Protein 2WLR (pdb70)

Nearest PDB structures (foldseek):
  3ipo-assembly1_B  TM=9.958E-01  e=5.293E-79  Escherichia coli K-12
  6kvz-assembly1_A  TM=9.258E-01  e=4.999E-41  Chlorobium limicola
  6ktx-assembly1_A  TM=9.279E-01  e=1.549E-40  Chlorobium limicola
  6ku1-assembly2_B  TM=9.290E-01  e=2.494E-40  Chlorobium limicola
  6h9a-assembly1_A  TM=9.246E-01  e=5.407E-40  Chlorobium limicola DSM 245

Foldseek 3Di:
DDADEAAAPVRLVVQVEEEEEQAPVLQQQFFAPDPPAQGHFAPRHHYRHLVLPVLDLVVVLVVCVLSPPDQEGAYAYDDDPVSLVSVVVSVVVNRRDHYHHNVCTRVDSVRHDHLPQSVQADAQVQVVCVVVVHDGPPHQPDAEAEEEEDADDDDVQQVWDAPRYAYDHLCQFADDDQRFGDDLVSVLCCQQQAHALSYAYEYFYCAQLRRLQVQLSVQFRNVHYHYHFLGPLRNVVVVDDIDHHDGDGHHGDNHNPDGTGPHNLLDEVVLVVQFPDLQHAEEEQFAVCQQQFVDVLDPPADGGFAQPRHFYQYHDDGGRGDQCARSSRGGDPVSSQVCVQRSNHLSHQYEYESAWRRSSVVCCCVSPRPHYHYHGSGPSNQVVDVPRDGHHHDDGD

Secondary structure (DSSP, 8-state):
----S-B-HHHHHHTT-EEEE-S-HHHHHT--SSTT---SB-TT-EE--GGGTT--HHHHHHHHHHTT--TTS-EEEES-HHHHHHHHHHHHHTT---EEEBTTTTS-GGG-B--TTGGGEE-HHHHHHHHTT---TT--SS-EEEEEEESSS-SHHHH-B-TT-EEEEGGGTEETTTTEEPPHHHHH--TTTT--TTSEEEEE-SSHHHHHHHHH---S--S-EEEETTTHHHHHHTT---B-SSPPP-------SSPSPS-TT----TTGGGTT-SSEEEEE-S-HHHHHTS--SSTT----SEETTPEE----SSTT--TT--TT----HHHHH--GGGT--TTSEEEE---SHHHHHH-------SSEEE-SSHHHHHTTSTTS-EE-SS---

Structure (mmCIF, N/CA/C/O backbone):
data_2WLR
#
_entry.id   2WLR
#
_cell.length_a   37.330
_cell.length_b   84.010
_cell.length_c   132.410
_cell.a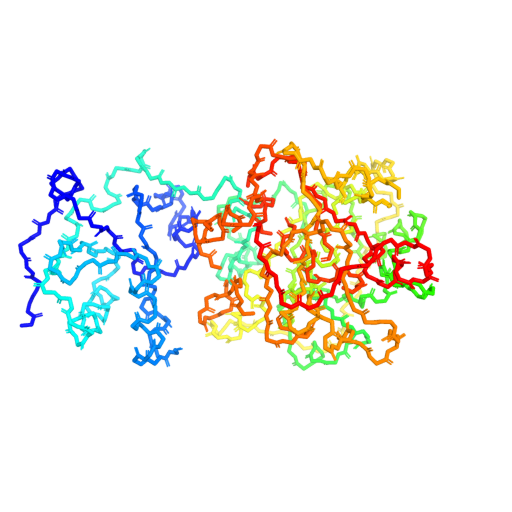ngle_alpha   90.00
_cell.angle_beta   90.00
_cell.angle_gamma   90.00
#
_symmetry.space_group_name_H-M   'P 21 21 21'
#
loop_
_entity.id
_entity.type
_entity.pdbx_description
1 polymer 'PUTATIVE THIOSULFATE SULFURTRANSFERASE YNJE'
2 non-polymer '4-(2-HYDROXYETHYL)-1-PIPERAZINE ETHANESULFONIC ACID'
3 water water
#
loop_
_atom_site.group_PDB
_atom_site.id
_atom_site.type_symbol
_atom_site.label_atom_id
_atom_site.label_alt_id
_atom_site.label_comp_id
_atom_site.label_asym_id
_atom_site.label_entity_id
_atom_site.label_seq_id
_atom_site.pdbx_PDB_ins_code
_atom_site.Cartn_x
_atom_site.Cartn_y
_atom_site.Cartn_z
_atom_site.occupancy
_atom_site.B_iso_or_equiv
_atom_site.auth_seq_id
_atom_site.auth_comp_id
_atom_site.auth_asym_id
_atom_site.auth_atom_id
_atom_site.pdbx_PDB_model_num
ATOM 1 N N . ALA A 1 4 ? 16.733 1.886 10.503 1.00 36.14 4 ALA A N 1
ATOM 2 C CA . ALA A 1 4 ? 16.979 3.182 11.209 1.00 35.46 4 ALA A CA 1
ATOM 3 C C . ALA A 1 4 ? 18.419 3.318 11.714 1.00 35.35 4 ALA A C 1
ATOM 4 O O . ALA A 1 4 ? 18.806 4.385 12.194 1.00 34.48 4 ALA A O 1
ATOM 6 N N . GLU A 1 5 ? 19.211 2.250 11.607 1.00 35.24 5 GLU A N 1
ATOM 7 C CA . GLU A 1 5 ? 20.626 2.307 12.006 1.00 35.31 5 GLU A CA 1
ATOM 8 C C . GLU A 1 5 ? 21.449 3.196 11.074 1.00 34.46 5 GLU A C 1
ATOM 9 O O . GLU A 1 5 ? 21.042 3.503 9.952 1.00 33.79 5 GLU A O 1
ATOM 15 N N . LEU A 1 6 ? 22.621 3.594 11.557 1.00 33.47 6 LEU A N 1
ATOM 16 C CA . LEU A 1 6 ? 23.560 4.376 10.762 1.00 32.75 6 LEU A CA 1
ATOM 17 C C . LEU A 1 6 ? 24.106 3.544 9.609 1.00 31.76 6 LEU A C 1
ATOM 18 O O . LEU A 1 6 ? 24.302 2.332 9.754 1.00 32.34 6 LEU A O 1
ATOM 23 N N . ALA A 1 7 ? 24.342 4.196 8.466 1.00 30.81 7 ALA A N 1
ATOM 24 C CA . ALA A 1 7 ? 25.059 3.592 7.336 1.00 29.59 7 ALA A CA 1
ATOM 25 C C . ALA A 1 7 ? 26.492 3.250 7.770 1.00 28.41 7 ALA A C 1
ATOM 26 O O . ALA A 1 7 ? 26.829 3.392 8.950 1.00 28.63 7 ALA A O 1
ATOM 28 N N . LYS A 1 8 ? 27.344 2.804 6.844 1.00 27.16 8 LYS A N 1
ATOM 29 C CA . LYS A 1 8 ? 28.676 2.343 7.252 1.00 25.86 8 LYS A CA 1
ATOM 30 C C . LYS A 1 8 ? 29.552 3.534 7.734 1.00 23.77 8 LYS A C 1
ATOM 31 O O . LYS A 1 8 ? 29.531 4.605 7.110 1.00 22.15 8 LYS A O 1
ATOM 37 N N . PRO A 1 9 ? 30.288 3.357 8.848 1.00 22.07 9 PRO A N 1
ATOM 38 C CA . PRO A 1 9 ? 31.115 4.467 9.365 1.00 21.10 9 PRO A CA 1
ATOM 39 C C . PRO A 1 9 ? 32.166 4.936 8.362 1.00 20.22 9 PRO A C 1
ATOM 40 O O . PRO A 1 9 ? 32.644 4.146 7.545 1.00 20.53 9 PRO A O 1
ATOM 44 N N . LEU A 1 10 ? 32.488 6.224 8.409 1.00 18.11 10 LEU A N 1
ATOM 45 C CA . LEU A 1 10 ? 33.437 6.831 7.481 1.00 18.29 10 LEU A CA 1
ATOM 46 C C . LEU A 1 10 ? 34.476 7.601 8.262 1.00 15.91 10 LEU A C 1
ATOM 47 O O . LEU A 1 10 ? 34.130 8.273 9.245 1.00 15.54 10 LEU A O 1
ATOM 52 N N . THR A 1 11 ? 35.744 7.508 7.864 1.00 14.52 11 THR A N 1
ATOM 53 C CA . THR A 1 11 ? 36.755 8.417 8.389 1.00 14.68 11 THR A CA 1
ATOM 54 C C . THR A 1 11 ? 36.627 9.737 7.658 1.00 14.17 11 THR A C 1
ATOM 55 O O . THR A 1 11 ? 35.952 9.821 6.613 1.00 12.94 11 THR A O 1
ATOM 59 N N . LEU A 1 12 ? 37.265 10.780 8.179 1.00 13.63 12 LEU A N 1
ATOM 60 C CA . LEU A 1 12 ? 37.243 12.058 7.518 1.00 13.75 12 LEU A CA 1
ATOM 61 C C . LEU A 1 12 ? 37.800 11.943 6.101 1.00 14.21 12 LEU A C 1
ATOM 62 O O . LEU A 1 12 ? 37.269 12.538 5.191 1.00 13.45 12 LEU A O 1
ATOM 67 N N . ASP A 1 13 ? 38.905 11.227 5.920 1.00 14.25 13 ASP A N 1
ATOM 68 C CA . ASP A 1 13 ? 39.474 11.103 4.568 1.00 15.27 13 ASP A CA 1
ATOM 69 C C . ASP A 1 13 ? 38.497 10.432 3.619 1.00 14.60 13 ASP A C 1
ATOM 70 O O . ASP A 1 13 ? 38.383 10.831 2.458 1.00 14.02 13 ASP A O 1
ATOM 75 N N . GLN A 1 14 ? 37.833 9.381 4.081 1.00 13.97 14 GLN A N 1
ATOM 76 C CA . GLN A 1 14 ? 36.818 8.710 3.284 1.00 13.91 14 GLN A CA 1
ATOM 77 C C . GLN A 1 14 ? 35.668 9.636 2.938 1.00 14.09 14 GLN A C 1
ATOM 78 O O . GLN A 1 14 ? 35.193 9.697 1.797 1.00 14.82 14 GLN A O 1
ATOM 84 N N . LEU A 1 15 ? 35.216 10.370 3.938 1.00 13.74 15 LEU A N 1
ATOM 85 C CA . LEU A 1 15 ? 34.154 11.326 3.729 1.00 13.21 15 LEU A CA 1
ATOM 86 C C . LEU A 1 15 ? 34.509 12.349 2.653 1.00 14.85 15 LEU A C 1
ATOM 87 O O . LEU A 1 15 ? 33.682 12.676 1.793 1.00 15.18 15 LEU A O 1
ATOM 92 N N . GLN A 1 16 ? 35.735 12.875 2.701 1.00 15.09 16 GLN A N 1
ATOM 93 C CA . GLN A 1 16 ? 36.189 13.855 1.723 1.00 16.12 16 GLN A CA 1
ATOM 94 C C . GLN A 1 16 ? 36.272 13.265 0.319 1.00 16.62 16 GLN A C 1
ATOM 95 O O . GLN A 1 16 ? 35.897 13.922 -0.659 1.00 18.79 16 GLN A O 1
ATOM 101 N N . GLN A 1 17 ? 36.775 12.042 0.226 1.00 17.04 17 GLN A N 1
ATOM 102 C CA . GLN A 1 17 ? 36.963 11.400 -1.081 1.00 17.52 17 GLN A CA 1
ATOM 103 C C . GLN A 1 17 ? 35.616 11.016 -1.708 1.00 17.55 17 GLN A C 1
ATOM 104 O O . GLN A 1 17 ? 35.519 10.821 -2.916 1.00 18.84 17 GLN A O 1
ATOM 110 N N . GLN A 1 18 ? 34.565 10.997 -0.897 1.00 16.31 18 GLN A N 1
ATOM 111 C CA . GLN A 1 18 ? 33.196 10.704 -1.314 1.00 15.82 18 GLN A CA 1
ATOM 112 C C . GLN A 1 18 ? 32.309 11.937 -1.365 1.00 14.43 18 GLN A C 1
ATOM 113 O O . GLN A 1 18 ? 31.092 11.824 -1.543 1.00 14.61 18 GLN A O 1
ATOM 119 N N . ASN A 1 19 ? 32.916 13.116 -1.232 1.00 14.52 19 ASN A N 1
ATOM 120 C CA . ASN A 1 19 ? 32.211 14.392 -1.346 1.00 14.62 19 ASN A CA 1
ATOM 121 C C . ASN A 1 19 ? 31.060 14.513 -0.353 1.00 15.21 19 ASN A C 1
ATOM 122 O O . ASN A 1 19 ? 29.967 14.984 -0.674 1.00 16.31 19 ASN A O 1
ATOM 127 N N . GLY A 1 20 ? 31.335 14.094 0.868 1.00 15.11 20 GLY A N 1
ATOM 128 C CA . GLY A 1 20 ? 30.360 14.122 1.956 1.00 15.34 20 GLY A CA 1
ATOM 129 C C . GLY A 1 20 ? 30.525 15.339 2.830 1.00 15.06 20 GLY A C 1
ATOM 130 O O . GLY A 1 20 ? 31.408 16.167 2.615 1.00 15.65 20 GLY A O 1
ATOM 131 N N . LYS A 1 21 ? 29.651 15.441 3.828 1.00 14.30 21 LYS A N 1
ATOM 132 C CA . LYS A 1 21 ? 29.678 16.534 4.784 1.00 14.81 21 LYS A CA 1
ATOM 133 C C . LYS A 1 21 ? 29.635 15.979 6.214 1.00 12.68 21 LYS A C 1
ATOM 134 O O . LYS A 1 21 ? 28.932 15.012 6.495 1.00 13.48 21 LYS A O 1
ATOM 140 N N . ALA A 1 22 ? 30.431 16.575 7.090 1.00 10.97 22 ALA A N 1
ATOM 141 C CA . ALA A 1 22 ? 30.411 16.234 8.516 1.00 9.60 22 ALA A CA 1
ATOM 142 C C . ALA A 1 22 ? 29.447 17.170 9.263 1.00 8.80 22 ALA A C 1
ATOM 143 O O . ALA A 1 22 ? 29.342 18.354 8.952 1.00 9.12 22 ALA A O 1
ATOM 145 N N . ILE A 1 23 ? 28.781 16.607 10.276 1.00 8.84 23 ILE A N 1
ATOM 146 C CA . ILE A 1 23 ? 27.852 17.388 11.105 1.00 7.75 23 ILE A CA 1
ATOM 147 C C . ILE A 1 23 ? 28.195 17.159 12.586 1.00 7.29 23 ILE A C 1
ATOM 148 O O . ILE A 1 23 ? 28.166 16.042 13.091 1.00 8.16 23 ILE A O 1
ATOM 153 N N . ASP A 1 24 ? 28.577 18.254 13.228 1.00 6.92 24 ASP A N 1
ATOM 154 C CA . ASP A 1 24 ? 28.951 18.323 14.636 1.00 6.16 24 ASP A CA 1
ATOM 155 C C . ASP A 1 24 ? 27.665 18.549 15.414 1.00 6.50 24 ASP A C 1
ATOM 156 O O . ASP A 1 24 ? 26.991 19.568 15.231 1.00 5.83 24 ASP A O 1
ATOM 161 N N . THR A 1 25 ? 27.283 17.576 16.226 1.00 6.83 25 THR A N 1
ATOM 162 C CA . THR A 1 25 ? 26.031 17.595 16.977 1.00 6.51 25 THR A CA 1
ATOM 163 C C . THR A 1 25 ? 26.127 18.195 18.383 1.00 6.92 25 THR A C 1
ATOM 164 O O . THR A 1 25 ? 25.153 18.212 19.119 1.00 7.75 25 THR A O 1
ATOM 168 N N . ARG A 1 26 ? 27.290 18.758 18.707 1.00 6.52 26 ARG A N 1
ATOM 169 C CA . ARG A 1 26 ? 27.503 19.368 20.003 1.00 6.41 26 ARG A CA 1
ATOM 170 C C . ARG A 1 26 ? 26.961 20.806 20.030 1.00 6.49 26 ARG A C 1
ATOM 171 O O . ARG A 1 26 ? 26.763 21.394 19.002 1.00 7.05 26 ARG A O 1
ATOM 179 N N . PRO A 1 27 ? 26.799 21.384 21.214 1.00 6.91 27 PRO A N 1
ATOM 180 C CA . PRO A 1 27 ? 26.462 22.807 21.275 1.00 7.26 27 PRO A CA 1
ATOM 181 C C . PRO A 1 27 ? 27.524 23.659 20.575 1.00 6.32 27 PRO A C 1
ATOM 182 O O . PRO A 1 27 ? 28.695 23.281 20.449 1.00 6.99 27 PRO A O 1
ATOM 186 N N . SER A 1 28 ? 27.121 24.836 20.150 1.00 7.42 28 SER A N 1
ATOM 187 C CA . SER A 1 28 ? 27.992 25.668 19.341 1.00 7.43 28 SER A CA 1
ATOM 188 C C . SER A 1 28 ? 29.267 26.128 20.051 1.00 6.95 28 SER A C 1
ATOM 189 O O . SER A 1 28 ? 30.255 26.388 19.424 1.00 7.88 28 SER A O 1
ATOM 192 N N . ALA A 1 29 ? 29.232 26.220 21.377 1.00 7.14 29 ALA A N 1
ATOM 193 C CA . ALA A 1 29 ? 30.410 26.604 22.097 1.00 6.06 29 ALA A CA 1
ATOM 194 C C . ALA A 1 29 ? 31.570 25.700 21.748 1.00 6.69 29 ALA A C 1
ATOM 195 O O . ALA A 1 29 ? 32.680 26.159 21.519 1.00 6.69 29 ALA A O 1
ATOM 197 N N . PHE A 1 30 ? 31.288 24.407 21.665 1.00 6.52 30 PHE A N 1
ATOM 198 C CA . PHE A 1 30 ? 32.344 23.423 21.388 1.00 6.85 30 PHE A CA 1
ATOM 199 C C . PHE A 1 30 ? 32.697 23.433 19.905 1.00 6.62 30 PHE A C 1
ATOM 200 O O . PHE A 1 30 ? 33.862 23.354 19.539 1.00 7.89 30 PHE A O 1
ATOM 208 N N . TYR A 1 31 ? 31.710 23.524 19.056 1.00 6.29 31 TYR A N 1
ATOM 209 C CA . TYR A 1 31 ? 31.946 23.706 17.626 1.00 6.25 31 TYR A CA 1
ATOM 210 C C . TYR A 1 31 ? 32.857 24.914 17.394 1.00 7.36 31 TYR A C 1
ATOM 211 O O . TYR A 1 31 ? 33.762 24.862 16.583 1.00 7.84 31 TYR A O 1
ATOM 220 N N . ASN A 1 32 ? 32.597 26.010 18.103 1.00 6.83 32 ASN A N 1
ATOM 221 C CA . ASN A 1 32 ? 33.362 27.240 17.915 1.00 6.61 32 ASN A CA 1
ATOM 222 C C . ASN A 1 32 ? 34.827 27.120 18.330 1.00 7.38 32 ASN A C 1
ATOM 223 O O . ASN A 1 32 ? 35.671 27.902 17.889 1.00 8.29 32 ASN A O 1
ATOM 228 N N . GLY A 1 33 ? 35.117 26.201 19.244 1.00 6.83 33 GLY A N 1
ATOM 229 C CA . GLY A 1 33 ? 36.492 26.035 19.718 1.00 5.65 33 GLY A CA 1
ATOM 230 C C . GLY A 1 33 ? 36.674 25.789 21.195 1.00 6.15 33 GLY A C 1
ATOM 231 O O . GLY A 1 33 ? 37.755 25.370 21.589 1.00 7.97 33 GLY A O 1
ATOM 232 N N . TRP A 1 34 ? 35.681 26.008 22.032 1.00 5.93 34 TRP A N 1
ATOM 233 C CA . TRP A 1 34 ? 35.850 25.722 23.456 1.00 6.27 34 TRP A CA 1
ATOM 234 C C . TRP A 1 34 ? 36.102 24.227 23.618 1.00 7.88 34 TRP A C 1
ATOM 235 O O . TRP A 1 34 ? 35.352 23.400 23.146 1.00 8.68 34 TRP A O 1
ATOM 246 N N . PRO A 1 35 ? 37.194 23.866 24.318 1.00 7.87 35 PRO A N 1
ATOM 247 C CA . PRO A 1 35 ? 37.373 22.436 24.573 1.00 9.18 35 PRO A CA 1
ATOM 248 C C . PRO A 1 35 ? 36.355 21.888 25.587 1.00 8.91 35 PRO A C 1
ATOM 249 O O . PRO A 1 35 ? 35.916 22.600 26.486 1.00 9.53 35 PRO A O 1
ATOM 253 N N . GLN A 1 36 ? 36.036 20.612 25.479 1.00 8.56 36 GLN A N 1
ATOM 254 C CA . GLN A 1 36 ? 35.110 19.980 26.404 1.00 9.26 36 GLN A CA 1
ATOM 255 C C . GLN A 1 36 ? 35.772 19.681 27.754 1.00 9.43 36 GLN A C 1
ATOM 256 O O . GLN A 1 36 ? 35.072 19.459 28.729 1.00 10.95 36 GLN A O 1
ATOM 262 N N . THR A 1 37 ? 37.102 19.620 27.763 1.00 9.19 37 THR A N 1
ATOM 263 C CA . THR A 1 37 ? 37.906 19.426 28.993 1.00 9.13 37 THR A CA 1
ATOM 264 C C . THR A 1 37 ? 39.160 20.268 28.805 1.00 9.10 37 THR A C 1
ATOM 265 O O . THR A 1 37 ? 39.527 20.622 27.689 1.00 10.11 37 THR A O 1
ATOM 269 N N . LEU A 1 38 ? 39.843 20.591 29.895 1.00 8.72 38 LEU A N 1
ATOM 270 C CA . LEU A 1 38 ? 41.057 21.404 29.809 1.00 9.48 38 LEU A CA 1
ATOM 271 C C . LEU A 1 38 ? 42.093 20.783 28.881 1.00 10.60 38 LEU A C 1
ATOM 272 O O . LEU A 1 38 ? 42.368 19.578 28.993 1.00 11.09 38 LEU A O 1
ATOM 277 N N . ASN A 1 39 ? 42.633 21.596 27.961 1.00 12.16 39 ASN A N 1
ATOM 278 C CA . ASN A 1 39 ? 43.621 21.214 26.972 1.00 12.89 39 ASN A CA 1
ATOM 279 C C . ASN A 1 39 ? 43.135 20.143 25.991 1.00 12.18 39 ASN A C 1
ATOM 280 O O . ASN A 1 39 ? 43.943 19.541 25.271 1.00 14.10 39 ASN A O 1
ATOM 285 N N . GLY A 1 40 ? 41.817 19.923 25.965 1.00 11.39 40 GLY A N 1
ATOM 286 C CA . GLY A 1 40 ? 41.203 19.006 25.035 1.00 10.71 40 GLY A CA 1
ATOM 287 C C . GLY A 1 40 ? 41.076 19.549 23.630 1.00 10.13 40 GLY A C 1
ATOM 288 O O . GLY A 1 40 ? 41.414 20.676 23.368 1.00 11.19 40 GLY A O 1
ATOM 289 N N . PRO A 1 41 ? 40.576 18.720 22.724 1.00 9.46 41 PRO A N 1
ATOM 290 C CA . PRO A 1 41 ? 40.413 19.144 21.346 1.00 9.73 41 PRO A CA 1
ATOM 291 C C . PRO A 1 41 ? 39.595 20.442 21.239 1.00 9.45 41 PRO A C 1
ATOM 292 O O . PRO A 1 41 ? 38.626 20.642 21.980 1.00 9.14 41 PRO A O 1
ATOM 296 N N . SER A 1 42 ? 40.000 21.300 20.318 1.00 8.58 42 SER A N 1
ATOM 297 C CA . SER A 1 42 ? 39.440 22.658 20.211 1.00 7.32 42 SER A CA 1
ATOM 298 C C . SER A 1 42 ? 38.970 22.878 18.778 1.00 7.53 42 SER A C 1
ATOM 299 O O . SER A 1 42 ? 39.780 23.051 17.864 1.00 9.16 42 SER A O 1
ATOM 302 N N . GLY A 1 43 ? 37.646 22.835 18.607 1.00 7.07 43 GLY A N 1
ATOM 303 C CA . GLY A 1 43 ? 37.062 23.105 17.308 1.00 7.55 43 GLY A CA 1
ATOM 304 C C . GLY A 1 43 ? 36.333 21.935 16.685 1.00 7.62 43 GLY A C 1
ATOM 305 O O . GLY A 1 43 ? 36.079 20.929 17.317 1.00 8.02 43 GLY A O 1
ATOM 306 N N . HIS A 1 44 ? 36.066 22.086 15.374 1.00 7.01 44 HIS A N 1
ATOM 307 C CA . HIS A 1 44 ? 35.286 21.141 14.583 1.00 7.98 44 HIS A CA 1
ATOM 308 C C . HIS A 1 44 ? 36.078 20.607 13.421 1.00 7.38 44 HIS A C 1
ATOM 309 O O . HIS A 1 44 ? 37.096 21.144 13.036 1.00 7.37 44 HIS A O 1
ATOM 316 N N . GLU A 1 45 ? 35.604 19.512 12.867 1.00 8.07 45 GLU A N 1
ATOM 317 C CA . GLU A 1 45 ? 36.278 18.974 11.715 1.00 8.38 45 GLU A CA 1
ATOM 318 C C . GLU A 1 45 ? 36.116 19.882 10.511 1.00 9.49 45 GLU A C 1
ATOM 319 O O . GLU A 1 45 ? 35.161 20.628 10.401 1.00 8.84 45 GLU A O 1
ATOM 325 N N . LEU A 1 46 ? 37.086 19.824 9.609 1.00 9.85 46 LEU A N 1
ATOM 326 C CA . LEU A 1 46 ? 37.095 20.668 8.430 1.00 11.21 46 LEU A CA 1
ATOM 327 C C . LEU A 1 46 ? 35.777 20.658 7.663 1.00 11.30 46 LEU A C 1
ATOM 328 O O . LEU A 1 46 ? 35.254 19.606 7.294 1.00 12.15 46 LEU A O 1
ATOM 333 N N . ALA A 1 47 ? 35.263 21.862 7.463 1.00 12.22 47 ALA A N 1
ATOM 334 C CA . ALA A 1 47 ? 34.046 22.099 6.710 1.00 11.81 47 ALA A CA 1
ATOM 335 C C . ALA A 1 47 ? 32.785 21.558 7.388 1.00 11.27 47 ALA A C 1
ATOM 336 O O . ALA A 1 47 ? 31.714 21.574 6.784 1.00 13.49 47 ALA A O 1
ATOM 338 N N . ALA A 1 48 ? 32.890 21.144 8.663 1.00 9.94 48 ALA A N 1
ATOM 339 C CA . ALA A 1 48 ? 31.730 20.570 9.348 1.00 8.69 48 ALA A CA 1
ATOM 340 C C . ALA A 1 48 ? 30.658 21.626 9.525 1.00 7.59 48 ALA A C 1
ATOM 341 O O . ALA A 1 48 ? 30.927 22.808 9.706 1.00 8.75 48 ALA A O 1
ATOM 343 N N . LEU A 1 49 ? 29.436 21.125 9.493 1.00 8.34 49 LEU A N 1
ATOM 344 C CA . LEU A 1 49 ? 28.256 21.893 9.872 1.00 8.39 49 LEU A CA 1
ATOM 345 C C . LEU A 1 49 ? 28.015 21.683 11.370 1.00 8.74 49 LEU A C 1
ATOM 346 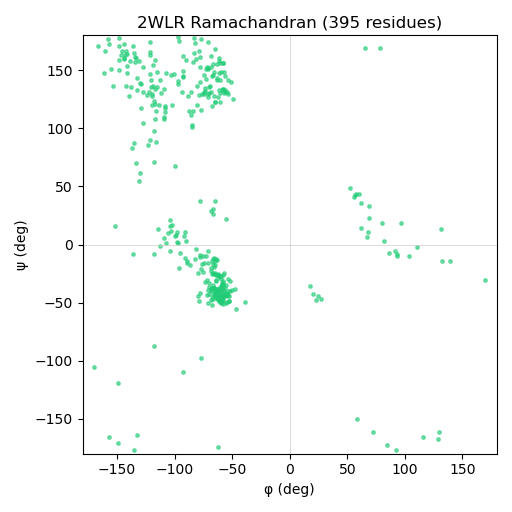O O . LEU A 1 49 ? 28.445 20.670 11.937 1.00 9.87 49 LEU A O 1
ATOM 351 N N . ASN A 1 50 ? 27.291 22.603 11.993 1.00 7.58 50 ASN A N 1
ATOM 352 C CA . ASN A 1 50 ? 26.881 22.467 13.392 1.00 6.78 50 ASN A CA 1
ATOM 353 C C . ASN A 1 50 ? 25.364 22.318 13.398 1.00 6.39 50 ASN A C 1
ATOM 354 O O . ASN A 1 50 ? 24.614 23.239 12.988 1.00 7.03 50 ASN A O 1
ATOM 359 N N . LEU A 1 51 ? 24.921 21.196 13.925 1.00 7.71 51 LEU A N 1
ATOM 360 C CA . LEU A 1 51 ? 23.495 20.971 14.147 1.00 8.01 51 LEU A CA 1
ATOM 361 C C . LEU A 1 51 ? 23.383 20.381 15.527 1.00 8.32 51 LEU A C 1
ATOM 362 O O . LEU A 1 51 ? 23.450 19.158 15.703 1.00 8.68 51 LEU A O 1
AT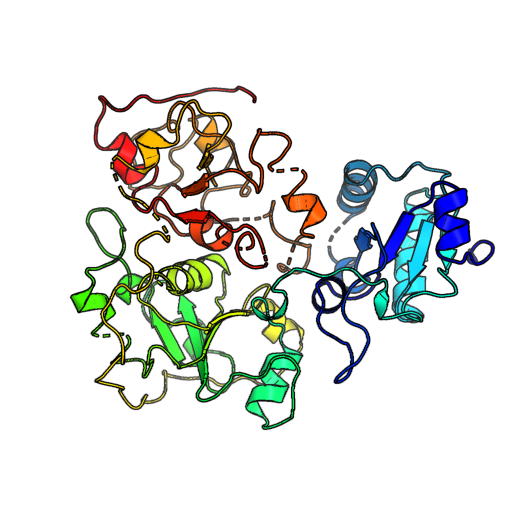OM 367 N N . SER A 1 52 ? 23.289 21.244 16.515 1.00 8.59 52 SER A N 1
ATOM 368 C CA . SER A 1 52 ? 23.276 20.802 17.903 1.00 8.02 52 SER A CA 1
ATOM 369 C C . SER A 1 52 ? 22.006 20.040 18.220 1.00 8.25 52 SER A C 1
ATOM 370 O O . SER A 1 52 ? 20.903 20.555 17.967 1.00 8.71 52 SER A O 1
ATOM 373 N N . ALA A 1 53 ? 22.126 18.872 18.837 1.00 7.58 53 ALA A N 1
ATOM 374 C CA . ALA A 1 53 ? 20.929 18.111 19.229 1.00 8.76 53 ALA A CA 1
ATOM 375 C C . ALA A 1 53 ? 20.046 18.937 20.149 1.00 9.04 53 ALA A C 1
ATOM 376 O O . ALA A 1 53 ? 18.850 18.789 20.121 1.00 11.27 53 ALA A O 1
ATOM 378 N N . SER A 1 54 ? 20.641 19.810 20.962 1.00 9.69 54 SER A N 1
ATOM 379 C CA . SER A 1 54 ? 19.895 20.690 21.868 1.00 10.97 54 SER A CA 1
ATOM 380 C C . SER A 1 54 ? 19.015 21.712 21.165 1.00 10.59 54 SER A C 1
ATOM 381 O O . SER A 1 54 ? 18.156 22.307 21.809 1.00 14.40 54 SER A O 1
ATOM 384 N N . TRP A 1 55 ? 19.207 21.919 19.863 1.00 10.43 55 TRP A N 1
ATOM 385 C CA . TRP A 1 55 ? 18.335 22.823 19.128 1.00 9.99 55 TRP A CA 1
ATOM 386 C C . TRP A 1 55 ? 17.090 22.189 18.581 1.00 11.08 55 TRP A C 1
ATOM 387 O O . TRP A 1 55 ? 16.166 22.906 18.199 1.00 11.45 55 TRP A O 1
ATOM 398 N N . LEU A 1 56 ? 17.071 20.866 18.487 1.00 11.30 56 LEU A N 1
ATOM 399 C CA . LEU A 1 56 ? 16.040 20.172 17.708 1.00 11.51 56 LEU A CA 1
ATOM 400 C C . LEU A 1 56 ? 14.607 20.421 18.170 1.00 12.37 56 LEU A C 1
ATOM 401 O O . LEU A 1 56 ? 13.737 20.532 17.326 1.00 13.28 56 LEU A O 1
ATOM 406 N N . ASP A 1 57 ? 14.414 20.546 19.481 1.00 13.26 57 ASP A N 1
ATOM 407 C CA . ASP A 1 57 ? 13.079 20.819 20.057 1.00 14.91 57 ASP A CA 1
ATOM 408 C C . ASP A 1 57 ? 12.605 22.236 19.766 1.00 15.15 57 ASP A C 1
ATOM 409 O O . ASP A 1 57 ? 11.460 22.591 20.088 1.00 15.82 57 ASP A O 1
ATOM 414 N N . LYS A 1 58 ? 13.470 23.051 19.162 1.00 13.92 58 LYS A N 1
ATOM 415 C CA . LYS A 1 58 ? 13.112 24.400 18.740 1.00 14.23 58 LYS A CA 1
ATOM 416 C C . LYS A 1 58 ? 13.232 24.584 17.238 1.00 13.96 58 LYS A C 1
ATOM 417 O O . LYS A 1 58 ? 13.283 25.720 16.742 1.00 15.82 58 LYS A O 1
ATOM 431 N N . SER A 1 60 ? 11.356 23.405 13.758 1.00 11.56 60 SER A N 1
ATOM 432 C CA . SER A 1 60 ? 10.232 22.776 13.108 1.00 12.15 60 SER A CA 1
ATOM 433 C C . SER A 1 60 ? 10.714 22.014 11.888 1.00 13.20 60 SER A C 1
ATOM 434 O O . SER A 1 60 ? 11.888 22.118 11.500 1.00 12.83 60 SER A O 1
ATOM 437 N N . THR A 1 61 ? 9.819 21.248 11.273 1.00 14.44 61 THR A N 1
ATOM 438 C CA . THR A 1 61 ? 10.118 20.621 9.976 1.00 16.11 61 THR A CA 1
ATOM 439 C C . THR A 1 61 ? 10.595 21.632 8.937 1.00 15.18 61 THR A C 1
ATOM 440 O O . THR A 1 61 ? 11.618 21.421 8.270 1.00 15.43 61 THR A O 1
ATOM 444 N N . GLU A 1 62 ? 9.877 22.742 8.791 1.00 14.87 62 GLU A N 1
ATOM 445 C CA . GLU A 1 62 ? 10.243 23.782 7.833 1.00 15.64 62 GLU A CA 1
ATOM 446 C C . GLU A 1 62 ? 11.599 24.351 8.154 1.00 13.32 62 GLU A C 1
ATOM 447 O O . GLU A 1 62 ? 12.385 24.571 7.259 1.00 13.05 62 GLU A O 1
ATOM 453 N N . GLN A 1 63 ? 11.842 24.615 9.431 1.00 11.51 63 GLN A N 1
ATOM 454 C CA . GLN A 1 63 ? 13.132 25.170 9.815 1.00 10.83 63 GLN A CA 1
ATOM 455 C C . GLN A 1 63 ? 14.293 24.207 9.550 1.00 11.07 63 GLN A C 1
ATOM 456 O O . GLN A 1 63 ? 15.345 24.629 9.066 1.00 10.49 63 GLN A O 1
ATOM 462 N N . LEU A 1 64 ? 14.109 22.920 9.815 1.00 10.31 64 LEU A N 1
ATOM 463 C CA . LEU A 1 64 ? 15.149 21.938 9.493 1.00 10.06 64 LEU A CA 1
ATOM 464 C C . LEU A 1 64 ? 15.321 21.767 7.966 1.00 10.99 64 LEU A C 1
ATOM 465 O O . LEU A 1 64 ? 16.448 21.629 7.477 1.00 10.62 64 LEU A O 1
ATOM 470 N N . ASN A 1 65 ? 14.218 21.781 7.225 1.00 11.73 65 ASN A N 1
ATOM 471 C CA . ASN A 1 65 ? 14.318 21.697 5.778 1.00 12.28 65 ASN A CA 1
ATOM 472 C C . ASN A 1 65 ? 15.079 22.903 5.247 1.00 11.47 65 ASN A C 1
ATOM 473 O O . ASN A 1 65 ? 15.902 22.755 4.337 1.00 11.93 65 ASN A O 1
ATOM 478 N N . ALA A 1 66 ? 14.761 24.078 5.761 1.00 11.28 66 ALA A N 1
ATOM 479 C CA . ALA A 1 66 ? 15.464 25.298 5.386 1.00 11.20 66 ALA A CA 1
ATOM 480 C C . ALA A 1 66 ? 16.970 25.194 5.667 1.00 12.68 66 ALA A C 1
ATOM 481 O O . ALA A 1 66 ? 17.812 25.579 4.856 1.00 13.20 66 ALA A O 1
ATOM 483 N N . TRP A 1 67 ? 17.309 24.645 6.823 1.00 11.70 67 TRP A N 1
ATOM 484 C CA . TRP A 1 67 ? 18.705 24.513 7.206 1.00 10.72 67 TRP A CA 1
ATOM 485 C C . TRP A 1 67 ? 19.420 23.548 6.277 1.00 11.71 67 TRP A C 1
ATOM 486 O O . TRP A 1 67 ? 20.539 23.792 5.809 1.00 10.82 67 TRP A O 1
ATOM 497 N N . ILE A 1 68 ? 18.786 22.432 5.972 1.00 11.39 68 ILE A N 1
ATOM 498 C CA . ILE A 1 68 ? 19.356 21.461 5.044 1.00 12.48 68 ILE A CA 1
ATOM 499 C C . ILE A 1 68 ? 19.618 22.123 3.682 1.00 13.72 68 ILE A C 1
ATOM 500 O O . ILE A 1 68 ? 20.722 21.994 3.145 1.00 15.66 68 ILE A O 1
ATOM 505 N N . LYS A 1 69 ? 18.638 22.881 3.183 1.00 15.09 69 LYS A N 1
ATOM 506 C CA . LYS A 1 69 ? 18.771 23.585 1.892 1.00 16.90 69 LYS A CA 1
ATOM 507 C C . LYS A 1 69 ? 19.848 24.663 1.899 1.00 17.44 69 LYS A C 1
ATOM 508 O O . LYS A 1 69 ? 20.598 24.827 0.911 1.00 17.59 69 LYS A O 1
ATOM 514 N N . GLN A 1 70 ? 19.879 25.434 2.967 1.00 16.74 70 GLN A N 1
ATOM 515 C CA . GLN A 1 70 ? 20.826 26.556 3.112 1.00 17.47 70 GLN A CA 1
ATOM 516 C C . GLN A 1 70 ? 22.275 26.051 3.128 1.00 17.68 70 GLN A C 1
ATOM 517 O O . GLN A 1 70 ? 23.182 26.800 2.769 1.00 18.10 70 GLN A O 1
ATOM 523 N N . HIS A 1 71 ? 22.481 24.803 3.552 1.00 16.38 71 HIS A N 1
ATOM 524 C CA . HIS A 1 71 ? 23.822 24.216 3.653 1.00 16.64 71 HIS A CA 1
ATOM 525 C C . HIS A 1 71 ? 24.148 23.242 2.527 1.00 18.21 71 HIS A C 1
ATOM 526 O O . HIS A 1 71 ? 25.124 22.520 2.606 1.00 16.54 71 HIS A O 1
ATOM 533 N N . ASN A 1 72 ? 23.319 23.212 1.485 1.00 20.23 72 ASN A N 1
ATOM 534 C CA . ASN A 1 72 ? 23.645 22.421 0.283 1.00 22.41 72 ASN A CA 1
ATOM 535 C C . ASN A 1 72 ? 23.897 20.931 0.584 1.00 23.74 72 ASN A C 1
ATOM 536 O O . ASN A 1 72 ? 24.799 20.274 0.018 1.00 24.36 72 ASN A O 1
ATOM 541 N N . LEU A 1 73 ? 23.051 20.371 1.434 1.00 23.90 73 LEU A N 1
ATOM 542 C CA . LEU A 1 73 ? 23.111 18.952 1.706 1.00 24.34 73 LEU A CA 1
ATOM 543 C C . LEU A 1 73 ? 22.290 18.205 0.666 1.00 25.85 73 LEU A C 1
ATOM 544 O O . LEU A 1 73 ? 21.066 18.314 0.634 1.00 26.70 73 LEU A O 1
ATOM 549 N N . LYS A 1 74 ? 22.964 17.454 -0.195 1.00 27.13 74 LYS A N 1
ATOM 550 C CA . LYS A 1 74 ? 22.226 16.743 -1.230 1.00 28.42 74 LYS A CA 1
ATOM 551 C C . LYS A 1 74 ? 21.577 15.497 -0.639 1.00 27.93 74 LYS A C 1
ATOM 552 O O . LYS A 1 74 ? 22.196 14.813 0.178 1.00 28.13 74 LYS A O 1
ATOM 558 N N . THR A 1 75 ? 20.333 15.212 -1.050 1.00 27.16 75 THR A N 1
ATOM 559 C CA . THR A 1 75 ? 19.539 14.107 -0.488 1.00 26.61 75 THR A CA 1
ATOM 560 C C . THR A 1 75 ? 20.363 12.854 -0.189 1.00 25.48 75 THR A C 1
ATOM 561 O O . THR A 1 75 ? 20.289 12.302 0.919 1.00 24.27 75 THR A O 1
ATOM 565 N N . ASP A 1 76 ? 21.161 12.426 -1.168 1.00 24.99 76 ASP A N 1
ATOM 566 C CA . ASP A 1 76 ? 21.829 11.130 -1.106 1.00 24.77 76 ASP A CA 1
ATOM 567 C C . ASP A 1 76 ? 23.330 11.200 -0.886 1.00 23.72 76 ASP A C 1
ATOM 568 O O . ASP A 1 76 ? 23.966 10.172 -0.890 1.00 23.79 76 ASP A O 1
ATOM 573 N N . ALA A 1 77 ? 23.879 12.391 -0.664 1.00 22.81 77 ALA A N 1
ATOM 574 C CA . ALA A 1 77 ? 25.314 12.510 -0.370 1.00 22.03 77 ALA A CA 1
ATOM 575 C C . ALA A 1 77 ? 25.588 12.033 1.062 1.00 21.50 77 ALA A C 1
ATOM 576 O O . ALA A 1 77 ? 24.747 12.233 1.926 1.00 22.30 77 ALA A O 1
ATOM 578 N N . PRO A 1 78 ? 26.757 11.399 1.311 1.00 20.31 78 PRO A N 1
ATOM 579 C CA . PRO A 1 78 ? 27.085 10.982 2.692 1.00 18.91 78 PRO A CA 1
ATOM 580 C C . PRO A 1 78 ? 27.103 12.152 3.690 1.00 17.81 78 PRO A C 1
ATOM 581 O O . PRO A 1 78 ? 27.631 13.211 3.398 1.00 15.09 78 PRO A O 1
ATOM 585 N N . VAL A 1 79 ? 26.471 11.959 4.841 1.00 16.48 79 VAL A N 1
ATOM 586 C CA . VAL A 1 79 ? 26.694 12.856 5.980 1.00 16.32 79 VAL A CA 1
ATOM 587 C C . VAL A 1 79 ? 27.223 12.022 7.127 1.00 13.86 79 VAL A C 1
ATOM 588 O O . VAL A 1 79 ? 26.781 10.897 7.343 1.00 14.53 79 VAL A O 1
ATOM 592 N N . ALA A 1 80 ? 28.254 12.523 7.812 1.00 11.93 80 ALA A N 1
ATOM 593 C CA . ALA A 1 80 ? 28.867 11.791 8.918 1.00 11.56 80 ALA A CA 1
ATOM 594 C C . ALA A 1 80 ? 28.745 12.631 10.176 1.00 10.09 80 ALA A C 1
ATOM 595 O O . ALA A 1 80 ? 29.246 13.762 10.224 1.00 10.32 80 ALA A O 1
ATOM 597 N N . LEU A 1 81 ? 28.067 12.087 11.174 1.00 9.71 81 LEU A N 1
ATOM 598 C CA . LEU A 1 81 ? 27.783 12.776 12.429 1.00 9.99 81 LEU A CA 1
ATOM 599 C C . LEU A 1 81 ? 28.832 12.487 13.467 1.00 9.37 81 LEU A C 1
ATOM 600 O O . LEU A 1 81 ? 29.445 11.411 13.492 1.00 9.73 81 LEU A O 1
ATOM 605 N N . TYR A 1 82 ? 29.062 13.462 14.339 1.00 8.83 82 TYR A N 1
ATOM 606 C CA . TYR A 1 82 ? 29.850 13.213 15.528 1.00 8.12 82 TYR A CA 1
ATOM 607 C C . TYR A 1 82 ? 29.392 13.995 16.726 1.00 8.25 82 TYR A C 1
ATOM 608 O O . TYR A 1 82 ? 28.559 14.914 16.632 1.00 7.58 82 TYR A O 1
ATOM 617 N N . GLY A 1 83 ? 29.895 13.588 17.872 1.00 8.48 83 GLY A N 1
ATOM 618 C CA . GLY A 1 83 ? 29.484 14.104 19.148 1.00 9.28 83 GLY A CA 1
ATOM 619 C C . GLY A 1 83 ? 29.147 12.995 20.107 1.00 10.75 83 GLY A C 1
ATOM 620 O O . GLY A 1 83 ? 29.563 11.856 19.903 1.00 11.30 83 GLY A O 1
ATOM 621 N N . ASN A 1 84 ? 28.411 13.320 21.160 1.00 11.03 84 ASN A N 1
ATOM 622 C CA . ASN A 1 84 ? 28.004 12.245 22.065 1.00 11.89 84 ASN A CA 1
ATOM 623 C C . ASN A 1 84 ? 26.945 11.344 21.453 1.00 12.15 84 ASN A C 1
ATOM 624 O O . ASN A 1 84 ? 26.219 11.749 20.543 1.00 11.36 84 ASN A O 1
ATOM 629 N N . ASP A 1 85 ? 26.917 10.094 21.910 1.00 12.54 85 ASP A N 1
ATOM 630 C CA . ASP A 1 85 ? 26.084 9.091 21.277 1.00 13.88 85 ASP A CA 1
ATOM 631 C C . ASP A 1 85 ? 24.612 9.465 21.261 1.00 13.26 85 ASP A C 1
ATOM 632 O O . ASP A 1 85 ? 23.915 9.237 20.290 1.00 13.75 85 ASP A O 1
ATOM 637 N N . LYS A 1 86 ? 24.128 10.006 22.355 1.00 13.20 86 LYS A N 1
ATOM 638 C CA . LYS A 1 86 ? 22.734 10.391 22.451 1.00 12.93 86 LYS A CA 1
ATOM 639 C C . LYS A 1 86 ? 22.371 11.526 21.485 1.00 12.62 86 LYS A C 1
ATOM 640 O O . LYS A 1 86 ? 21.345 11.481 20.819 1.00 12.68 86 LYS A O 1
ATOM 646 N N . ASP A 1 87 ? 23.218 12.549 21.415 1.00 11.71 87 ASP A N 1
ATOM 647 C CA . ASP A 1 87 ? 23.015 13.664 20.483 1.00 11.83 87 ASP A CA 1
ATOM 648 C C . ASP A 1 87 ? 23.085 13.198 19.031 1.00 11.41 87 ASP A C 1
ATOM 649 O O . ASP A 1 87 ? 22.307 13.647 18.181 1.00 11.03 87 ASP A O 1
ATOM 654 N N . VAL A 1 88 ? 24.027 12.313 18.738 1.00 10.05 88 VAL A N 1
ATOM 655 C CA . VAL A 1 88 ? 24.184 11.794 17.378 1.00 10.90 88 VAL A CA 1
ATOM 656 C C . VAL A 1 88 ? 22.907 11.027 16.981 1.00 11.72 88 VAL A C 1
ATOM 657 O O . VAL A 1 88 ? 22.396 11.206 15.867 1.00 11.78 88 VAL A O 1
ATOM 661 N N . ASP A 1 89 ? 22.381 10.219 17.886 1.00 11.72 89 ASP A N 1
ATOM 662 C CA . ASP A 1 89 ? 21.150 9.470 17.601 1.00 12.27 89 ASP A CA 1
ATOM 663 C C . ASP A 1 89 ? 19.965 10.409 17.354 1.00 12.41 89 ASP A C 1
ATOM 664 O O . ASP A 1 89 ? 19.154 10.186 16.444 1.00 12.08 89 ASP A O 1
ATOM 669 N N . ALA A 1 90 ? 19.846 11.448 18.167 1.00 11.41 90 ALA A N 1
ATOM 670 C CA . ALA A 1 90 ? 18.743 12.409 18.053 1.00 11.73 90 ALA A CA 1
ATOM 671 C C . ALA A 1 90 ? 18.776 13.114 16.703 1.00 11.36 90 ALA A C 1
ATOM 672 O O . ALA A 1 90 ? 17.766 13.263 16.001 1.00 11.37 90 ALA A O 1
ATOM 674 N N . VAL A 1 91 ? 19.953 13.597 16.330 1.00 10.49 91 VAL A N 1
ATOM 675 C CA . VAL A 1 91 ? 20.137 14.253 15.038 1.00 10.29 91 VAL A CA 1
ATOM 676 C C . VAL A 1 91 ? 19.902 13.272 13.879 1.00 10.76 91 VAL A C 1
ATOM 677 O O . VAL A 1 91 ? 19.243 13.617 12.906 1.00 10.55 91 VAL A O 1
ATOM 681 N N . LYS A 1 92 ? 20.437 12.053 13.996 1.00 11.59 92 LYS A N 1
ATOM 682 C CA . LYS A 1 92 ? 20.238 11.030 12.957 1.00 11.74 92 LYS A CA 1
ATOM 683 C C . LYS A 1 92 ? 18.738 10.868 12.679 1.00 11.95 92 LYS A C 1
ATOM 684 O O . LYS A 1 92 ? 18.310 10.852 11.534 1.00 13.14 92 LYS A O 1
ATOM 690 N N . THR A 1 93 ? 17.956 10.811 13.737 1.00 12.94 93 THR A N 1
ATOM 691 C CA . THR A 1 93 ? 16.530 10.508 13.609 1.00 13.81 93 THR A CA 1
ATOM 692 C C . THR A 1 93 ? 15.809 11.645 12.897 1.00 13.82 93 THR A C 1
ATOM 693 O O . THR A 1 93 ? 15.031 11.399 11.967 1.00 14.04 93 THR A O 1
ATOM 697 N N . ARG A 1 94 ? 16.088 12.893 13.269 1.00 12.19 94 ARG A N 1
ATOM 698 C CA . ARG A 1 94 ? 15.514 14.045 12.594 1.00 12.16 94 ARG A CA 1
ATOM 699 C C . ARG A 1 94 ? 15.957 14.133 11.133 1.00 11.30 94 ARG A C 1
ATOM 700 O O . ARG A 1 94 ? 15.154 14.467 10.249 1.00 12.87 94 ARG A O 1
ATOM 708 N N . LEU A 1 95 ? 17.230 13.835 10.864 1.00 10.96 95 LEU A N 1
ATOM 709 C CA . LEU A 1 95 ? 17.695 13.937 9.481 1.00 11.02 95 LEU A CA 1
ATOM 710 C C . LEU A 1 95 ? 17.087 12.846 8.610 1.00 11.12 95 LEU A C 1
ATOM 711 O O . LEU A 1 95 ? 16.829 13.073 7.427 1.00 11.97 95 LEU A O 1
ATOM 716 N N . GLN A 1 96 ? 16.912 11.654 9.161 1.00 12.09 96 GLN A N 1
ATOM 717 C CA . GLN A 1 96 ? 16.220 10.572 8.432 1.00 13.91 96 GLN A CA 1
ATOM 718 C C . GLN A 1 96 ? 14.800 10.988 8.062 1.00 14.47 96 GLN A C 1
ATOM 719 O O . GLN A 1 96 ? 14.390 10.842 6.915 1.00 14.50 96 GLN A O 1
ATOM 725 N N . LYS A 1 97 ? 14.080 11.549 9.018 1.00 15.38 97 LYS A N 1
ATOM 726 C CA . LYS A 1 97 ? 12.702 11.992 8.779 1.00 16.41 97 LYS A CA 1
ATOM 727 C C . LYS A 1 97 ? 12.664 13.172 7.804 1.00 16.55 97 LYS A C 1
ATOM 728 O O . LYS A 1 97 ? 11.659 13.370 7.110 1.00 17.89 97 LYS A O 1
ATOM 734 N N . ALA A 1 98 ? 13.759 13.936 7.726 1.00 16.01 98 ALA A N 1
ATOM 735 C CA . ALA A 1 98 ? 13.891 15.024 6.750 1.00 16.52 98 ALA A CA 1
ATOM 736 C C . ALA A 1 98 ? 14.221 14.541 5.336 1.00 16.99 98 ALA A C 1
ATOM 737 O O . ALA A 1 98 ? 14.215 15.324 4.415 1.00 18.50 98 ALA A O 1
ATOM 739 N N . GLY A 1 99 ? 14.564 13.269 5.171 1.00 17.83 99 GLY A N 1
ATOM 740 C CA . GLY A 1 99 ? 14.804 12.721 3.848 1.00 18.63 99 GLY A CA 1
ATOM 741 C C . GLY A 1 99 ? 16.235 12.356 3.483 1.00 19.17 99 GLY A C 1
ATOM 742 O O . GLY A 1 99 ? 16.475 11.853 2.379 1.00 20.63 99 GLY A O 1
ATOM 743 N N . LEU A 1 100 ? 17.202 12.596 4.367 1.00 18.75 100 LEU A N 1
ATOM 744 C CA . LEU A 1 100 ? 18.596 12.305 4.016 1.00 18.34 100 LEU A CA 1
ATOM 745 C C . LEU A 1 100 ? 18.784 10.813 4.043 1.00 18.48 100 LEU A C 1
ATOM 746 O O . LEU A 1 100 ? 18.369 10.173 5.010 1.00 17.65 100 LEU A O 1
ATOM 751 N N . THR A 1 101 ? 19.408 10.263 2.997 1.00 18.70 101 THR A N 1
ATOM 752 C CA . THR A 1 101 ? 19.460 8.797 2.817 1.00 19.01 101 THR A CA 1
ATOM 753 C C . THR A 1 101 ? 20.789 8.124 3.151 1.00 18.91 101 THR A C 1
ATOM 754 O O . THR A 1 101 ? 20.876 6.899 3.150 1.00 19.26 101 THR A O 1
ATOM 758 N N . HIS A 1 102 ? 21.820 8.900 3.472 1.00 18.07 102 HIS A N 1
ATOM 759 C CA . HIS A 1 102 ? 23.134 8.315 3.707 1.00 18.46 102 HIS A CA 1
ATOM 760 C C . HIS A 1 102 ? 23.766 8.963 4.937 1.00 17.28 102 HIS A C 1
ATOM 761 O O . HIS A 1 102 ? 24.545 9.897 4.782 1.00 18.59 102 HIS A O 1
ATOM 768 N N . ILE A 1 103 ? 23.402 8.470 6.118 1.00 16.05 103 ILE A N 1
ATOM 769 C CA . ILE A 1 103 ? 23.802 9.055 7.407 1.00 16.52 103 ILE A CA 1
ATOM 770 C C . ILE A 1 103 ? 24.652 8.062 8.162 1.00 16.87 103 ILE A C 1
ATOM 771 O O . ILE A 1 103 ? 24.194 6.982 8.528 1.00 17.76 103 ILE A O 1
ATOM 776 N N . SER A 1 104 ? 25.917 8.427 8.373 1.00 16.87 104 SER A N 1
ATOM 777 C CA . SER A 1 104 ? 26.911 7.588 9.054 1.00 16.97 104 SER A CA 1
ATOM 778 C C . SER A 1 104 ? 27.460 8.301 10.290 1.00 16.52 104 SER A C 1
ATOM 779 O O . SER A 1 104 ? 27.128 9.465 10.532 1.00 15.09 104 SER A O 1
ATOM 782 N N . ILE A 1 105 ? 28.283 7.598 11.051 1.00 16.07 105 ILE A N 1
ATOM 783 C CA . ILE A 1 105 ? 29.115 8.220 12.082 1.00 16.12 105 ILE A CA 1
ATOM 784 C C . ILE A 1 105 ? 30.483 8.555 11.479 1.00 14.89 105 ILE A C 1
ATOM 785 O O . ILE A 1 105 ? 30.987 7.835 10.596 1.00 14.41 105 ILE A O 1
ATOM 790 N N . LEU A 1 106 ? 31.061 9.678 11.902 1.00 12.74 106 LEU A N 1
ATOM 791 C CA . LEU A 1 106 ? 32.415 10.043 11.510 1.00 12.01 106 LEU A CA 1
ATOM 792 C C . LEU A 1 106 ? 33.330 9.332 12.495 1.00 12.68 106 LEU A C 1
ATOM 793 O O . LEU A 1 106 ? 33.416 9.730 13.667 1.00 12.98 106 LEU A O 1
ATOM 798 N N . SER A 1 107 ? 33.950 8.233 12.047 1.00 14.23 107 SER A N 1
ATOM 799 C CA . SER A 1 107 ? 34.565 7.277 12.969 1.00 15.38 107 SER A CA 1
ATOM 800 C C . SER A 1 107 ? 35.758 7.832 13.711 1.00 15.60 107 SER A C 1
ATOM 801 O O . SER A 1 107 ? 35.930 7.527 14.889 1.00 17.26 107 SER A O 1
ATOM 804 N N . ASP A 1 108 ? 36.526 8.690 13.049 1.00 14.80 108 ASP A N 1
ATOM 805 C CA . ASP A 1 108 ? 37.741 9.258 13.639 1.00 13.86 108 ASP A CA 1
ATOM 806 C C . ASP A 1 108 ? 37.550 10.698 14.135 1.00 12.67 108 ASP A C 1
ATOM 807 O O . ASP A 1 108 ? 38.519 11.396 14.380 1.00 11.45 108 ASP A O 1
ATOM 812 N N . ALA A 1 109 ? 36.298 11.128 14.302 1.00 11.30 109 ALA A N 1
ATOM 813 C CA . ALA A 1 109 ? 36.007 12.488 14.734 1.00 10.79 109 ALA A CA 1
ATOM 814 C C . ALA A 1 109 ? 36.699 12.869 16.025 1.00 11.21 109 ALA A C 1
ATOM 815 O O . ALA A 1 109 ? 36.617 12.134 16.994 1.00 12.74 109 ALA A O 1
ATOM 817 N N . LEU A 1 110 ? 37.345 14.038 16.022 1.00 10.74 110 LEU A N 1
ATOM 818 C CA . LEU A 1 110 ? 38.035 14.615 17.180 1.00 11.68 110 LEU A CA 1
ATOM 819 C C . LEU A 1 110 ? 39.273 13.831 17.635 1.00 11.58 110 LEU A C 1
ATOM 820 O O . LEU A 1 110 ? 39.864 14.184 18.654 1.00 13.18 110 LEU A O 1
ATOM 825 N N . SER A 1 111 ? 39.689 12.815 16.895 1.00 12.51 111 SER A N 1
ATOM 826 C CA . SER A 1 111 ? 40.868 12.023 17.289 1.00 12.57 111 SER A CA 1
ATOM 827 C C . SER A 1 111 ? 42.209 12.636 16.902 1.00 12.95 111 SER A C 1
ATOM 828 O O . SER A 1 111 ? 43.250 12.145 17.330 1.00 13.96 111 SER A O 1
ATOM 831 N N . GLU A 1 112 ? 42.187 13.653 16.044 1.00 12.54 112 GLU A N 1
ATOM 832 C CA . GLU A 1 112 ? 43.374 14.391 15.646 1.00 12.16 112 GLU A CA 1
ATOM 833 C C . GLU A 1 112 ? 43.160 15.881 15.964 1.00 12.68 112 GLU A C 1
ATOM 834 O O . GLU A 1 112 ? 42.727 16.655 15.123 1.00 10.90 112 GLU A O 1
ATOM 840 N N . PRO A 1 113 ? 43.450 16.299 17.193 1.00 12.17 113 PRO A N 1
ATOM 841 C CA . PRO A 1 113 ? 43.180 17.671 17.564 1.00 12.52 113 PRO A CA 1
ATOM 842 C C . PRO A 1 113 ? 43.804 18.691 16.624 1.00 11.72 113 PRO A C 1
ATOM 843 O O . PRO A 1 113 ? 43.281 19.781 16.457 1.00 11.80 113 PRO A O 1
ATOM 847 N N . SER A 1 114 ? 44.931 18.345 16.003 1.00 11.97 114 SER A N 1
ATOM 848 C CA . SER A 1 114 ? 45.623 19.293 15.132 1.00 11.48 114 SER A CA 1
ATOM 849 C C . SER A 1 114 ? 44.875 19.690 13.855 1.00 11.17 114 SER A C 1
ATOM 850 O O . SER A 1 114 ? 45.144 20.732 13.278 1.00 11.56 114 SER A O 1
ATOM 853 N N . ARG A 1 115 ? 43.897 18.885 13.440 1.00 10.13 115 ARG A N 1
ATOM 854 C CA . ARG A 1 115 ? 43.239 19.137 12.167 1.00 10.75 115 ARG A CA 1
ATOM 855 C C . ARG A 1 115 ? 41.933 19.912 12.388 1.00 9.94 115 ARG A C 1
ATOM 856 O O . ARG A 1 115 ? 41.232 20.188 11.443 1.00 11.61 115 ARG A O 1
ATOM 864 N N . LEU A 1 116 ? 41.612 20.257 13.629 1.00 9.04 116 LEU A N 1
ATOM 865 C CA . LEU A 1 116 ? 40.337 20.940 13.922 1.00 8.96 116 LEU A CA 1
ATOM 866 C C . LEU A 1 116 ? 40.395 22.409 13.577 1.00 9.97 116 LEU A C 1
ATOM 867 O O . LEU A 1 116 ? 41.465 23.022 13.594 1.00 12.00 116 LEU A O 1
ATOM 872 N N . GLN A 1 117 ? 39.220 22.949 13.267 1.00 9.65 117 GLN A N 1
ATOM 873 C CA . GLN A 1 117 ? 39.014 24.330 12.885 1.00 10.86 117 GLN A CA 1
ATOM 874 C C . GLN A 1 117 ? 38.212 25.049 13.959 1.00 10.74 117 GLN A C 1
ATOM 875 O O . GLN A 1 117 ? 37.278 24.507 14.509 1.00 10.62 117 GLN A O 1
ATOM 881 N N . LYS A 1 118 ? 38.555 26.295 14.235 1.00 11.86 118 LYS A N 1
ATOM 882 C CA . LYS A 1 118 ? 37.850 27.063 15.277 1.00 12.67 118 LYS A CA 1
ATOM 883 C C . LYS A 1 118 ? 37.679 28.509 14.881 1.00 13.32 118 LYS A C 1
ATOM 884 O O . LYS A 1 118 ? 38.342 28.980 13.961 1.00 13.29 118 LYS A O 1
ATOM 890 N N . LEU A 1 119 ? 36.821 29.229 15.602 1.00 12.69 119 LEU A N 1
ATOM 891 C CA . LEU A 1 119 ? 36.862 30.682 15.549 1.00 13.32 119 LEU A CA 1
ATOM 892 C C . LEU A 1 119 ? 38.190 31.183 16.014 1.00 14.52 119 LEU A C 1
ATOM 893 O O . LEU A 1 119 ? 38.650 30.781 17.066 1.00 14.73 119 LEU A O 1
ATOM 898 N N . PRO A 1 120 ? 38.817 32.070 15.243 1.00 14.14 120 PRO A N 1
ATOM 899 C CA . PRO A 1 120 ? 40.088 32.645 15.614 1.00 15.49 120 PRO A CA 1
ATOM 900 C C . PRO A 1 120 ? 40.106 33.148 17.044 1.00 14.50 120 PRO A C 1
ATOM 901 O O . PRO A 1 120 ? 41.094 32.962 17.733 1.00 16.87 120 PRO A O 1
ATOM 905 N N . HIS A 1 121 ? 39.000 33.739 17.503 1.00 12.45 121 HIS A N 1
ATOM 906 C CA . HIS A 1 121 ? 38.948 34.205 18.888 1.00 11.81 121 HIS A CA 1
ATOM 907 C C . HIS A 1 121 ? 37.687 33.728 19.569 1.00 11.43 121 HIS A C 1
ATOM 908 O O . HIS A 1 121 ? 36.960 34.505 20.154 1.00 10.15 121 HIS A O 1
ATOM 915 N N . PHE A 1 122 ? 37.470 32.413 19.547 1.00 10.55 122 PHE A N 1
ATOM 916 C CA . PHE A 1 122 ? 36.326 31.805 20.204 1.00 10.15 122 PHE A CA 1
ATOM 917 C C . PHE A 1 122 ? 36.186 32.227 21.693 1.00 9.95 122 PHE A C 1
ATOM 918 O O . PHE A 1 122 ? 35.073 32.278 22.227 1.00 9.49 122 PHE A O 1
ATOM 926 N N . GLU A 1 123 ? 37.310 32.489 22.340 1.00 9.70 123 GLU A N 1
ATOM 927 C CA . GLU A 1 123 ? 37.308 32.781 23.759 1.00 9.61 123 GLU A CA 1
ATOM 928 C C . GLU A 1 123 ? 36.607 34.083 24.104 1.00 8.59 123 GLU A C 1
ATOM 929 O O . GLU A 1 123 ? 36.312 34.336 25.263 1.00 8.43 123 GLU A O 1
ATOM 935 N N . GLN A 1 124 ? 36.327 34.890 23.096 1.00 8.60 124 GLN A N 1
ATOM 936 C CA . GLN A 1 124 ? 35.541 36.118 23.300 1.00 8.86 124 GLN A CA 1
ATOM 937 C C . GLN A 1 124 ? 34.079 35.887 23.468 1.00 8.73 124 GLN A C 1
ATOM 938 O O . GLN A 1 124 ? 33.366 36.800 23.888 1.00 9.79 124 GLN A O 1
ATOM 944 N N . LEU A 1 125 ? 33.591 34.715 23.086 1.00 8.33 125 LEU A N 1
ATOM 945 C CA . LEU A 1 125 ? 32.164 34.352 23.153 1.00 9.48 125 LEU A CA 1
ATOM 946 C C . LEU A 1 125 ? 32.051 33.214 24.115 1.00 8.94 125 LEU A C 1
ATOM 947 O O . LEU A 1 125 ? 32.104 32.039 23.746 1.00 9.48 125 LEU A O 1
ATOM 952 N N . VAL A 1 126 ? 31.886 33.553 25.384 1.00 8.93 126 VAL A N 1
ATOM 953 C CA . VAL A 1 126 ? 31.849 32.526 26.427 1.00 8.90 126 VAL A CA 1
ATOM 954 C C . VAL A 1 126 ? 30.461 31.867 26.573 1.00 8.93 126 VAL A C 1
ATOM 955 O O . VAL A 1 126 ? 29.479 32.289 25.955 1.00 8.62 126 VAL A O 1
ATOM 959 N N . TYR A 1 127 ? 30.374 30.839 27.401 1.00 8.12 127 TYR A N 1
ATOM 960 C CA . TYR A 1 127 ? 29.158 30.077 27.592 1.00 8.71 127 TYR A CA 1
ATOM 961 C C . TYR A 1 127 ? 28.943 29.836 29.099 1.00 9.43 127 TYR A C 1
ATOM 962 O O . TYR A 1 127 ? 29.880 30.033 29.899 1.00 9.86 127 TYR A O 1
ATOM 971 N N . PRO A 1 128 ? 27.728 29.425 29.504 1.00 10.09 128 PRO A N 1
ATOM 972 C CA . PRO A 1 128 ? 27.410 29.463 30.945 1.00 10.09 128 PRO A CA 1
ATOM 973 C C . PRO A 1 128 ? 28.303 28.638 31.858 1.00 11.24 128 PRO A C 1
ATOM 974 O O . PRO A 1 128 ? 28.795 29.153 32.874 1.00 10.97 128 PRO A O 1
ATOM 978 N N . GLN A 1 129 ? 28.524 27.376 31.543 1.00 12.01 129 GLN A N 1
ATOM 979 C CA . GLN A 1 129 ? 29.364 26.562 32.410 1.00 12.15 129 GLN A CA 1
ATOM 980 C C . GLN A 1 129 ? 30.742 27.166 32.625 1.00 12.53 129 GLN A C 1
ATOM 981 O O . GLN A 1 129 ? 31.306 27.107 33.724 1.00 11.97 129 GLN A O 1
ATOM 987 N N . TRP A 1 130 ? 31.296 27.778 31.591 1.00 11.38 130 TRP A N 1
ATOM 988 C CA . TRP A 1 130 ? 32.634 28.361 31.678 1.00 11.45 130 TRP A CA 1
ATOM 989 C C . TRP A 1 130 ? 32.616 29.453 32.726 1.00 12.24 130 TRP A C 1
ATOM 990 O O . TRP A 1 130 ? 33.483 29.529 33.587 1.00 12.06 130 TRP A O 1
ATOM 1001 N N . LEU A 1 131 ? 31.606 30.310 32.653 1.00 11.93 131 LEU A N 1
ATOM 1002 C CA . LEU A 1 131 ? 31.521 31.438 33.552 1.00 13.23 131 LEU A CA 1
ATOM 1003 C C . LEU A 1 131 ? 31.260 30.955 34.964 1.00 13.43 131 LEU A C 1
ATOM 1004 O O . LEU A 1 131 ? 31.800 31.497 35.910 1.00 14.42 131 LEU A O 1
ATOM 1009 N N . HIS A 1 132 ? 30.412 29.951 35.114 1.00 12.93 132 HIS A N 1
ATOM 1010 C CA . HIS A 1 132 ? 30.177 29.404 36.441 1.00 13.88 132 HIS A CA 1
ATOM 1011 C C . HIS A 1 132 ? 31.490 28.846 37.012 1.00 14.53 132 HIS A C 1
ATOM 1012 O O . HIS A 1 132 ? 31.856 29.155 38.155 1.00 14.49 132 HIS A O 1
ATOM 1019 N N . ASP A 1 133 ? 32.194 28.045 36.237 1.00 13.98 133 ASP A N 1
ATOM 1020 C CA . ASP A 1 133 ? 33.475 27.486 36.700 1.00 14.53 133 ASP A CA 1
ATOM 1021 C C . ASP A 1 133 ? 34.459 28.590 37.074 1.00 14.87 133 ASP A C 1
ATOM 1022 O O . ASP A 1 133 ? 35.133 28.485 38.114 1.00 14.87 133 ASP A O 1
ATOM 1027 N N . LEU A 1 134 ? 34.563 29.641 36.265 1.00 14.57 134 LEU A N 1
ATOM 1028 C CA . LEU A 1 134 ? 35.422 30.783 36.587 1.00 14.99 134 LEU A CA 1
ATOM 1029 C C . LEU A 1 134 ? 35.052 31.356 37.946 1.00 15.83 134 LEU A C 1
ATOM 1030 O O . LEU A 1 134 ? 35.905 31.545 38.803 1.00 16.36 134 LEU A O 1
ATOM 1035 N N . GLN A 1 135 ? 33.763 31.611 38.150 1.00 16.78 135 GLN A N 1
ATOM 1036 C CA . GLN A 1 135 ? 33.280 32.195 39.404 1.00 18.32 135 GLN A CA 1
ATOM 1037 C C . GLN A 1 135 ? 33.561 31.326 40.610 1.00 19.09 135 GLN A C 1
ATOM 1038 O O . GLN A 1 135 ? 33.683 31.821 41.749 1.00 19.61 135 GLN A O 1
ATOM 1044 N N . GLN A 1 136 ? 33.657 30.024 40.383 1.00 19.41 136 GLN A N 1
ATOM 1045 C CA . GLN A 1 136 ? 33.818 29.056 41.457 1.00 20.35 136 GLN A CA 1
ATOM 1046 C C . GLN A 1 136 ? 35.292 28.800 41.769 1.00 20.47 136 GLN A C 1
ATOM 1047 O O . GLN A 1 136 ? 35.618 27.991 42.640 1.00 21.85 136 GLN A O 1
ATOM 1053 N N . GLY A 1 137 ? 36.171 29.518 41.078 1.00 19.89 137 GLY A N 1
ATOM 1054 C CA . GLY A 1 137 ? 37.613 29.436 41.278 1.00 19.41 137 GLY A CA 1
ATOM 1055 C C . GLY A 1 137 ? 38.284 28.256 40.604 1.00 19.13 137 GLY A C 1
ATOM 1056 O O . GLY A 1 137 ? 39.401 27.898 40.958 1.00 19.92 137 GLY A O 1
ATOM 1057 N N . LYS A 1 138 ? 37.619 27.647 39.621 1.00 18.05 138 LYS A N 1
ATOM 1058 C CA . LYS A 1 138 ? 38.191 26.534 38.900 1.00 17.97 138 LYS A CA 1
ATOM 1059 C C . LYS A 1 138 ? 39.094 27.031 37.786 1.00 16.69 138 LYS A C 1
ATOM 1060 O O . LYS A 1 138 ? 38.949 28.170 37.314 1.00 16.45 138 LYS A O 1
ATOM 1066 N N . GLU A 1 139 ? 40.022 26.175 37.372 1.00 15.23 139 GLU A N 1
ATOM 1067 C CA . GLU A 1 139 ? 40.812 26.412 36.171 1.00 15.16 139 GLU A CA 1
ATOM 1068 C C . GLU A 1 139 ? 39.915 26.251 34.952 1.00 13.98 139 GLU A C 1
ATOM 1069 O O . GLU A 1 139 ? 39.224 25.246 34.826 1.00 14.46 139 GLU A O 1
ATOM 1075 N N . VAL A 1 140 ? 39.945 27.242 34.068 1.00 12.31 140 VAL A N 1
ATOM 1076 C CA . VAL A 1 140 ? 39.205 27.213 32.805 1.00 11.84 140 VAL A CA 1
ATOM 1077 C C . VAL A 1 140 ? 40.106 27.579 31.667 1.00 11.20 140 VAL A C 1
ATOM 1078 O O . VAL A 1 140 ? 41.131 28.248 31.838 1.00 12.29 140 VAL A O 1
ATOM 1082 N N . THR A 1 141 ? 39.709 27.159 30.469 1.00 10.57 141 THR A N 1
ATOM 1083 C CA . THR A 1 141 ? 40.363 27.545 29.241 1.00 10.06 141 THR A CA 1
ATOM 1084 C C . THR A 1 141 ? 40.294 29.059 29.067 1.00 10.12 141 THR A C 1
ATOM 1085 O O . THR A 1 141 ? 39.253 29.660 29.376 1.00 10.52 141 THR A O 1
ATOM 1089 N N . ALA A 1 142 ? 41.364 29.654 28.567 1.00 9.99 142 ALA A N 1
ATOM 1090 C CA . ALA A 1 142 ? 41.386 31.090 28.237 1.00 10.66 142 ALA A CA 1
ATOM 1091 C C . ALA A 1 142 ? 40.918 31.923 29.419 1.00 12.25 142 ALA A C 1
ATOM 1092 O O . ALA A 1 142 ? 40.094 32.828 29.310 1.00 11.33 142 ALA A O 1
ATOM 1094 N N . LYS A 1 143 ? 41.483 31.632 30.581 1.00 13.33 143 LYS A N 1
ATOM 1095 C CA . LYS A 1 143 ? 41.189 32.355 31.810 1.00 15.54 143 LYS A CA 1
ATOM 1096 C C . LYS A 1 143 ? 41.615 33.824 31.685 1.00 14.66 143 LYS A C 1
ATOM 1097 O O . LYS A 1 143 ? 42.631 34.130 31.055 1.00 16.08 143 LYS A O 1
ATOM 1103 N N . PRO A 1 144 ? 40.828 34.739 32.269 1.00 14.61 144 PRO A N 1
ATOM 1104 C CA . PRO A 1 144 ? 41.332 36.107 32.340 1.00 15.11 144 PRO A CA 1
ATOM 1105 C C . PRO A 1 144 ? 42.755 36.198 32.922 1.00 15.87 144 PRO A C 1
ATOM 1106 O O . PRO A 1 144 ? 43.054 35.479 33.866 1.00 17.57 144 PRO A O 1
ATOM 1110 N N . ALA A 1 145 ? 43.579 37.059 32.340 1.00 16.70 145 ALA A N 1
ATOM 1111 C CA . ALA A 1 145 ? 44.973 37.264 32.760 1.00 17.93 145 ALA A CA 1
ATOM 1112 C C . ALA A 1 145 ? 45.050 37.698 34.215 1.00 18.78 145 ALA A C 1
ATOM 1113 O O . ALA A 1 145 ? 45.985 37.306 34.930 1.00 20.82 145 ALA A O 1
ATOM 1115 N N . GLY A 1 146 ? 44.088 38.503 34.664 1.00 17.86 146 GLY A N 1
ATOM 1116 C CA . GLY A 1 146 ? 44.062 38.982 36.036 1.00 17.64 146 GLY A CA 1
ATOM 1117 C C . GLY A 1 146 ? 42.663 39.217 36.554 1.00 17.20 146 GLY A C 1
ATOM 1118 O O . GLY A 1 146 ? 41.865 38.293 36.628 1.00 18.11 146 GLY A O 1
ATOM 1119 N N . ASP A 1 147 ? 42.360 40.461 36.922 1.00 15.89 147 ASP A N 1
ATOM 1120 C CA . ASP A 1 147 ? 41.057 40.823 37.438 1.00 16.18 147 ASP A CA 1
ATOM 1121 C C . ASP A 1 147 ? 39.980 40.690 36.352 1.00 14.17 147 ASP A C 1
ATOM 1122 O O . ASP A 1 147 ? 40.242 40.931 35.174 1.00 13.41 147 ASP A O 1
ATOM 1127 N N . TRP A 1 148 ? 38.788 40.308 36.779 1.00 12.39 148 TRP A N 1
ATOM 1128 C CA . TRP A 1 148 ? 37.643 40.196 35.884 1.00 13.69 148 TRP A CA 1
ATOM 1129 C C . TRP A 1 148 ? 36.354 40.664 36.553 1.00 13.32 148 TRP A C 1
ATOM 1130 O O . TRP A 1 148 ? 36.184 40.632 37.783 1.00 13.73 148 TRP A O 1
ATOM 1141 N N . LYS A 1 149 ? 35.428 41.109 35.709 1.00 12.32 149 LYS A N 1
ATOM 1142 C CA . LYS A 1 149 ? 34.119 41.554 36.095 1.00 13.07 149 LYS A CA 1
ATOM 1143 C C . LYS A 1 149 ? 33.104 40.890 35.169 1.00 11.76 149 LYS A C 1
ATOM 1144 O O . LYS A 1 149 ? 33.378 40.762 33.954 1.00 11.71 149 LYS A O 1
ATOM 1150 N N . VAL A 1 150 ? 31.955 40.528 35.712 1.00 10.77 150 VAL A N 1
ATOM 1151 C CA . VAL A 1 150 ? 30.781 40.111 34.953 1.00 11.25 150 VAL A CA 1
ATOM 1152 C C . VAL A 1 150 ? 29.705 41.170 35.116 1.00 10.31 150 VAL A C 1
ATOM 1153 O O . VAL A 1 150 ? 29.438 41.621 36.222 1.00 10.43 150 VAL A O 1
ATOM 1157 N N . ILE A 1 151 ? 29.120 41.610 34.016 1.00 9.77 151 ILE A N 1
ATOM 1158 C CA . ILE A 1 151 ? 28.212 42.741 34.020 1.00 10.50 151 ILE A CA 1
ATOM 1159 C C . ILE A 1 151 ? 27.040 42.488 33.114 1.00 9.93 151 ILE A C 1
ATOM 1160 O O . ILE A 1 151 ? 27.230 42.178 31.917 1.00 9.72 151 ILE A O 1
ATOM 1165 N N . GLU A 1 152 ? 25.840 42.661 33.653 1.00 10.14 152 GLU A N 1
ATOM 1166 C CA . GLU A 1 152 ? 24.590 42.642 32.895 1.00 9.86 152 GLU A CA 1
ATOM 1167 C C . GLU A 1 152 ? 24.336 44.032 32.345 1.00 10.03 152 GLU A C 1
ATOM 1168 O O . GLU A 1 152 ? 24.442 45.024 33.064 1.00 11.37 152 GLU A O 1
ATOM 1174 N N . ALA A 1 153 ? 24.020 44.116 31.056 1.00 9.78 153 ALA A N 1
ATOM 1175 C CA . ALA A 1 153 ? 23.698 45.383 30.398 1.00 10.13 153 ALA A CA 1
ATOM 1176 C C . ALA A 1 153 ? 22.252 45.366 29.926 1.00 11.68 153 ALA A C 1
ATOM 1177 O O . ALA A 1 153 ? 21.784 44.376 29.361 1.00 11.89 153 ALA A O 1
ATOM 1179 N N . ALA A 1 154 ? 21.549 46.461 30.167 1.00 11.81 154 ALA A N 1
ATOM 1180 C CA . ALA A 1 154 ? 20.200 46.652 29.665 1.00 11.90 154 ALA A CA 1
ATOM 1181 C C . ALA A 1 154 ? 19.866 48.132 29.676 1.00 11.86 154 ALA A C 1
ATOM 1182 O O . ALA A 1 154 ? 20.579 48.940 30.279 1.00 12.50 154 ALA A O 1
ATOM 1184 N N . TRP A 1 155 ? 18.785 48.487 28.994 1.00 12.29 155 TRP A N 1
ATOM 1185 C CA . TRP A 1 155 ? 18.299 49.854 28.978 1.00 13.40 155 TRP A CA 1
ATOM 1186 C C . TRP A 1 155 ? 17.613 50.190 30.311 1.00 13.23 155 TRP A C 1
ATOM 1187 O O . TRP A 1 155 ? 16.774 49.438 30.791 1.00 14.92 155 TRP A O 1
ATOM 1198 N N . GLY A 1 156 ? 18.021 51.310 30.889 1.00 14.09 156 GLY A N 1
ATOM 1199 C CA . GLY A 1 156 ? 17.355 51.866 32.060 1.00 14.49 156 GLY A CA 1
ATOM 1200 C C . GLY A 1 156 ? 17.819 51.272 33.371 1.00 15.70 156 GLY A C 1
ATOM 1201 O O . GLY A 1 156 ? 18.802 50.531 33.431 1.00 15.03 156 GLY A O 1
ATOM 1202 N N . ALA A 1 157 ? 17.125 51.636 34.444 1.00 16.87 157 ALA A N 1
ATOM 1203 C CA . ALA A 1 157 ? 17.465 51.124 35.759 1.00 17.17 157 ALA A CA 1
ATOM 1204 C C . ALA A 1 157 ? 17.197 49.625 35.803 1.00 17.42 157 ALA A C 1
ATOM 1205 O O . ALA A 1 157 ? 16.336 49.117 35.051 1.00 16.74 157 ALA A O 1
ATOM 1207 N N . PRO A 1 158 ? 17.896 48.920 36.699 1.00 17.35 158 PRO A N 1
ATOM 1208 C CA . PRO A 1 158 ? 17.709 47.484 36.761 1.00 18.04 158 PRO A CA 1
ATOM 1209 C C . PRO A 1 158 ? 16.246 47.108 36.919 1.00 18.83 158 PRO A C 1
ATOM 1210 O O . PRO A 1 158 ? 15.554 47.653 37.796 1.00 20.90 158 PRO A O 1
ATOM 1214 N N . LYS A 1 159 ? 15.780 46.204 36.067 1.00 17.79 159 LYS A N 1
ATOM 1215 C CA . LYS A 1 159 ? 14.424 45.665 36.133 1.00 16.85 159 LYS A CA 1
ATOM 1216 C C . LYS A 1 159 ? 14.533 44.163 36.392 1.00 16.63 159 LYS A C 1
ATOM 1217 O O . LYS A 1 159 ? 14.568 43.730 37.537 1.00 16.31 159 LYS A O 1
ATOM 1223 N N . LEU A 1 160 ? 14.652 43.373 35.330 1.00 16.60 160 LEU A N 1
ATOM 1224 C CA . LEU A 1 160 ? 14.752 41.926 35.481 1.00 15.62 160 LEU A CA 1
ATOM 1225 C C . LEU A 1 160 ? 15.945 41.495 36.339 1.00 15.34 160 LEU A C 1
ATOM 1226 O O . LEU A 1 160 ? 15.849 40.525 37.084 1.00 14.86 160 LEU A O 1
ATOM 1231 N N . TYR A 1 161 ? 17.052 42.224 36.236 1.00 14.67 161 TYR A N 1
ATOM 1232 C CA . TYR A 1 161 ? 18.230 41.989 37.062 1.00 14.16 161 TYR A CA 1
ATOM 1233 C C . TYR A 1 161 ? 17.881 41.911 38.549 1.00 14.43 161 TYR A C 1
ATOM 1234 O O . TYR A 1 161 ? 18.435 41.102 39.257 1.00 14.12 161 TYR A O 1
ATOM 1243 N N . LEU A 1 162 ? 16.966 42.749 39.011 1.00 14.90 162 LEU A N 1
ATOM 1244 C CA . LEU A 1 162 ? 16.624 42.701 40.443 1.00 16.03 162 LEU A CA 1
ATOM 1245 C C . LEU A 1 162 ? 15.989 41.362 40.857 1.00 16.29 162 LEU A C 1
ATOM 1246 O O . LEU A 1 162 ? 16.120 40.941 42.014 1.00 16.17 162 LEU A O 1
ATOM 1251 N N . ILE A 1 163 ? 15.277 40.723 39.940 1.00 16.84 163 ILE A N 1
ATOM 1252 C CA . ILE A 1 163 ? 14.609 39.459 40.208 1.00 17.57 163 ILE A CA 1
ATOM 1253 C C . ILE A 1 163 ? 15.612 38.295 40.149 1.00 16.94 163 ILE A C 1
ATOM 1254 O O . ILE A 1 163 ? 15.636 37.443 41.021 1.00 17.13 163 ILE A O 1
ATOM 1259 N N . SER A 1 164 ? 16.411 38.255 39.086 1.00 16.20 164 SER A N 1
ATOM 1260 C CA . SER A 1 164 ? 17.437 37.224 38.909 1.00 16.48 164 SER A CA 1
ATOM 1261 C C . SER A 1 164 ? 18.560 37.768 38.024 1.00 14.31 164 SER A C 1
ATOM 1262 O O . SER A 1 164 ? 18.302 38.419 37.027 1.00 14.15 164 SER A O 1
ATOM 1265 N N . HIS A 1 165 ? 19.795 37.499 38.419 1.00 13.31 165 HIS A N 1
ATOM 1266 C CA . HIS A 1 165 ? 20.991 37.785 37.621 1.00 12.38 165 HIS A CA 1
ATOM 1267 C C . HIS A 1 165 ? 22.072 36.762 37.888 1.00 12.28 165 HIS A C 1
ATOM 1268 O O . HIS A 1 165 ? 21.965 35.918 38.807 1.00 12.26 165 HIS A O 1
ATOM 1275 N N . ILE A 1 166 ? 23.122 36.826 37.083 1.00 10.81 166 ILE A N 1
ATOM 1276 C CA . ILE A 1 166 ? 24.243 35.898 37.227 1.00 11.10 166 ILE A CA 1
ATOM 1277 C C . ILE A 1 166 ? 24.984 36.249 38.523 1.00 11.35 166 ILE A C 1
ATOM 1278 O O . ILE A 1 166 ? 25.197 37.416 38.808 1.00 12.15 166 ILE A O 1
ATOM 1283 N N . PRO A 1 167 ? 25.337 35.233 39.323 1.00 12.30 167 PRO A N 1
ATOM 1284 C CA . PRO A 1 167 ? 25.989 35.543 40.602 1.00 12.99 167 PRO A CA 1
ATOM 1285 C C . PRO A 1 167 ? 27.238 36.373 40.417 1.00 13.93 167 PRO A C 1
ATOM 1286 O O . PRO A 1 167 ? 28.047 36.064 39.547 1.00 15.22 167 PRO A O 1
ATOM 1290 N N . GLY A 1 168 ? 27.372 37.434 41.209 1.00 14.34 168 GLY A N 1
ATOM 1291 C CA . GLY A 1 168 ? 28.562 38.283 41.153 1.00 14.21 168 GLY A CA 1
ATOM 1292 C C . GLY A 1 168 ? 28.523 39.319 40.029 1.00 14.75 168 GLY A C 1
ATOM 1293 O O . GLY A 1 168 ? 29.463 40.103 39.880 1.00 15.58 168 GLY A O 1
ATOM 1294 N N . ALA A 1 169 ? 27.418 39.370 39.282 1.00 14.05 169 ALA A N 1
ATOM 1295 C CA . ALA A 1 169 ? 27.297 40.330 38.183 1.00 13.56 169 ALA A CA 1
ATOM 1296 C C . ALA A 1 169 ? 26.904 41.717 38.669 1.00 13.44 169 ALA A C 1
ATOM 1297 O O . ALA A 1 169 ? 26.018 41.871 39.518 1.00 13.65 169 ALA A O 1
ATOM 1299 N N . ASP A 1 170 ? 27.577 42.715 38.107 1.00 11.84 170 ASP A N 1
ATOM 1300 C CA . ASP A 1 170 ? 27.237 44.131 38.237 1.00 11.67 170 ASP A CA 1
ATOM 1301 C C . ASP A 1 170 ? 26.148 44.426 37.186 1.00 11.13 170 ASP A C 1
ATOM 1302 O O . ASP A 1 170 ? 25.733 43.522 36.457 1.00 10.72 170 ASP A O 1
ATOM 1307 N N . TYR A 1 171 ? 25.656 45.658 37.150 1.00 10.69 171 TYR A N 1
ATOM 1308 C CA . TYR A 1 171 ? 24.668 46.092 36.168 1.00 11.45 171 TYR A CA 1
ATOM 1309 C C . TYR A 1 171 ? 25.081 47.416 35.566 1.00 10.80 171 TYR A C 1
ATOM 1310 O O . TYR A 1 171 ? 25.530 48.336 36.283 1.00 12.78 171 TYR A O 1
ATOM 1319 N N . ILE A 1 172 ? 25.015 47.515 34.239 1.00 10.25 172 ILE A N 1
ATOM 1320 C CA . ILE A 1 172 ? 25.253 48.783 33.560 1.00 11.80 172 ILE A CA 1
ATOM 1321 C C . ILE A 1 172 ? 23.979 49.129 32.785 1.00 11.06 172 ILE A C 1
ATOM 1322 O O . ILE A 1 172 ? 23.462 48.328 31.994 1.00 10.56 172 ILE A O 1
ATOM 1327 N N . ASP A 1 173 ? 23.476 50.340 33.006 1.00 11.12 173 ASP A N 1
ATOM 1328 C CA . ASP A 1 173 ? 22.411 50.939 32.228 1.00 11.59 173 ASP A CA 1
ATOM 1329 C C . ASP A 1 173 ? 23.068 51.443 30.935 1.00 11.32 173 ASP A C 1
ATOM 1330 O O . ASP A 1 173 ? 24.068 52.182 30.989 1.00 11.09 173 ASP A O 1
ATOM 1335 N N . THR A 1 174 ? 22.527 51.083 29.776 1.00 11.00 174 THR A N 1
ATOM 1336 C CA . THR A 1 174 ? 23.086 51.553 28.507 1.00 11.68 174 THR A CA 1
ATOM 1337 C C . THR A 1 174 ? 23.124 53.087 28.403 1.00 12.12 174 THR A C 1
ATOM 1338 O O . THR A 1 174 ? 23.951 53.659 27.698 1.00 12.07 174 THR A O 1
ATOM 1342 N N . ASN A 1 175 ? 22.232 53.770 29.114 1.00 12.90 175 ASN A N 1
ATOM 1343 C CA . ASN A 1 175 ? 22.289 55.223 29.148 1.00 13.83 175 ASN A CA 1
ATOM 1344 C C . ASN A 1 175 ? 23.557 55.776 29.798 1.00 13.68 175 ASN A C 1
ATOM 1345 O O . ASN A 1 175 ? 23.832 56.972 29.696 1.00 14.18 175 ASN A O 1
ATOM 1350 N N . GLU A 1 176 ? 24.338 54.929 30.475 1.00 13.33 176 GLU A N 1
ATOM 1351 C CA . GLU A 1 176 ? 25.665 55.332 30.974 1.00 13.55 176 GLU A CA 1
ATOM 1352 C C . GLU A 1 176 ? 26.704 55.422 29.865 1.00 13.19 176 GLU A C 1
ATOM 1353 O O . GLU A 1 176 ? 27.779 55.978 30.079 1.00 13.16 176 GLU A O 1
ATOM 1359 N N . VAL A 1 177 ? 26.442 54.842 28.693 1.00 11.34 177 VAL A N 1
ATOM 1360 C CA . VAL A 1 177 ? 27.456 54.845 27.640 1.00 11.67 177 VAL A CA 1
ATOM 1361 C C . VAL A 1 177 ? 27.068 55.582 26.357 1.00 10.35 177 VAL A C 1
ATOM 1362 O O . VAL A 1 177 ? 27.915 55.745 25.491 1.00 10.72 177 VAL A O 1
ATOM 1366 N N . GLU A 1 178 ? 25.800 56.006 26.256 1.00 10.55 178 GLU A N 1
ATOM 1367 C CA . GLU A 1 178 ? 25.272 56.691 25.088 1.00 10.33 178 GLU A CA 1
ATOM 1368 C C . GLU A 1 178 ? 24.206 57.666 25.571 1.00 10.87 178 GLU A C 1
ATOM 1369 O O . GLU A 1 178 ? 23.627 57.486 26.653 1.00 11.20 178 GLU A O 1
ATOM 1375 N N . SER A 1 179 ? 23.922 58.671 24.756 1.00 11.84 179 SER A N 1
ATOM 1376 C CA . SER A 1 179 ? 22.936 59.674 25.150 1.00 12.96 179 SER A CA 1
ATOM 1377 C C . SER A 1 179 ? 22.341 60.395 23.964 1.00 12.58 179 SER A C 1
ATOM 1378 O O . SER A 1 179 ? 22.801 60.277 22.845 1.00 11.65 179 SER A O 1
ATOM 1381 N N . GLU A 1 180 ? 21.324 61.198 24.271 1.00 14.15 180 GLU A N 1
ATOM 1382 C CA . GLU A 1 180 ? 20.792 62.214 23.381 1.00 15.96 180 GLU A CA 1
ATOM 1383 C C . GLU A 1 180 ? 21.910 63.182 23.008 1.00 16.59 180 GLU A C 1
ATOM 1384 O O . GLU A 1 180 ? 22.893 63.322 23.758 1.00 16.79 180 GLU A O 1
ATOM 1390 N N . PRO A 1 181 ? 21.772 63.859 21.861 1.00 17.50 181 PRO A N 1
ATOM 1391 C CA . PRO A 1 181 ? 20.648 63.896 20.937 1.00 17.36 181 PRO A CA 1
ATOM 1392 C C . PRO A 1 181 ? 20.651 62.870 19.799 1.00 17.15 181 PRO A C 1
ATOM 1393 O O . PRO A 1 181 ? 19.634 62.704 19.129 1.00 17.28 181 PRO A O 1
ATOM 1397 N N . LEU A 1 182 ? 21.766 62.183 19.580 1.00 16.04 182 LEU A N 1
ATOM 1398 C CA . LEU A 1 182 ? 21.885 61.270 18.445 1.00 15.53 182 LEU A CA 1
ATOM 1399 C C . LEU A 1 182 ? 21.981 59.807 18.842 1.00 13.67 182 LEU A C 1
ATOM 1400 O O . LEU A 1 182 ? 22.037 58.946 17.991 1.00 13.64 182 LEU A O 1
ATOM 1405 N N . TRP A 1 183 ? 21.975 59.522 20.133 1.00 11.91 183 TRP A N 1
ATOM 1406 C CA . TRP A 1 183 ? 22.262 58.158 20.603 1.00 10.75 183 TRP A CA 1
ATOM 1407 C C . TRP A 1 183 ? 23.614 57.644 20.090 1.00 10.46 183 TRP A C 1
ATOM 1408 O O . TRP A 1 183 ? 23.761 56.499 19.718 1.00 10.02 183 TRP A O 1
ATOM 1419 N N . ASN A 1 184 ? 24.581 58.544 20.116 1.00 10.31 184 ASN A N 1
ATOM 1420 C CA . ASN A 1 184 ? 25.973 58.214 19.995 1.00 10.36 184 ASN A CA 1
ATOM 1421 C C . ASN A 1 184 ? 26.557 58.025 21.380 1.00 9.81 184 ASN A C 1
ATOM 1422 O O . ASN A 1 184 ? 25.993 58.423 22.397 1.00 9.76 184 ASN A O 1
ATOM 1427 N N . LYS A 1 185 ? 27.711 57.371 21.416 1.00 9.33 185 LYS A N 1
ATOM 1428 C CA . LYS A 1 185 ? 28.415 57.169 22.673 1.00 9.87 185 LYS A CA 1
ATOM 1429 C C . LYS A 1 185 ? 28.695 58.511 23.355 1.00 10.02 185 LYS A C 1
ATOM 1430 O O . LYS A 1 185 ? 28.862 59.548 22.716 1.00 11.38 185 LYS A O 1
ATOM 1436 N N . VAL A 1 186 ? 28.711 58.470 24.678 1.00 10.57 186 VAL A N 1
ATOM 1437 C CA . VAL A 1 186 ? 29.160 59.641 25.463 1.00 10.70 186 VAL A CA 1
ATOM 1438 C C . VAL A 1 186 ? 30.646 59.972 25.231 1.00 10.48 186 VAL A C 1
ATOM 1439 O O . VAL A 1 186 ? 31.411 59.200 24.655 1.00 10.58 186 VAL A O 1
ATOM 1443 N N . SER A 1 187 ? 31.046 61.146 25.709 1.00 10.08 187 SER A N 1
ATOM 1444 C CA . SER A 1 187 ? 32.406 61.616 25.541 1.00 9.73 187 SER A CA 1
ATOM 1445 C C . SER A 1 187 ? 33.427 60.705 26.212 1.00 9.97 187 SER A C 1
ATOM 1446 O O . SER A 1 187 ? 33.103 59.965 27.150 1.00 9.84 187 SER A O 1
ATOM 1449 N N . ASP A 1 188 ? 34.676 60.822 25.777 1.00 9.86 188 ASP A N 1
ATOM 1450 C CA . ASP A 1 188 ? 35.774 60.054 26.382 1.00 10.43 188 ASP A CA 1
ATOM 1451 C C . ASP A 1 188 ? 35.824 60.299 27.891 1.00 10.81 188 ASP A C 1
ATOM 1452 O O . ASP A 1 188 ? 35.993 59.370 28.661 1.00 10.30 188 ASP A O 1
ATOM 1457 N N . GLU A 1 189 ? 35.641 61.547 28.319 1.00 11.05 189 GLU A N 1
ATOM 1458 C CA . GLU A 1 189 ? 35.677 61.858 29.752 1.00 12.10 189 GLU A CA 1
ATOM 1459 C C . GLU A 1 189 ? 34.562 61.172 30.534 1.00 11.19 189 GLU A C 1
ATOM 1460 O O . GLU A 1 189 ? 34.730 60.751 31.693 1.00 10.97 189 GLU A O 1
ATOM 1466 N N . GLN A 1 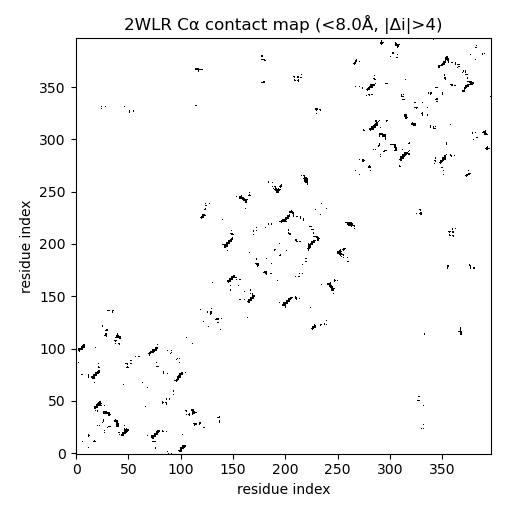190 ? 33.357 61.155 29.966 1.00 10.37 190 GLN A N 1
ATOM 1467 C CA . GLN A 1 190 ? 32.254 60.434 30.582 1.00 10.21 190 GLN A CA 1
ATOM 1468 C C . GLN A 1 190 ? 32.493 58.922 30.561 1.00 10.02 190 GLN A C 1
ATOM 1469 O O . GLN A 1 190 ? 32.170 58.247 31.534 1.00 9.70 190 GLN A O 1
ATOM 1475 N N . LEU A 1 191 ? 33.078 58.382 29.499 1.00 10.13 191 LEU A N 1
ATOM 1476 C CA . LEU A 1 191 ? 33.456 56.964 29.514 1.00 10.19 191 LEU A CA 1
ATOM 1477 C C . LEU A 1 191 ? 34.452 56.651 30.622 1.00 10.20 191 LEU A C 1
ATOM 1478 O O . LEU A 1 191 ? 34.343 55.646 31.308 1.00 9.47 191 LEU A O 1
ATOM 1483 N N . LYS A 1 192 ? 35.443 57.514 30.777 1.00 9.34 192 LYS A N 1
ATOM 1484 C CA . LYS A 1 192 ? 36.407 57.383 31.858 1.00 9.82 192 LYS A CA 1
ATOM 1485 C C . LYS A 1 192 ? 35.712 57.325 33.200 1.00 8.92 192 LYS A C 1
ATOM 1486 O O . LYS A 1 192 ? 36.045 56.495 34.048 1.00 9.57 192 LYS A O 1
ATOM 1492 N N . ALA A 1 193 ? 34.703 58.158 33.419 1.00 9.02 193 ALA A N 1
ATOM 1493 C CA . ALA A 1 193 ? 34.000 58.134 34.692 1.00 9.29 193 ALA A CA 1
ATOM 1494 C C . ALA A 1 193 ? 33.234 56.828 34.865 1.00 9.67 193 ALA A C 1
ATOM 1495 O O . ALA A 1 193 ? 33.190 56.249 35.946 1.00 11.00 193 ALA A O 1
ATOM 1505 N N . LEU A 1 195 ? 33.830 53.895 33.540 1.00 8.19 195 LEU A N 1
ATOM 1506 C CA . LEU A 1 195 ? 34.761 52.780 33.714 1.00 8.90 195 LEU A CA 1
ATOM 1507 C C . LEU A 1 195 ? 35.236 52.751 35.175 1.00 9.29 195 LEU A C 1
ATOM 1508 O O . LEU A 1 195 ? 35.236 51.685 35.827 1.00 10.95 195 LEU A O 1
ATOM 1513 N N . ALA A 1 196 ? 35.617 53.920 35.685 1.00 10.02 196 ALA A N 1
ATOM 1514 C CA . ALA A 1 196 ? 36.055 54.017 37.084 1.00 10.18 196 ALA A CA 1
ATOM 1515 C C . ALA A 1 196 ? 34.993 53.540 38.048 1.00 12.05 196 ALA A C 1
ATOM 1516 O O . ALA A 1 196 ? 35.259 52.721 38.946 1.00 11.27 196 ALA A O 1
ATOM 1518 N N . LYS A 1 197 ? 33.769 54.001 37.854 1.00 12.79 197 LYS A N 1
ATOM 1519 C CA . LYS A 1 197 ? 32.635 53.696 38.733 1.00 13.62 197 LYS A CA 1
ATOM 1520 C C . LYS A 1 197 ? 32.323 52.203 38.785 1.00 12.74 197 LYS A C 1
ATOM 1521 O O . LYS A 1 197 ? 31.987 51.665 39.822 1.00 13.79 197 LYS A O 1
ATOM 1527 N N . HIS A 1 198 ? 32.459 51.523 37.654 1.00 12.13 198 HIS A N 1
ATOM 1528 C CA . HIS A 1 198 ? 32.253 50.079 37.596 1.00 12.37 198 HIS A CA 1
ATOM 1529 C C . HIS A 1 198 ? 33.532 49.254 37.828 1.00 11.89 198 HIS A C 1
ATOM 1530 O O . HIS A 1 198 ? 33.524 48.032 37.650 1.00 11.85 198 HIS A O 1
ATOM 1537 N N . GLY A 1 199 ? 34.618 49.887 38.273 1.00 12.02 199 GLY A N 1
ATOM 1538 C CA . GLY A 1 199 ? 35.809 49.167 38.694 1.00 11.07 199 GLY A CA 1
ATOM 1539 C C . GLY A 1 199 ? 36.571 48.487 37.596 1.00 11.49 199 GLY A C 1
ATOM 1540 O O . GLY A 1 199 ? 37.161 47.431 37.795 1.00 11.86 199 GLY A O 1
ATOM 1541 N N . ILE A 1 200 ? 36.563 49.102 36.419 1.00 11.27 200 ILE A N 1
ATOM 1542 C CA . ILE A 1 200 ? 37.195 48.547 35.230 1.00 12.00 200 ILE A CA 1
ATOM 1543 C C . ILE A 1 200 ? 38.458 49.336 34.865 1.00 11.62 200 ILE A C 1
ATOM 1544 O O . ILE A 1 200 ? 38.376 50.548 34.582 1.00 11.73 200 ILE A O 1
ATOM 1549 N N . ARG A 1 201 ? 39.632 48.694 34.886 1.00 12.30 201 ARG A N 1
ATOM 1550 C CA . ARG A 1 201 ? 40.845 49.259 34.299 1.00 12.82 201 ARG A CA 1
ATOM 1551 C C . ARG A 1 201 ? 41.024 48.698 32.900 1.00 12.85 201 ARG A C 1
ATOM 1552 O O . ARG A 1 201 ? 40.323 47.743 32.492 1.00 12.03 201 ARG A O 1
ATOM 1560 N N . HIS A 1 202 ? 42.028 49.203 32.195 1.00 12.29 202 HIS A N 1
ATOM 1561 C CA . HIS A 1 202 ? 42.279 48.718 30.840 1.00 12.54 202 HIS A CA 1
ATOM 1562 C C . HIS A 1 202 ? 42.610 47.205 30.818 1.00 12.86 202 HIS A C 1
ATOM 1563 O O . HIS A 1 202 ? 42.352 46.517 29.823 1.00 11.23 202 HIS A O 1
ATOM 1570 N N . ASP A 1 203 ? 43.174 46.709 31.910 1.00 13.32 203 ASP A N 1
ATOM 1571 C CA . ASP A 1 203 ? 43.603 45.319 32.023 1.00 14.20 203 ASP A CA 1
ATOM 1572 C C . ASP A 1 203 ? 42.659 44.479 32.863 1.00 14.11 203 ASP A C 1
ATOM 1573 O O . ASP A 1 203 ? 43.010 43.367 33.265 1.00 16.88 203 ASP A O 1
ATOM 1578 N N . THR A 1 204 ? 41.447 44.973 33.113 1.00 12.97 204 THR A N 1
ATOM 1579 C CA . THR A 1 204 ? 40.391 44.182 33.705 1.00 13.60 204 THR A CA 1
ATOM 1580 C C . THR A 1 204 ? 39.625 43.486 32.587 1.00 13.19 204 THR A C 1
ATOM 1581 O O . THR A 1 204 ? 39.203 44.150 31.627 1.00 13.45 204 THR A O 1
ATOM 1585 N N . THR A 1 205 ? 39.463 42.170 32.684 1.00 11.52 205 THR A N 1
ATOM 1586 C CA . THR A 1 205 ? 38.617 41.438 31.737 1.00 11.29 205 THR A CA 1
ATOM 1587 C C . THR A 1 205 ? 37.164 41.729 32.072 1.00 11.20 205 THR A C 1
ATOM 1588 O O . THR A 1 205 ? 36.749 41.616 33.203 1.00 12.47 205 THR A O 1
ATOM 1592 N N . VAL A 1 206 ? 36.376 42.086 31.064 1.00 9.16 206 VAL A N 1
ATOM 1593 C CA . VAL A 1 206 ? 34.951 42.361 31.273 1.00 9.43 206 VAL A CA 1
ATOM 1594 C C . VAL A 1 206 ? 34.133 41.358 30.468 1.00 8.78 206 VAL A C 1
ATOM 1595 O O . VAL A 1 206 ? 34.295 41.271 29.238 1.00 9.46 206 VAL A O 1
ATOM 1599 N N . ILE A 1 207 ? 33.270 40.633 31.149 1.00 9.06 207 ILE A N 1
ATOM 1600 C CA . ILE A 1 207 ? 32.332 39.710 30.509 1.00 9.50 207 ILE A CA 1
ATOM 1601 C C . ILE A 1 207 ? 30.940 40.333 30.630 1.00 9.13 207 ILE A C 1
ATOM 1602 O O . ILE A 1 207 ? 30.400 40.443 31.721 1.00 10.00 207 ILE A O 1
ATOM 1607 N N . LEU A 1 208 ? 30.358 40.699 29.513 1.00 8.37 208 LEU A N 1
ATOM 1608 C CA . LEU A 1 208 ? 29.045 41.312 29.451 1.00 9.08 208 LEU A CA 1
ATOM 1609 C C . LEU A 1 208 ? 27.998 40.323 28.996 1.00 9.40 208 LEU A C 1
ATOM 1610 O O . LEU A 1 208 ? 28.244 39.455 28.131 1.00 10.62 208 LEU A O 1
ATOM 1615 N N . TYR A 1 209 ? 26.801 40.474 29.536 1.00 8.91 209 TYR A N 1
ATOM 1616 C CA . TYR A 1 209 ? 25.650 39.733 29.043 1.00 8.15 209 TYR A CA 1
ATOM 1617 C C . TYR A 1 209 ? 24.440 40.589 29.114 1.00 9.11 209 TYR A C 1
ATOM 1618 O O . TYR A 1 209 ? 24.397 41.567 29.839 1.00 9.45 209 TYR A O 1
ATOM 1627 N N . GLY A 1 210 ? 23.445 40.221 28.345 1.00 10.47 210 GLY A N 1
ATOM 1628 C CA . GLY A 1 210 ? 22.174 40.933 28.381 1.00 11.21 210 GLY A CA 1
ATOM 1629 C C . GLY A 1 210 ? 21.033 39.962 28.255 1.00 11.20 210 GLY A C 1
ATOM 1630 O O . GLY A 1 210 ? 21.212 38.846 27.835 1.00 10.91 210 GLY A O 1
ATOM 1631 N N . ARG A 1 211 ? 19.832 40.404 28.604 1.00 12.59 211 ARG A N 1
ATOM 1632 C CA . ARG A 1 211 ? 18.660 39.668 28.222 1.00 13.36 211 ARG A CA 1
ATOM 1633 C C . ARG A 1 211 ? 18.583 39.681 26.690 1.00 12.97 211 ARG A C 1
ATOM 1634 O O . ARG A 1 211 ? 18.130 38.724 26.088 1.00 14.64 211 ARG A O 1
ATOM 1642 N N . ASP A 1 212 ? 19.064 40.759 26.074 1.00 12.52 212 ASP A N 1
ATOM 1643 C CA . ASP A 1 212 ? 19.284 40.798 24.624 1.00 12.22 212 ASP A CA 1
ATOM 1644 C C . ASP A 1 212 ? 20.781 40.995 24.409 1.00 11.26 212 ASP A C 1
ATOM 1645 O O . ASP A 1 212 ? 21.396 41.869 25.017 1.00 11.61 212 ASP A O 1
ATOM 1650 N N . VAL A 1 213 ? 21.356 40.207 23.504 1.00 10.24 213 VAL A N 1
ATOM 1651 C CA . VAL A 1 213 ? 22.788 40.245 23.281 1.00 10.30 213 VAL A CA 1
ATOM 1652 C C . VAL A 1 213 ? 23.221 41.634 22.836 1.00 9.80 213 VAL A C 1
ATOM 1653 O O . VAL A 1 213 ? 24.276 42.094 23.249 1.00 9.70 213 VAL A O 1
ATOM 1657 N N . TYR A 1 214 ? 22.432 42.295 21.987 1.00 9.43 214 TYR A N 1
ATOM 1658 C CA . TYR A 1 214 ? 22.852 43.580 21.450 1.00 8.57 214 TYR A CA 1
ATOM 1659 C C . TYR A 1 214 ? 23.052 44.686 22.457 1.00 10.07 214 TYR A C 1
ATOM 1660 O O . TYR A 1 214 ? 23.852 45.573 22.200 1.00 9.89 214 TYR A O 1
ATOM 1669 N N . ALA A 1 215 ? 22.386 44.610 23.607 1.00 9.64 215 ALA A N 1
ATOM 1670 C CA . ALA A 1 215 ? 22.649 45.581 24.663 1.00 9.28 215 ALA A CA 1
ATOM 1671 C C . ALA A 1 215 ? 24.049 45.412 25.223 1.00 8.96 215 ALA A C 1
ATOM 1672 O O . ALA A 1 215 ? 24.778 46.405 25.422 1.00 8.95 215 ALA A O 1
ATOM 1674 N N . ALA A 1 216 ? 24.412 44.165 25.517 1.00 8.89 216 ALA A N 1
ATOM 1675 C CA . ALA A 1 216 ? 25.744 43.843 25.989 1.00 9.03 216 ALA A CA 1
ATOM 1676 C C . ALA A 1 216 ? 26.808 44.205 24.943 1.00 8.16 216 ALA A C 1
ATOM 1677 O O . ALA A 1 216 ? 27.878 44.727 25.278 1.00 9.27 216 ALA A O 1
ATOM 1679 N N . ALA A 1 217 ? 26.508 43.955 23.668 1.00 7.86 217 ALA A N 1
ATOM 1680 C CA . ALA A 1 217 ? 27.439 44.209 22.614 1.00 7.38 217 ALA A CA 1
ATOM 1681 C C . ALA A 1 217 ? 27.731 45.687 22.443 1.00 6.47 217 ALA A C 1
ATOM 1682 O O . ALA A 1 217 ? 28.847 46.093 22.128 1.00 7.65 217 ALA A O 1
ATOM 1684 N N . ARG A 1 218 ? 26.699 46.499 22.617 1.00 6.79 218 ARG A N 1
ATOM 1685 C CA . ARG A 1 218 ? 26.863 47.941 22.512 1.00 6.76 218 ARG A CA 1
ATOM 1686 C C . ARG A 1 218 ? 27.840 48.440 23.541 1.00 7.25 218 ARG A C 1
ATOM 1687 O O . ARG A 1 218 ? 28.763 49.199 23.219 1.00 8.29 218 ARG A O 1
ATOM 1695 N N . VAL A 1 219 ? 27.628 48.027 24.794 1.00 7.43 219 VAL A N 1
ATOM 1696 C CA . VAL A 1 219 ? 28.534 48.415 25.871 1.00 8.23 219 VAL A CA 1
ATOM 1697 C C . VAL A 1 219 ? 29.923 47.860 25.574 1.00 7.22 219 VAL A C 1
ATOM 1698 O O . VAL A 1 219 ? 30.925 48.548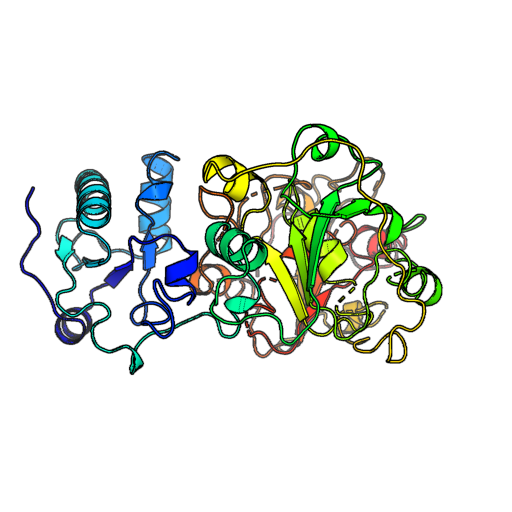 25.731 1.00 8.20 219 VAL A O 1
ATOM 1702 N N . ALA A 1 220 ? 30.001 46.613 25.123 1.00 7.17 220 ALA A N 1
ATOM 1703 C CA . ALA A 1 220 ? 31.279 46.004 24.862 1.00 7.13 220 ALA A CA 1
ATOM 1704 C C . ALA A 1 220 ? 32.084 46.733 23.828 1.00 8.30 220 ALA A C 1
ATOM 1705 O O . ALA A 1 220 ? 33.293 46.925 24.007 1.00 8.01 220 ALA A O 1
ATOM 1707 N N . GLN A 1 221 ? 31.482 47.068 22.693 1.00 8.69 221 GLN A N 1
ATOM 1708 C CA . GLN A 1 221 ? 32.221 47.692 21.621 1.00 8.60 221 GLN A CA 1
ATOM 1709 C C . GLN A 1 221 ? 32.749 49.060 22.075 1.00 7.99 221 GLN A C 1
ATOM 1710 O O . GLN A 1 221 ? 33.875 49.452 21.740 1.00 8.12 221 GLN A O 1
ATOM 1716 N N . ILE A 1 222 ? 31.938 49.785 22.859 1.00 7.37 222 ILE A N 1
ATOM 1717 C CA . ILE A 1 222 ? 32.358 51.094 23.363 1.00 8.81 222 ILE A CA 1
ATOM 1718 C C . ILE A 1 222 ? 33.528 50.939 24.352 1.00 8.50 222 ILE A C 1
ATOM 1719 O O . ILE A 1 222 ? 34.488 51.700 24.318 1.00 7.75 222 ILE A O 1
ATOM 1732 N N . LEU A 1 224 ? 35.783 48.538 24.160 1.00 8.02 224 LEU A N 1
ATOM 1733 C CA . LEU A 1 224 ? 36.957 48.197 23.340 1.00 8.59 224 LEU A CA 1
ATOM 1734 C C . LEU A 1 224 ? 37.543 49.484 22.734 1.00 8.39 224 LEU A C 1
ATOM 1735 O O . LEU A 1 224 ? 38.747 49.686 22.729 1.00 9.54 224 LEU A O 1
ATOM 1740 N N . TYR A 1 225 ? 36.678 50.354 22.227 1.00 8.56 225 TYR A N 1
ATOM 1741 C CA . TYR A 1 225 ? 37.090 51.661 21.765 1.00 8.68 225 TYR A CA 1
ATOM 1742 C C . TYR A 1 225 ? 37.877 52.405 22.849 1.00 8.58 225 TYR A C 1
ATOM 1743 O O . TYR A 1 225 ? 38.951 52.974 22.575 1.00 8.97 225 TYR A O 1
ATOM 1752 N N . ALA A 1 226 ? 37.342 52.432 24.066 1.00 8.91 226 ALA A N 1
ATOM 1753 C CA . ALA A 1 226 ? 37.951 53.172 25.162 1.00 9.50 226 ALA A CA 1
ATOM 1754 C C . ALA A 1 226 ? 39.348 52.663 25.486 1.00 9.91 226 ALA A C 1
ATOM 1755 O O . ALA A 1 226 ? 40.236 53.432 25.802 1.00 10.80 226 ALA A O 1
ATOM 1757 N N . GLY A 1 227 ? 39.498 51.353 25.439 1.00 8.96 227 GLY A N 1
ATOM 1758 C CA . GLY A 1 227 ? 40.774 50.701 25.688 1.00 9.68 227 GLY A CA 1
ATOM 1759 C C . GLY A 1 227 ? 40.756 49.546 26.651 1.00 9.80 227 GLY A C 1
ATOM 1760 O O . GLY A 1 227 ? 41.825 49.123 27.072 1.00 11.00 227 GLY A O 1
ATOM 1761 N N . VAL A 1 228 ? 39.598 49.000 27.010 1.00 9.01 228 VAL A N 1
ATOM 1762 C CA . VAL A 1 228 ? 39.552 47.733 27.765 1.00 10.01 228 VAL A CA 1
ATOM 1763 C C . VAL A 1 228 ? 40.057 46.631 26.817 1.00 10.53 228 VAL A C 1
ATOM 1764 O O . VAL A 1 228 ? 39.506 46.438 25.750 1.00 10.18 228 VAL A O 1
ATOM 1768 N N . LYS A 1 229 ? 41.142 45.949 27.179 1.00 11.62 229 LYS A N 1
ATOM 1769 C CA . LYS A 1 229 ? 41.807 45.042 26.267 1.00 12.65 229 LYS A CA 1
ATOM 1770 C C . LYS A 1 229 ? 41.000 43.769 26.028 1.00 11.84 229 LYS A C 1
ATOM 1771 O O . LYS A 1 229 ? 40.894 43.310 24.882 1.00 13.73 229 LYS A O 1
ATOM 1777 N N . ASP A 1 230 ? 40.457 43.204 27.089 1.00 10.76 230 ASP A N 1
ATOM 1778 C CA . ASP A 1 230 ? 39.821 41.892 27.068 1.00 10.74 230 ASP A CA 1
ATOM 1779 C C . ASP A 1 230 ? 38.347 42.057 27.443 1.00 9.14 230 ASP A C 1
ATOM 1780 O O . ASP A 1 230 ? 38.004 42.168 28.605 1.00 9.28 230 ASP A O 1
ATOM 1785 N N . VAL A 1 231 ? 37.498 42.116 26.413 1.00 8.91 231 VAL A N 1
ATOM 1786 C CA . VAL A 1 231 ? 36.062 42.245 26.545 1.00 8.91 231 VAL A CA 1
ATOM 1787 C C . VAL A 1 231 ? 35.437 41.036 25.832 1.00 8.23 231 VAL A C 1
ATOM 1788 O O . VAL A 1 231 ? 35.765 40.733 24.670 1.00 8.68 231 VAL A O 1
ATOM 1792 N N . ARG A 1 232 ? 34.518 40.399 26.524 1.00 7.93 232 ARG A N 1
ATOM 1793 C CA . ARG A 1 232 ? 33.866 39.175 26.088 1.00 8.48 232 ARG A CA 1
ATOM 1794 C C . ARG A 1 232 ? 32.372 39.281 26.289 1.00 8.66 232 ARG A C 1
ATOM 1795 O O . ARG A 1 232 ? 31.882 40.121 27.066 1.00 9.18 232 ARG A O 1
ATOM 1803 N N . LEU A 1 233 ? 31.640 38.432 25.571 1.00 8.55 233 LEU A N 1
ATOM 1804 C CA . LEU A 1 233 ? 30.177 38.352 25.684 1.00 8.53 233 LEU A CA 1
ATOM 1805 C C . LEU A 1 233 ? 29.807 36.963 26.082 1.00 8.80 233 LEU A C 1
ATOM 1806 O O . LEU A 1 233 ? 30.411 35.998 25.641 1.00 9.82 233 LEU A O 1
ATOM 1811 N N . LEU A 1 234 ? 28.746 36.849 26.858 1.00 8.38 234 LEU A N 1
ATOM 1812 C CA . LEU A 1 234 ? 28.072 35.561 26.998 1.00 8.41 234 LEU A CA 1
ATOM 1813 C C . LEU A 1 234 ? 27.215 35.281 25.771 1.00 9.33 234 LEU A C 1
ATOM 1814 O O . LEU A 1 234 ? 26.242 35.956 25.517 1.00 9.13 234 LEU A O 1
ATOM 1819 N N . ASP A 1 235 ? 27.581 34.242 25.040 1.00 9.34 235 ASP A N 1
ATOM 1820 C CA . ASP A 1 235 ? 26.942 33.896 23.762 1.00 9.37 235 ASP A CA 1
ATOM 1821 C C . ASP A 1 235 ? 25.495 33.526 24.065 1.00 9.16 235 ASP A C 1
ATOM 1822 O O . ASP A 1 235 ? 25.252 32.660 24.903 1.00 10.24 235 ASP A O 1
ATOM 1827 N N . GLY A 1 236 ? 24.553 34.222 23.432 1.00 8.99 236 GLY A N 1
ATOM 1828 C CA . GLY A 1 236 ? 23.149 33.952 23.633 1.00 9.01 236 GLY A CA 1
ATOM 1829 C C . GLY A 1 236 ? 22.536 34.672 24.820 1.00 10.29 236 GLY A C 1
ATOM 1830 O O . GLY A 1 236 ? 21.305 34.655 25.010 1.00 13.13 236 GLY A O 1
ATOM 1831 N N . GLY A 1 237 ? 23.362 35.329 25.612 1.00 11.20 237 GLY A N 1
ATOM 1832 C CA . GLY A 1 237 ? 22.878 36.129 26.712 1.00 11.12 237 GLY A CA 1
ATOM 1833 C C . GLY A 1 237 ? 22.334 35.371 27.894 1.00 11.15 237 GLY A C 1
ATOM 1834 O O . GLY A 1 237 ? 22.560 34.196 28.077 1.00 10.47 237 GLY A O 1
ATOM 1835 N N . TRP A 1 238 ? 21.554 36.098 28.686 1.00 11.00 238 TRP A N 1
ATOM 1836 C CA . TRP A 1 238 ? 20.967 35.588 29.910 1.00 11.00 238 TRP A CA 1
ATOM 1837 C C . TRP A 1 238 ? 20.207 34.291 29.745 1.00 11.67 238 TRP A C 1
ATOM 1838 O O . TRP A 1 238 ? 20.266 33.446 30.618 1.00 11.61 238 TRP A O 1
ATOM 1849 N N . GLN A 1 239 ? 19.467 34.163 28.655 1.00 11.33 239 GLN A N 1
ATOM 1850 C CA . GLN A 1 239 ? 18.595 32.996 28.522 1.00 12.38 239 GLN A CA 1
ATOM 1851 C C . GLN A 1 239 ? 19.399 31.704 28.579 1.00 11.44 239 GLN A C 1
ATOM 1852 O O . GLN A 1 239 ? 18.900 30.682 29.054 1.00 13.36 239 GLN A O 1
ATOM 1858 N N . THR A 1 240 ? 20.630 31.714 28.080 1.00 10.87 240 THR A N 1
ATOM 1859 C CA . THR A 1 240 ? 21.459 30.511 28.141 1.00 9.97 240 THR A CA 1
ATOM 1860 C C . THR A 1 240 ? 21.827 30.132 29.592 1.00 10.39 240 THR A C 1
ATOM 1861 O O . THR A 1 240 ? 21.944 28.947 29.910 1.00 10.59 240 THR A O 1
ATOM 1865 N N . TRP A 1 241 ? 22.076 31.117 30.437 1.00 10.00 241 TRP A N 1
ATOM 1866 C CA . TRP A 1 241 ? 22.291 30.880 31.866 1.00 10.11 241 TRP A CA 1
ATOM 1867 C C . TRP A 1 241 ? 21.050 30.309 32.528 1.00 12.52 241 TRP A C 1
ATOM 1868 O O . TRP A 1 241 ? 21.134 29.331 33.275 1.00 13.62 241 TRP A O 1
ATOM 1879 N N . SER A 1 242 ? 19.915 30.918 32.233 1.00 14.01 242 SER A N 1
ATOM 1880 C CA . SER A 1 242 ? 18.622 30.492 32.779 1.00 15.68 242 SER A CA 1
ATOM 1881 C C . SER A 1 242 ? 18.334 29.041 32.383 1.00 16.57 242 SER A C 1
ATOM 1882 O O . SER A 1 242 ? 18.017 28.187 33.240 1.00 17.60 242 SER A O 1
ATOM 1885 N N . ASP A 1 243 ? 18.486 28.751 31.095 1.00 17.29 243 ASP A N 1
ATOM 1886 C CA . ASP A 1 243 ? 18.239 27.410 30.579 1.00 18.12 243 ASP A CA 1
ATOM 1887 C C . ASP A 1 243 ? 19.235 26.359 31.093 1.00 17.66 243 ASP A C 1
ATOM 1888 O O . ASP A 1 243 ? 18.904 25.172 31.148 1.00 19.07 243 ASP A O 1
ATOM 1893 N N . ALA A 1 244 ? 20.434 26.773 31.492 1.00 16.98 244 ALA A N 1
ATOM 1894 C CA . ALA A 1 244 ? 21.421 25.855 32.075 1.00 16.89 244 ALA A CA 1
ATOM 1895 C C . ALA A 1 244 ? 21.104 25.458 33.510 1.00 17.10 244 ALA A C 1
ATOM 1896 O O . ALA A 1 244 ? 21.735 24.549 34.036 1.00 16.40 244 ALA A O 1
ATOM 1898 N N . GLY A 1 245 ? 20.131 26.121 34.120 1.00 16.89 245 GLY A N 1
ATOM 1899 C CA . GLY A 1 245 ? 19.752 25.830 35.509 1.00 16.72 245 GLY A CA 1
ATOM 1900 C C . GLY A 1 245 ? 20.808 26.220 36.529 1.00 16.69 245 GLY A C 1
ATOM 1901 O O . GLY A 1 245 ? 20.798 25.743 37.656 1.00 18.28 245 GLY A O 1
ATOM 1902 N N . LEU A 1 246 ? 21.693 27.146 36.179 1.00 15.38 246 LEU A N 1
ATOM 1903 C CA . LEU A 1 246 ? 22.781 27.528 37.071 1.00 15.85 246 LEU A CA 1
ATOM 1904 C C . LEU A 1 246 ? 22.305 28.477 38.185 1.00 15.00 246 LEU A C 1
ATOM 1905 O O . LEU A 1 246 ? 21.246 29.092 38.065 1.00 15.74 246 LEU A O 1
ATOM 1910 N N . PRO A 1 247 ? 23.093 28.598 39.267 1.00 15.38 247 PRO A N 1
ATOM 1911 C CA . PRO A 1 247 ? 22.650 29.451 40.364 1.00 15.28 247 PRO A CA 1
ATOM 1912 C C . PRO A 1 247 ? 22.460 30.905 39.956 1.00 15.22 247 PRO A C 1
ATOM 1913 O O . PRO A 1 247 ? 23.063 31.388 38.976 1.00 14.71 247 PRO A O 1
ATOM 1917 N N . VAL A 1 248 ? 21.623 31.605 40.705 1.00 15.01 248 VAL A N 1
ATOM 1918 C CA . VAL A 1 248 ? 21.352 33.001 40.444 1.00 14.76 248 VAL A CA 1
ATOM 1919 C C . VAL A 1 248 ? 21.387 33.801 41.723 1.00 14.75 248 VAL A C 1
ATOM 1920 O O . VAL A 1 248 ? 21.297 33.243 42.820 1.00 16.36 248 VAL A O 1
ATOM 1924 N N . GLU A 1 249 ? 21.539 35.112 41.571 1.00 15.26 249 GLU A N 1
ATOM 1925 C CA . GLU A 1 249 ? 21.409 36.049 42.680 1.00 15.59 249 GLU A CA 1
ATOM 1926 C C . GLU A 1 249 ? 20.314 37.058 42.370 1.00 16.04 249 GLU A C 1
ATOM 1927 O O . GLU A 1 249 ? 19.872 37.192 41.250 1.00 13.67 249 GLU A O 1
ATOM 1933 N N . ARG A 1 250 ? 19.883 37.771 43.391 1.00 16.35 250 ARG A N 1
ATOM 1934 C CA . ARG A 1 250 ? 18.796 38.729 43.239 1.00 17.72 250 ARG A CA 1
ATOM 1935 C C . ARG A 1 250 ? 19.131 40.014 43.971 1.00 17.68 250 ARG A C 1
ATOM 1936 O O . ARG A 1 250 ? 20.118 40.097 44.702 1.00 17.37 250 ARG A O 1
ATOM 1944 N N . GLY A 1 251 ? 18.304 41.018 43.744 1.00 17.58 251 GLY A N 1
ATOM 1945 C CA . GLY A 1 251 ? 18.423 42.294 44.422 1.00 18.16 251 GLY A CA 1
ATOM 1946 C C . GLY A 1 251 ? 19.260 43.348 43.724 1.00 18.72 251 GLY A C 1
ATOM 1947 O O . GLY A 1 251 ? 19.763 43.167 42.596 1.00 17.98 251 GLY A O 1
ATOM 1948 N N . THR A 1 252 ? 19.395 44.477 44.406 1.00 18.75 252 THR A N 1
ATOM 1949 C CA . THR A 1 252 ? 20.102 45.642 43.881 1.00 19.72 252 THR A CA 1
ATOM 1950 C C . THR A 1 252 ? 21.575 45.322 43.607 1.00 19.16 252 THR A C 1
ATOM 1951 O O . THR A 1 252 ? 22.174 44.478 44.280 1.00 18.93 252 THR A O 1
ATOM 1955 N N . PRO A 1 253 ? 22.172 45.970 42.581 1.00 18.92 253 PRO A N 1
ATOM 1956 C CA . PRO A 1 253 ? 23.603 45.720 42.351 1.00 19.49 253 PRO A CA 1
ATOM 1957 C C . PRO A 1 253 ? 24.459 46.037 43.589 1.00 20.47 253 PRO A C 1
ATOM 1958 O O . PRO A 1 253 ? 24.313 47.121 44.147 1.00 20.53 253 PRO A O 1
ATOM 1962 N N . PRO A 1 254 ? 25.342 45.108 43.993 1.00 20.87 254 PRO A N 1
ATOM 1963 C CA . PRO A 1 254 ? 26.273 45.360 45.105 1.00 21.08 254 PRO A CA 1
ATOM 1964 C C . PRO A 1 254 ? 27.207 46.518 44.834 1.00 20.72 254 PRO A C 1
ATOM 1965 O O . PRO A 1 254 ? 27.466 46.833 43.684 1.00 20.96 254 PRO A O 1
ATOM 1969 N N . LYS A 1 255 ? 27.747 47.099 45.898 1.00 20.52 255 LYS A N 1
ATOM 1970 C CA . LYS A 1 255 ? 28.776 48.121 45.796 1.00 20.61 255 LYS A CA 1
ATOM 1971 C C . LYS A 1 255 ? 29.980 47.592 45.035 1.00 19.31 255 LYS A C 1
ATOM 1972 O O . LYS A 1 255 ? 30.440 46.478 45.280 1.00 19.24 255 LYS A O 1
ATOM 1978 N N . VAL A 1 256 ? 30.478 48.383 44.093 1.00 18.18 256 VAL A N 1
ATOM 1979 C CA . VAL A 1 256 ? 31.680 48.046 43.375 1.00 17.65 256 VAL A CA 1
ATOM 1980 C C . VAL A 1 256 ? 32.811 48.975 43.820 1.00 16.11 256 VAL A C 1
ATOM 1981 O O . VAL A 1 256 ? 32.609 50.184 43.944 1.00 15.70 256 VAL A O 1
ATOM 1985 N N . LYS A 1 257 ? 33.973 48.401 44.087 1.00 14.88 257 LYS A N 1
ATOM 1986 C CA . LYS A 1 257 ? 35.187 49.183 44.338 1.00 14.74 257 LYS A CA 1
ATOM 1987 C C . LYS A 1 257 ? 35.551 49.933 43.063 1.00 13.99 257 LYS A C 1
ATOM 1988 O O . LYS A 1 257 ? 35.788 49.321 42.013 1.00 14.46 257 LYS A O 1
ATOM 1994 N N . ALA A 1 258 ? 35.641 51.245 43.164 1.00 13.15 258 ALA A N 1
ATOM 1995 C CA . ALA A 1 258 ? 36.035 52.058 42.019 1.00 12.42 258 ALA A CA 1
ATOM 1996 C C . ALA A 1 258 ? 37.505 51.942 41.659 1.00 13.38 258 ALA A C 1
ATOM 1997 O O . ALA A 1 258 ? 38.362 51.659 42.509 1.00 15.06 258 ALA A O 1
ATOM 1999 N N . GLU A 1 259 ? 37.785 52.139 40.372 1.00 12.59 259 GLU A N 1
ATOM 2000 C CA . GLU A 1 259 ? 39.154 52.154 39.866 1.00 13.76 259 GLU A CA 1
ATOM 2001 C C . GLU A 1 259 ? 39.377 53.513 39.213 1.00 13.20 259 GLU A C 1
ATOM 2002 O O . GLU A 1 259 ? 39.145 53.700 38.033 1.00 12.00 259 GLU A O 1
ATOM 2008 N N . PRO A 1 260 ? 39.848 54.488 39.984 1.00 12.89 260 PRO A N 1
ATOM 2009 C CA . PRO A 1 260 ? 40.002 55.841 39.438 1.00 13.60 260 PRO A CA 1
ATOM 2010 C C . PRO A 1 260 ? 41.053 56.029 38.336 1.00 13.37 260 PRO A C 1
ATOM 2011 O O . PRO A 1 260 ? 41.035 57.059 37.647 1.00 14.34 260 PRO A O 1
ATOM 2015 N N . ASP A 1 261 ? 41.975 55.079 38.186 1.00 13.49 261 ASP A N 1
ATOM 2016 C CA . ASP A 1 261 ? 43.049 55.171 37.202 1.00 14.03 261 ASP A CA 1
ATOM 2017 C C . ASP A 1 261 ? 42.920 54.032 36.178 1.00 12.88 261 ASP A C 1
ATOM 2018 O O . ASP A 1 261 ? 43.168 52.872 36.478 1.00 14.26 261 ASP A O 1
ATOM 2023 N N . PHE A 1 262 ? 42.520 54.401 34.965 1.00 12.58 262 PHE A N 1
ATOM 2024 C CA . PHE A 1 262 ? 42.274 53.400 33.897 1.00 11.88 262 PHE A CA 1
ATOM 2025 C C . PHE A 1 262 ? 43.543 52.705 33.439 1.00 13.26 262 PHE A C 1
ATOM 2026 O O . PHE A 1 262 ? 43.520 51.502 33.132 1.00 13.31 262 PHE A O 1
ATOM 2034 N N . GLY A 1 263 ? 44.633 53.468 33.382 1.00 13.22 263 GLY A N 1
ATOM 2035 C CA . GLY A 1 263 ? 45.965 52.910 33.131 1.00 13.26 263 GLY A CA 1
ATOM 2036 C C . GLY A 1 263 ? 46.518 53.094 31.745 1.00 13.89 263 GLY A C 1
ATOM 2037 O O . GLY A 1 263 ? 47.704 52.799 31.492 1.00 15.22 263 GLY A O 1
ATOM 2038 N N . VAL A 1 264 ? 45.667 53.566 30.842 1.00 14.03 264 VAL A N 1
ATOM 2039 C CA . VAL A 1 264 ? 46.064 54.043 29.519 1.00 14.09 264 VAL A CA 1
ATOM 2040 C C . VAL A 1 264 ? 45.191 55.249 29.170 1.00 14.35 264 VAL A C 1
ATOM 2041 O O . VAL A 1 264 ? 44.129 55.456 29.780 1.00 14.62 264 VAL A O 1
ATOM 2045 N N . LYS A 1 265 ? 45.622 56.033 28.182 1.00 15.09 265 LYS A N 1
ATOM 2046 C CA . LYS A 1 265 ? 44.828 57.163 27.714 1.00 16.30 265 LYS A CA 1
ATOM 2047 C C . LYS A 1 265 ? 43.633 56.661 26.909 1.00 15.66 265 LYS A C 1
ATOM 2048 O O . LYS A 1 265 ? 43.777 55.797 26.044 1.00 16.03 265 LYS A O 1
ATOM 2054 N N . ILE A 1 266 ? 42.468 57.236 27.181 1.00 15.18 266 ILE A N 1
ATOM 2055 C CA . ILE A 1 266 ? 41.236 56.931 26.455 1.00 14.94 266 ILE A CA 1
ATOM 2056 C C . ILE A 1 266 ? 41.117 57.963 25.326 1.00 14.47 266 ILE A C 1
ATOM 2057 O O . ILE A 1 266 ? 41.314 59.161 25.570 1.00 15.69 266 ILE A O 1
ATOM 2062 N N . PRO A 1 267 ? 40.854 57.525 24.084 1.00 13.70 267 PRO A N 1
ATOM 2063 C CA . PRO A 1 267 ? 40.568 56.138 23.683 1.00 13.36 267 PRO A CA 1
ATOM 2064 C C . PRO A 1 267 ? 41.800 55.425 23.152 1.00 13.29 267 PRO A C 1
ATOM 2065 O O . PRO A 1 267 ? 42.547 55.998 22.381 1.00 13.62 267 PRO A O 1
ATOM 2069 N N . ALA A 1 268 ? 42.002 54.169 23.527 1.00 12.00 268 ALA A N 1
ATOM 2070 C CA . ALA A 1 268 ? 43.142 53.400 23.047 1.00 12.03 268 ALA A CA 1
ATOM 2071 C C . ALA A 1 268 ? 42.938 52.832 21.646 1.00 12.13 268 ALA A C 1
ATOM 2072 O O . ALA A 1 268 ? 43.913 52.571 20.939 1.00 13.22 268 ALA A O 1
ATOM 2074 N N . GLN A 1 269 ? 41.678 52.641 21.239 1.00 10.24 269 GLN A N 1
ATOM 2075 C CA . GLN A 1 269 ? 41.377 52.020 19.946 1.00 10.82 269 GLN A CA 1
ATOM 2076 C C . GLN A 1 269 ? 40.370 52.854 19.152 1.00 10.95 269 GLN A C 1
ATOM 2077 O O . GLN A 1 269 ? 39.265 52.394 18.856 1.00 9.79 269 GLN A O 1
ATOM 2083 N N . PRO A 1 270 ? 40.735 54.094 18.823 1.00 11.16 270 PRO A N 1
ATOM 2084 C CA . PRO A 1 270 ? 39.782 55.010 18.190 1.00 11.20 270 PRO A CA 1
ATOM 2085 C C . PRO A 1 270 ? 39.285 54.488 16.825 1.00 11.49 270 PRO A C 1
ATOM 2086 O O . PRO A 1 270 ? 38.188 54.818 16.427 1.00 11.52 270 PRO A O 1
ATOM 2090 N N . GLN A 1 271 ? 40.073 53.660 16.143 1.00 11.39 271 GLN A N 1
ATOM 2091 C CA . GLN A 1 271 ? 39.710 53.137 14.824 1.00 11.09 271 GLN A CA 1
ATOM 2092 C C . GLN A 1 271 ? 38.463 52.197 14.855 1.00 11.26 271 GLN A C 1
ATOM 2093 O O . GLN A 1 271 ? 37.911 51.849 13.821 1.00 11.42 271 GLN A O 1
ATOM 2099 N N . LEU A 1 272 ? 38.033 51.791 16.048 1.00 9.92 272 LEU A N 1
ATOM 2100 C CA . LEU A 1 272 ? 36.871 50.896 16.176 1.00 8.90 272 LEU A CA 1
ATOM 2101 C C . LEU A 1 272 ? 35.553 51.631 16.012 1.00 8.81 272 LEU A C 1
ATOM 2102 O O . LEU A 1 272 ? 34.506 50.983 15.883 1.00 9.28 272 LEU A O 1
ATOM 2115 N N . LEU A 1 274 ? 33.659 54.830 13.749 1.00 11.18 274 LEU A N 1
ATOM 2116 C CA . LEU A 1 274 ? 33.724 55.796 12.670 1.00 10.34 274 LEU A CA 1
ATOM 2117 C C . LEU A 1 274 ? 32.703 56.883 12.856 1.00 10.29 274 LEU A C 1
ATOM 2118 O O . LEU A 1 274 ? 31.604 56.662 13.378 1.00 11.12 274 LEU A O 1
ATOM 2123 N N .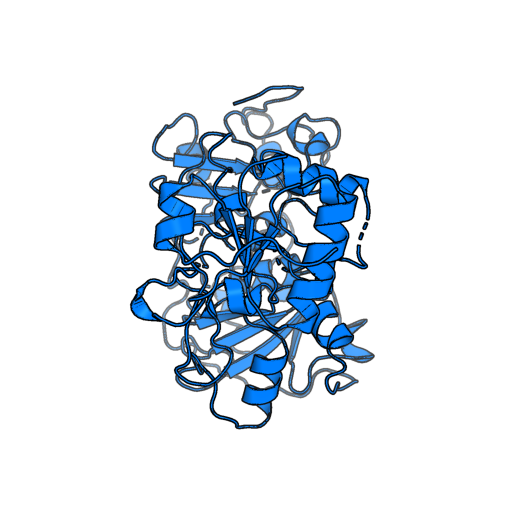 ASP A 1 275 ? 33.082 58.072 12.393 1.00 11.80 275 ASP A N 1
ATOM 2124 C CA . ASP A 1 275 ? 32.164 59.173 12.271 1.00 12.38 275 ASP A CA 1
ATOM 2125 C C . ASP A 1 275 ? 31.554 59.209 10.857 1.00 12.34 275 ASP A C 1
ATOM 2126 O O . ASP A 1 275 ? 31.880 58.390 10.008 1.00 12.95 275 ASP A O 1
ATOM 2139 N N . GLU A 1 277 ? 31.803 61.184 8.180 1.00 15.71 277 GLU A N 1
ATOM 2140 C CA . GLU A 1 277 ? 32.670 61.383 7.014 1.00 16.85 277 GLU A CA 1
ATOM 2141 C C . GLU A 1 277 ? 33.574 60.184 6.724 1.00 15.86 277 GLU A C 1
ATOM 2142 O O . GLU A 1 277 ? 33.801 59.815 5.568 1.00 16.61 277 GLU A O 1
ATOM 2148 N N . GLN A 1 278 ? 34.031 59.521 7.776 1.00 14.46 278 GLN A N 1
ATOM 2149 C CA . GLN A 1 278 ? 34.797 58.287 7.614 1.00 14.06 278 GLN A CA 1
ATOM 2150 C C . GLN A 1 278 ? 33.915 57.188 7.007 1.00 14.47 278 GLN A C 1
ATOM 2151 O O . GLN A 1 278 ? 34.343 56.462 6.108 1.00 14.07 278 GLN A O 1
ATOM 2157 N N . ALA A 1 279 ? 32.679 57.084 7.479 1.00 14.02 279 ALA A N 1
ATOM 2158 C CA . ALA A 1 279 ? 31.752 56.095 6.945 1.00 13.88 279 ALA A CA 1
ATOM 2159 C C . ALA A 1 279 ? 31.470 56.349 5.464 1.00 14.76 279 ALA A C 1
ATOM 2160 O O . ALA A 1 279 ? 31.495 55.421 4.650 1.00 13.99 279 ALA A O 1
ATOM 2162 N N . ARG A 1 280 ? 31.205 57.612 5.147 1.00 14.40 280 ARG A N 1
ATOM 2163 C CA . ARG A 1 280 ? 30.966 58.044 3.757 1.00 15.07 280 ARG A CA 1
ATOM 2164 C C . ARG A 1 280 ? 32.111 57.602 2.878 1.00 14.98 280 ARG A C 1
ATOM 2165 O O . ARG A 1 280 ? 31.913 57.178 1.733 1.00 16.02 280 ARG A O 1
ATOM 2173 N N . GLY A 1 281 ? 33.328 57.707 3.401 1.00 14.73 281 GLY A N 1
ATOM 2174 C CA . GLY A 1 281 ? 34.523 57.280 2.682 1.00 15.86 281 GLY A CA 1
ATOM 2175 C C . GLY A 1 281 ? 34.637 55.806 2.331 1.00 16.17 281 GLY A C 1
ATOM 2176 O O . GLY A 1 281 ? 35.499 55.415 1.533 1.00 16.57 281 GLY A O 1
ATOM 2177 N N . LEU A 1 282 ? 33.791 54.957 2.927 1.00 15.56 282 LEU A N 1
ATOM 2178 C CA . LEU A 1 282 ? 33.854 53.526 2.637 1.00 15.15 282 LEU A CA 1
ATOM 2179 C C . LEU A 1 282 ? 32.966 53.133 1.455 1.00 15.79 282 LEU A C 1
ATOM 2180 O O . LEU A 1 282 ? 33.050 52.008 0.958 1.00 16.29 282 LEU A O 1
ATOM 2185 N N . LEU A 1 283 ? 32.069 54.040 1.068 1.00 15.71 283 LEU A N 1
ATOM 2186 C CA . LEU A 1 283 ? 31.091 53.769 0.016 1.00 17.03 283 LEU A CA 1
ATOM 2187 C C . LEU A 1 283 ? 31.716 53.700 -1.375 1.00 17.48 283 LEU A C 1
ATOM 2188 O O . LEU A 1 283 ? 32.768 54.309 -1.650 1.00 18.06 283 LEU A O 1
ATOM 2193 N N . HIS A 1 284 ? 31.061 52.901 -2.218 1.00 18.37 284 HIS A N 1
ATOM 2194 C CA . HIS A 1 284 ? 31.425 52.732 -3.630 1.00 18.47 284 HIS A CA 1
ATOM 2195 C C . HIS A 1 284 ? 32.825 52.199 -3.821 1.00 18.41 284 HIS A C 1
ATOM 2196 O O . HIS A 1 284 ? 33.566 52.657 -4.697 1.00 19.40 284 HIS A O 1
ATOM 2203 N N . ARG A 1 285 ? 33.189 51.201 -3.016 1.00 17.31 285 ARG A N 1
ATOM 2204 C CA . ARG A 1 285 ? 34.521 50.609 -3.064 1.00 17.27 285 ARG A CA 1
ATOM 2205 C C . ARG A 1 285 ? 34.432 49.101 -3.028 1.00 17.54 285 ARG A C 1
ATOM 2206 O O . ARG A 1 285 ? 33.458 48.539 -2.511 1.00 18.22 285 ARG A O 1
ATOM 2214 N N . GLN A 1 286 ? 35.472 48.461 -3.532 1.00 18.38 286 GLN A N 1
ATOM 2215 C CA . GLN A 1 286 ? 35.610 47.013 -3.443 1.00 18.97 286 GLN A CA 1
ATOM 2216 C C . GLN A 1 286 ? 36.481 46.599 -2.256 1.00 18.51 286 GLN A C 1
ATOM 2217 O O . GLN A 1 286 ? 36.412 45.445 -1.793 1.00 18.73 286 GLN A O 1
ATOM 2223 N N . ASP A 1 287 ? 37.306 47.517 -1.755 1.00 16.97 287 ASP A N 1
ATOM 2224 C CA . ASP A 1 287 ? 38.165 47.258 -0.608 1.00 16.81 287 ASP A CA 1
ATOM 2225 C C . ASP A 1 287 ? 37.587 47.769 0.728 1.00 14.68 287 ASP A C 1
ATOM 2226 O O . ASP A 1 287 ? 38.288 47.777 1.757 1.00 14.71 287 ASP A O 1
ATOM 2231 N N . ALA A 1 288 ? 36.319 48.168 0.702 1.00 13.64 288 ALA A N 1
ATOM 2232 C CA . ALA A 1 288 ? 35.625 48.620 1.898 1.00 12.92 288 ALA A CA 1
ATOM 2233 C C . ALA A 1 288 ? 34.138 48.426 1.724 1.00 12.82 288 ALA A C 1
ATOM 2234 O O . ALA A 1 288 ? 33.618 48.464 0.608 1.00 12.50 288 ALA A O 1
ATOM 2236 N N . SER A 1 289 ? 33.444 48.213 2.845 1.00 12.19 289 SER A N 1
ATOM 2237 C CA . SER A 1 289 ? 31.992 48.125 2.876 1.00 12.31 289 SER A CA 1
ATOM 2238 C C . SER A 1 289 ? 31.444 48.875 4.060 1.00 12.01 289 SER A C 1
ATOM 2239 O O . SER A 1 289 ? 31.979 48.737 5.163 1.00 11.97 289 SER A O 1
ATOM 2242 N N . LEU A 1 290 ? 30.387 49.657 3.837 1.00 10.97 290 LEU A N 1
ATOM 2243 C CA . LEU A 1 290 ? 29.550 50.215 4.887 1.00 11.05 290 LEU A CA 1
ATOM 2244 C C . LEU A 1 290 ? 28.315 49.333 4.888 1.00 10.82 290 LEU A C 1
ATOM 2245 O O . LEU A 1 290 ? 27.602 49.194 3.887 1.00 10.93 290 LEU A O 1
ATOM 2250 N N . VAL A 1 291 ? 28.062 48.707 6.026 1.00 9.58 291 VAL A N 1
ATOM 2251 C CA . VAL A 1 291 ? 27.134 47.578 6.109 1.00 10.14 291 VAL A CA 1
ATOM 2252 C C . VAL A 1 291 ? 25.946 47.889 6.997 1.00 9.54 291 VAL A C 1
ATOM 2253 O O . VAL A 1 291 ? 26.082 48.146 8.209 1.00 9.50 291 VAL A O 1
ATOM 2257 N N . SER A 1 292 ? 24.738 47.823 6.443 1.00 9.72 292 SER A N 1
ATOM 2258 C CA . SER A 1 292 ? 23.520 48.037 7.144 1.00 10.10 292 SER A CA 1
ATOM 2259 C C . SER A 1 292 ? 23.065 46.768 7.845 1.00 9.94 292 SER A C 1
ATOM 2260 O O . SER A 1 292 ? 22.735 45.748 7.203 1.00 9.58 292 SER A O 1
ATOM 2263 N N . ILE A 1 293 ? 23.040 46.822 9.179 1.00 9.06 293 ILE A N 1
ATOM 2264 C CA . ILE A 1 293 ? 22.444 45.776 10.011 1.00 9.45 293 ILE A CA 1
ATOM 2265 C C . ILE A 1 293 ? 21.066 46.259 10.424 1.00 10.07 293 ILE A C 1
ATOM 2266 O O . ILE A 1 293 ? 20.780 46.553 11.568 1.00 11.08 293 ILE A O 1
ATOM 2271 N N . ARG A 1 294 ? 20.215 46.338 9.411 1.00 10.77 294 ARG A N 1
ATOM 2272 C CA . ARG A 1 294 ? 18.842 46.760 9.567 1.00 10.89 294 ARG A CA 1
ATOM 2273 C C . ARG A 1 294 ? 17.922 45.735 8.942 1.00 11.13 294 ARG A C 1
ATOM 2274 O O . ARG A 1 294 ? 18.351 44.998 8.045 1.00 12.39 294 ARG A O 1
ATOM 2282 N N . SER A 1 295 ? 16.696 45.646 9.435 1.00 10.95 295 SER A N 1
ATOM 2283 C CA . SER A 1 295 ? 15.726 44.675 8.885 1.00 11.24 295 SER A CA 1
ATOM 2284 C C . SER A 1 295 ? 15.470 45.045 7.433 1.00 11.93 295 SER A C 1
ATOM 2285 O O . SER A 1 295 ? 15.627 46.205 7.050 1.00 12.16 295 SER A O 1
ATOM 2288 N N . TRP A 1 296 ?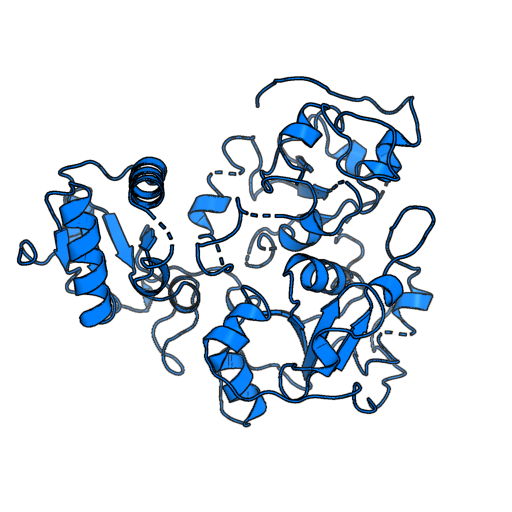 15.063 44.077 6.636 1.00 11.59 296 TRP A N 1
ATOM 2289 C CA . TRP A 1 296 ? 14.771 44.356 5.231 1.00 12.13 296 TRP A CA 1
ATOM 2290 C C . TRP A 1 296 ? 13.732 45.508 5.038 1.00 12.14 296 TRP A C 1
ATOM 2291 O O . TRP A 1 296 ? 13.964 46.364 4.191 1.00 13.26 296 TRP A O 1
ATOM 2302 N N . PRO A 1 297 ? 12.627 45.539 5.810 1.00 13.74 297 PRO A N 1
ATOM 2303 C CA . PRO A 1 297 ? 11.705 46.702 5.681 1.00 13.24 297 PRO A CA 1
ATOM 2304 C C . PRO A 1 297 ? 12.387 48.066 5.903 1.00 14.70 297 PRO A C 1
ATOM 2305 O O . PRO A 1 297 ? 12.014 49.067 5.285 1.00 15.32 297 PRO A O 1
ATOM 2309 N N . GLU A 1 298 ? 13.362 48.117 6.812 1.00 13.32 298 GLU A N 1
ATOM 2310 C CA . GLU A 1 298 ? 14.171 49.318 6.974 1.00 13.29 298 GLU A CA 1
ATOM 2311 C C . GLU A 1 298 ? 15.074 49.572 5.755 1.00 13.39 298 GLU A C 1
ATOM 2312 O O . GLU A 1 298 ? 15.182 50.691 5.248 1.00 13.76 298 GLU A O 1
ATOM 2318 N N . PHE A 1 299 ? 15.767 48.532 5.297 1.00 13.03 299 PHE A N 1
ATOM 2319 C CA . PHE A 1 299 ? 16.690 48.621 4.172 1.00 13.75 299 PHE A CA 1
ATOM 2320 C C . PHE A 1 299 ? 15.987 49.116 2.903 1.00 13.99 299 PHE A C 1
ATOM 2321 O O . PHE A 1 299 ? 16.578 49.878 2.138 1.00 13.55 299 PHE A O 1
ATOM 2329 N N . ILE A 1 300 ? 14.727 48.735 2.709 1.00 15.55 300 ILE A N 1
ATOM 2330 C CA . ILE A 1 300 ? 14.022 49.143 1.488 1.00 15.80 300 ILE A CA 1
ATOM 2331 C C . ILE A 1 300 ? 13.171 50.392 1.664 1.00 17.04 300 ILE A C 1
ATOM 2332 O O . ILE A 1 300 ? 12.639 50.899 0.676 1.00 18.25 300 ILE A O 1
ATOM 2337 N N . GLY A 1 301 ? 13.035 50.873 2.897 1.00 16.66 301 GLY A N 1
ATOM 2338 C CA . GLY A 1 301 ? 12.456 52.178 3.172 1.00 17.24 301 GLY A CA 1
ATOM 2339 C C . GLY A 1 301 ? 10.978 52.182 3.532 1.00 17.83 301 GLY A C 1
ATOM 2340 O O . GLY A 1 301 ? 10.333 53.230 3.465 1.00 19.59 301 GLY A O 1
ATOM 2341 N N . THR A 1 302 ? 10.433 51.037 3.926 1.00 18.60 302 THR A N 1
ATOM 2342 C CA . THR A 1 302 ? 9.045 50.936 4.363 1.00 18.93 302 THR A CA 1
ATOM 2343 C C . THR A 1 302 ? 8.796 51.531 5.744 1.00 18.95 302 THR A C 1
ATOM 2344 O O . THR A 1 302 ? 7.683 51.993 6.068 1.00 20.27 302 THR A O 1
ATOM 2348 N N . THR A 1 303 ? 9.815 51.442 6.598 1.00 17.96 303 THR A N 1
ATOM 2349 C CA . THR A 1 303 ? 9.745 51.958 7.941 1.00 17.84 303 THR A CA 1
ATOM 2350 C C . THR A 1 303 ? 11.138 52.405 8.316 1.00 17.24 303 THR A C 1
ATOM 2351 O O . THR A 1 303 ? 12.111 51.890 7.788 1.00 17.30 303 THR A O 1
ATOM 2355 N N . SER A 1 304 ? 11.218 53.413 9.175 1.00 16.89 304 SER A N 1
ATOM 2356 C CA . SER A 1 304 ? 12.507 53.851 9.692 1.00 16.37 304 SER A CA 1
ATOM 2357 C C . SER A 1 304 ? 13.023 52.861 10.733 1.00 16.24 304 SER A C 1
ATOM 2358 O O . SER A 1 304 ? 14.237 52.810 10.980 1.00 16.08 304 SER A O 1
ATOM 2361 N N . GLY A 1 305 ? 12.113 52.112 11.349 1.00 16.31 305 GLY A N 1
ATOM 2362 C CA . GLY A 1 305 ? 12.453 51.182 12.439 1.00 16.00 305 GLY A CA 1
ATOM 2363 C C . GLY A 1 305 ? 12.323 51.772 13.841 1.00 16.37 305 GLY A C 1
ATOM 2364 O O . GLY A 1 305 ? 12.396 51.069 14.844 1.00 15.80 305 GLY A O 1
ATOM 2365 N N . TYR A 1 306 ? 12.127 53.091 13.931 1.00 15.91 306 TYR A N 1
ATOM 2366 C CA . TYR A 1 306 ? 12.134 53.778 15.223 1.00 17.42 306 TYR A CA 1
ATOM 2367 C C . TYR A 1 306 ? 11.070 54.886 15.269 1.00 18.86 306 TYR A C 1
ATOM 2368 O O . TYR A 1 306 ? 10.949 55.673 14.327 1.00 19.52 306 TYR A O 1
ATOM 2377 N N . SER A 1 307 ? 10.357 54.966 16.390 1.00 20.38 307 SER A N 1
ATOM 2378 C CA . SER A 1 307 ? 9.306 55.971 16.575 1.00 21.67 307 SER A CA 1
ATOM 2379 C C . SER A 1 307 ? 9.827 57.408 16.471 1.00 22.26 307 SER A C 1
ATOM 2380 O O . SER A 1 307 ? 9.098 58.295 16.043 1.00 23.42 307 SER A O 1
ATOM 2383 N N . TYR A 1 308 ? 11.090 57.619 16.845 1.00 21.48 308 TYR A N 1
ATOM 2384 C CA . TYR A 1 308 ? 11.720 58.958 16.869 1.00 20.65 308 TYR A CA 1
ATOM 2385 C C . TYR A 1 308 ? 12.576 59.278 15.639 1.00 20.83 308 TYR A C 1
ATOM 2386 O O . TYR A 1 308 ? 13.188 60.356 15.548 1.00 21.11 308 TYR A O 1
ATOM 2395 N N . ILE A 1 309 ? 12.634 58.354 14.680 1.00 19.57 309 ILE A N 1
ATOM 2396 C CA . ILE A 1 309 ? 13.279 58.610 13.402 1.00 19.77 309 ILE A CA 1
ATOM 2397 C C . ILE A 1 309 ? 12.234 58.710 12.308 1.00 20.46 309 ILE A C 1
ATOM 2398 O O . ILE A 1 309 ? 11.600 57.717 11.942 1.00 20.75 309 ILE A O 1
ATOM 2403 N N . LYS A 1 310 ? 12.040 59.925 11.803 1.00 20.98 310 LYS A N 1
ATOM 2404 C CA . LYS A 1 310 ? 11.004 60.163 10.801 1.00 21.55 310 LYS A CA 1
ATOM 2405 C C . LYS A 1 310 ? 11.440 59.748 9.388 1.00 20.59 310 LYS A C 1
ATOM 2406 O O . LYS A 1 310 ? 10.677 59.099 8.690 1.00 19.98 310 LYS A O 1
ATOM 2412 N N . PRO A 1 311 ? 12.675 60.090 8.975 1.00 19.57 311 PRO A N 1
ATOM 2413 C CA . PRO A 1 311 ? 13.104 59.712 7.631 1.00 19.10 311 PRO A CA 1
ATOM 2414 C C . PRO A 1 311 ? 13.172 58.209 7.406 1.00 19.19 311 PRO A C 1
ATOM 2415 O O . PRO A 1 311 ? 13.592 57.460 8.300 1.00 18.56 311 PRO A O 1
ATOM 2419 N N . LYS A 1 312 ? 12.767 57.799 6.207 1.00 19.69 312 LYS A N 1
ATOM 2420 C CA . LYS A 1 312 ? 12.778 56.407 5.767 1.00 20.01 312 LYS A CA 1
ATOM 2421 C C . LYS A 1 312 ? 13.749 56.249 4.629 1.00 19.83 312 LYS A C 1
ATOM 2422 O O . LYS A 1 312 ? 13.961 57.175 3.824 1.00 20.71 312 LYS A O 1
ATOM 2428 N N . GLY A 1 313 ? 14.353 55.069 4.544 1.00 18.44 313 GLY A N 1
ATOM 2429 C CA . GLY A 1 313 ? 15.298 54.769 3.513 1.00 17.47 313 GLY A CA 1
ATOM 2430 C C . GLY A 1 313 ? 16.553 54.226 4.145 1.00 16.94 313 GLY A C 1
ATOM 2431 O O . GLY A 1 313 ? 16.563 53.901 5.342 1.00 16.00 313 GLY A O 1
ATOM 2432 N N . GLU A 1 314 ? 17.588 54.166 3.323 1.00 16.19 314 GLU A N 1
ATOM 2433 C CA . GLU A 1 314 ? 18.869 53.605 3.655 1.00 15.33 314 GLU A CA 1
ATOM 2434 C C . GLU A 1 314 ? 19.986 54.468 3.092 1.00 16.08 314 GLU A C 1
ATOM 2435 O O . GLU A 1 314 ? 19.792 55.213 2.125 1.00 15.86 314 GLU A O 1
ATOM 2441 N N . ILE A 1 315 ? 21.175 54.350 3.684 1.00 14.83 315 ILE A N 1
ATOM 2442 C CA . ILE A 1 315 ? 22.374 54.997 3.171 1.00 15.36 315 ILE A CA 1
ATOM 2443 C C . ILE A 1 315 ? 22.670 54.481 1.768 1.00 15.37 315 ILE A C 1
ATOM 2444 O O . ILE A 1 315 ? 22.829 53.265 1.539 1.00 16.14 315 ILE A O 1
ATOM 2449 N N . ALA A 1 316 ? 22.738 55.393 0.808 1.00 15.83 316 ALA A N 1
ATOM 2450 C CA . ALA A 1 316 ? 23.006 55.008 -0.573 1.00 16.17 316 ALA A CA 1
ATOM 2451 C C . ALA A 1 316 ? 24.412 54.439 -0.700 1.00 15.93 316 ALA A C 1
ATOM 2452 O O . ALA A 1 316 ? 25.401 55.056 -0.280 1.00 17.21 316 ALA A O 1
ATOM 2454 N N . GLY A 1 317 ? 24.497 53.248 -1.287 1.00 16.01 317 GLY A N 1
ATOM 2455 C CA . GLY A 1 317 ? 25.731 52.533 -1.437 1.00 15.22 317 GLY A CA 1
ATOM 2456 C C . GLY A 1 317 ? 26.015 51.541 -0.314 1.00 14.66 317 GLY A C 1
ATOM 2457 O O . GLY A 1 317 ? 26.970 50.793 -0.424 1.00 14.70 317 GLY A O 1
ATOM 2458 N N . ALA A 1 318 ? 25.205 51.556 0.746 1.00 14.82 318 ALA A N 1
ATOM 2459 C CA . ALA A 1 318 ? 25.406 50.625 1.859 1.00 14.26 318 ALA A CA 1
ATOM 2460 C C . ALA A 1 318 ? 24.993 49.231 1.419 1.00 14.09 318 ALA A C 1
ATOM 2461 O O . ALA A 1 318 ? 24.028 49.060 0.664 1.00 14.73 318 ALA A O 1
ATOM 2463 N N . ARG A 1 319 ? 25.745 48.247 1.880 1.00 12.60 319 ARG A N 1
ATOM 2464 C CA . ARG A 1 319 ? 25.482 46.855 1.568 1.00 12.17 319 ARG A CA 1
ATOM 2465 C C . ARG A 1 319 ? 24.708 46.229 2.704 1.00 11.70 319 ARG A C 1
ATOM 2466 O O . ARG A 1 319 ? 25.007 46.484 3.863 1.00 12.57 319 ARG A O 1
ATOM 2474 N N . TRP A 1 320 ? 23.734 45.381 2.414 1.00 11.47 320 TRP A N 1
ATOM 2475 C CA . TRP A 1 320 ? 22.913 44.786 3.457 1.00 11.47 320 TRP A CA 1
ATOM 2476 C C . TRP A 1 320 ? 23.670 43.691 4.154 1.00 10.23 320 TRP A C 1
ATOM 2477 O O . TRP A 1 320 ? 24.195 42.804 3.515 1.00 10.50 320 TRP A O 1
ATOM 2488 N N . GLY A 1 321 ? 23.706 43.741 5.487 1.00 9.42 321 GLY A N 1
ATOM 2489 C CA . GLY A 1 321 ? 24.411 42.724 6.266 1.00 9.67 321 GLY A CA 1
ATOM 2490 C C . GLY A 1 321 ? 23.544 41.637 6.868 1.00 9.61 321 GLY A C 1
ATOM 2491 O O . GLY A 1 321 ? 24.039 40.819 7.643 1.00 9.93 321 GLY A O 1
ATOM 2492 N N . HIS A 1 322 ? 22.261 41.607 6.531 1.00 9.93 322 HIS A N 1
ATOM 2493 C CA . HIS A 1 322 ? 21.261 40.864 7.271 1.00 10.52 322 HIS A CA 1
ATOM 2494 C C . HIS A 1 322 ? 21.078 41.439 8.688 1.00 10.53 322 HIS A C 1
ATOM 2495 O O . HIS A 1 322 ? 21.815 42.307 9.124 1.00 10.63 322 HIS A O 1
ATOM 2502 N N . ALA A 1 323 ? 20.033 40.989 9.383 1.00 10.60 323 ALA A N 1
ATOM 2503 C CA . ALA A 1 323 ? 19.729 41.495 10.731 1.00 11.46 323 ALA A CA 1
ATOM 2504 C C . ALA A 1 323 ? 18.641 40.630 11.353 1.00 12.19 323 ALA A C 1
ATOM 2505 O O . ALA A 1 323 ? 18.887 39.473 11.716 1.00 12.46 323 ALA A O 1
ATOM 2507 N N . GLY A 1 324 ? 17.419 41.139 11.427 1.00 12.20 324 GLY A N 1
ATOM 2508 C CA . GLY A 1 324 ? 16.305 40.357 11.920 1.00 12.94 324 GLY A CA 1
ATOM 2509 C C . GLY A 1 324 ? 14.985 40.887 11.419 1.00 13.32 324 GLY A C 1
ATOM 2510 O O . GLY A 1 324 ? 14.940 41.687 10.486 1.00 12.60 324 GLY A O 1
ATOM 2511 N N . SER A 1 325 ? 13.920 40.418 12.062 1.00 14.67 325 SER A N 1
ATOM 2512 C CA . SER A 1 325 ? 12.547 40.607 11.582 1.00 17.02 325 SER A CA 1
ATOM 2513 C C . SER A 1 325 ? 12.042 42.028 11.716 1.00 18.17 325 SER A C 1
ATOM 2514 O O . SER A 1 325 ? 11.205 42.468 10.926 1.00 20.56 325 SER A O 1
ATOM 2517 N N . ASP A 1 326 ? 12.526 42.729 12.725 1.00 17.67 326 ASP A N 1
ATOM 2518 C CA . ASP A 1 326 ? 12.225 44.122 12.906 1.00 18.68 326 ASP A CA 1
ATOM 2519 C C . ASP A 1 326 ? 13.413 44.771 13.577 1.00 18.50 326 ASP A C 1
ATOM 2520 O O . ASP A 1 326 ? 14.480 44.139 13.728 1.00 18.38 326 ASP A O 1
ATOM 2525 N N . SER A 1 327 ? 13.262 46.016 14.002 1.00 18.28 327 SER A N 1
ATOM 2526 C CA . SER A 1 327 ? 14.412 46.789 14.451 1.00 18.41 327 SER A CA 1
ATOM 2527 C C . SER A 1 327 ? 14.999 46.365 15.808 1.00 17.78 327 SER A C 1
ATOM 2528 O O . SER A 1 327 ? 16.101 46.798 16.151 1.00 18.64 327 SER A O 1
ATOM 2531 N N . THR A 1 328 ? 14.307 45.480 16.536 1.00 17.23 328 THR A N 1
ATOM 2532 C CA . THR A 1 328 ? 14.736 45.024 17.858 1.00 16.89 328 THR A CA 1
ATOM 2533 C C . THR A 1 328 ? 15.101 43.526 17.910 1.00 16.17 328 THR A C 1
ATOM 2534 O O . THR A 1 328 ? 15.258 42.973 18.999 1.00 17.35 328 THR A O 1
ATOM 2538 N N . HIS A 1 329 ? 15.263 42.896 16.748 1.00 14.10 329 HIS A N 1
ATOM 2539 C CA . HIS A 1 329 ? 15.580 41.460 16.671 1.00 13.97 329 HIS A CA 1
ATOM 2540 C C . HIS A 1 329 ? 16.725 41.206 15.711 1.00 12.52 329 HIS A C 1
ATOM 2541 O O . HIS A 1 329 ? 17.024 42.007 14.829 1.00 11.75 329 HIS A O 1
ATOM 2556 N N . GLU A 1 331 ? 17.462 37.728 14.324 1.00 10.47 331 GLU A N 1
ATOM 2557 C CA . GLU A 1 331 ? 17.352 36.309 14.001 1.00 11.38 331 GLU A CA 1
ATOM 2558 C C . GLU A 1 331 ? 18.342 35.759 12.977 1.00 10.83 331 GLU A C 1
ATOM 2559 O O . GLU A 1 331 ? 18.730 34.580 13.072 1.00 10.92 331 GLU A O 1
ATOM 2565 N N . ASP A 1 332 ? 18.777 36.583 12.027 1.00 11.75 332 ASP A N 1
ATOM 2566 C CA . ASP A 1 332 ? 19.684 36.118 10.982 1.00 11.46 332 ASP A CA 1
ATOM 2567 C C . ASP A 1 332 ? 21.041 35.766 11.514 1.00 10.97 332 ASP A C 1
ATOM 2568 O O . ASP A 1 332 ? 21.828 35.186 10.810 1.00 10.09 332 ASP A O 1
ATOM 2573 N N . PHE A 1 333 ? 21.333 36.177 12.741 1.00 10.24 333 PHE A N 1
ATOM 2574 C CA . PHE A 1 333 ? 22.624 35.894 13.335 1.00 9.68 333 PHE A CA 1
ATOM 2575 C C . PHE A 1 333 ? 22.582 34.836 14.425 1.00 9.69 333 PHE A C 1
ATOM 2576 O O . PHE A 1 333 ? 23.646 34.543 15.004 1.00 9.46 333 PHE A O 1
ATOM 2584 N N . HIS A 1 334 ? 21.396 34.267 14.703 1.00 9.47 334 HIS A N 1
ATOM 2585 C CA . HIS A 1 334 ? 21.220 33.426 15.898 1.00 9.71 334 HIS A CA 1
ATOM 2586 C C . HIS A 1 334 ? 20.792 32.025 15.529 1.00 9.65 334 HIS A C 1
ATOM 2587 O O . HIS A 1 334 ? 20.052 31.825 14.571 1.00 10.13 334 HIS A O 1
ATOM 2594 N N . ASN A 1 335 ? 21.332 31.052 16.265 1.00 9.09 335 ASN A N 1
ATOM 2595 C CA . ASN A 1 335 ? 20.841 29.684 16.312 1.00 8.89 335 ASN A CA 1
ATOM 2596 C C . ASN A 1 335 ? 19.508 29.619 17.050 1.00 9.14 335 ASN A C 1
ATOM 2597 O O . ASN A 1 335 ? 19.081 30.604 17.662 1.00 9.24 335 ASN A O 1
ATOM 2602 N N . PRO A 1 336 ? 18.877 28.432 17.077 1.00 9.20 336 PRO A N 1
ATOM 2603 C CA . PRO A 1 336 ? 17.589 28.340 17.750 1.00 10.02 336 PRO A CA 1
ATOM 2604 C C . PRO A 1 336 ? 17.646 28.585 19.248 1.00 11.13 336 PRO A C 1
ATOM 2605 O O . PRO A 1 336 ? 16.615 28.850 19.844 1.00 12.59 336 PRO A O 1
ATOM 2609 N N . ASP A 1 337 ? 18.835 28.493 19.855 1.00 10.01 337 ASP A N 1
ATOM 2610 C CA . ASP A 1 337 ? 19.023 28.778 21.278 1.00 10.41 337 ASP A CA 1
ATOM 2611 C C . ASP A 1 337 ? 19.576 30.179 21.549 1.00 9.46 337 ASP A C 1
ATOM 2612 O O . ASP A 1 337 ? 19.944 30.490 22.690 1.00 11.12 337 ASP A O 1
ATOM 2617 N N . GLY A 1 338 ? 19.657 31.014 20.517 1.00 9.09 338 GLY A N 1
ATOM 2618 C CA . GLY A 1 338 ? 20.046 32.389 20.685 1.00 8.53 338 GLY A CA 1
ATOM 2619 C C . GLY A 1 338 ? 21.535 32.678 20.545 1.00 8.20 338 GLY A C 1
ATOM 2620 O O . GLY A 1 338 ? 21.932 33.820 20.533 1.00 9.30 338 GLY A O 1
ATOM 2621 N N . THR A 1 339 ? 22.327 31.622 20.406 1.00 8.57 339 THR A N 1
ATOM 2622 C CA . THR A 1 339 ? 23.766 31.745 20.241 1.00 7.62 339 THR A CA 1
ATOM 2623 C C . THR A 1 339 ? 24.147 32.155 18.832 1.00 8.36 339 THR A C 1
ATOM 2624 O O . THR A 1 339 ? 23.346 32.052 17.926 1.00 9.82 339 THR A O 1
ATOM 2636 N N . ARG A 1 341 ? 25.251 32.155 15.182 1.00 8.01 341 ARG A N 1
ATOM 2637 C CA . ARG A 1 341 ? 25.308 31.194 14.072 1.00 9.68 341 ARG A CA 1
ATOM 2638 C C . ARG A 1 341 ? 26.736 30.953 13.616 1.00 8.44 341 ARG A C 1
ATOM 2639 O O . ARG A 1 341 ? 27.613 31.786 13.860 1.00 8.86 341 ARG A O 1
ATOM 2647 N N . SER A 1 342 ? 26.974 29.829 12.946 1.00 8.11 342 SER A N 1
ATOM 2648 C CA . SER A 1 342 ? 28.335 29.488 12.538 1.00 9.23 342 SER A CA 1
ATOM 2649 C C . SER A 1 342 ? 28.994 30.575 11.700 1.00 9.33 342 SER A C 1
ATOM 2650 O O . SER A 1 342 ? 28.353 31.215 10.848 1.00 9.53 342 SER A O 1
ATOM 2653 N N . ALA A 1 343 ? 30.297 30.716 11.898 1.00 9.72 343 ALA A N 1
ATOM 2654 C CA . ALA A 1 343 ? 31.072 31.706 11.182 1.00 9.33 343 ALA A CA 1
ATOM 2655 C C . ALA A 1 343 ? 30.972 31.483 9.689 1.00 9.06 343 ALA A C 1
ATOM 2656 O O . ALA A 1 343 ? 30.888 32.446 8.941 1.00 9.25 343 ALA A O 1
ATOM 2658 N N . ASP A 1 344 ? 30.933 30.217 9.259 1.00 8.75 344 ASP A N 1
ATOM 2659 C CA . ASP A 1 344 ? 30.851 29.933 7.826 1.00 9.72 344 ASP A CA 1
ATOM 2660 C C . ASP A 1 344 ? 29.551 30.508 7.276 1.00 9.41 344 ASP A C 1
ATOM 2661 O O . ASP A 1 344 ? 29.504 31.022 6.173 1.00 10.35 344 ASP A O 1
ATOM 2666 N N . ASP A 1 345 ? 28.464 30.368 8.023 1.00 10.33 345 ASP A N 1
ATOM 2667 C CA . ASP A 1 345 ? 27.176 30.826 7.551 1.00 10.06 345 ASP A CA 1
ATOM 2668 C C . ASP A 1 345 ? 27.105 32.362 7.508 1.00 9.17 345 ASP A C 1
ATOM 2669 O O . ASP A 1 345 ? 26.627 32.932 6.546 1.00 9.98 345 ASP A O 1
ATOM 2674 N N . ILE A 1 346 ? 27.610 33.029 8.535 1.00 8.30 346 ILE A N 1
ATOM 2675 C CA . ILE A 1 346 ? 27.682 34.483 8.532 1.00 8.41 346 ILE A CA 1
ATOM 2676 C C . ILE A 1 346 ? 28.559 34.959 7.375 1.00 8.00 346 ILE A C 1
ATOM 2677 O O . ILE A 1 346 ? 28.183 35.898 6.650 1.00 8.78 346 ILE A O 1
ATOM 2682 N N . THR A 1 347 ? 29.719 34.332 7.212 1.00 8.83 347 THR A N 1
ATOM 2683 C CA . THR A 1 347 ? 30.590 34.657 6.106 1.00 9.37 347 THR A CA 1
ATOM 2684 C C . THR A 1 347 ? 29.875 34.558 4.761 1.00 9.74 347 THR A C 1
ATOM 2685 O O . THR A 1 347 ? 29.999 35.448 3.940 1.00 9.91 347 THR A O 1
ATOM 2689 N N . ALA A 1 348 ? 29.092 33.513 4.572 1.00 9.63 348 ALA A N 1
ATOM 2690 C CA . ALA A 1 348 ? 28.391 33.322 3.284 1.00 9.67 348 ALA A CA 1
ATOM 2691 C C . ALA A 1 348 ? 27.323 34.370 3.060 1.00 10.99 348 ALA A C 1
ATOM 2692 O O . ALA A 1 348 ? 27.139 34.872 1.931 1.00 11.27 348 ALA A O 1
ATOM 2702 N N . TRP A 1 350 ? 27.270 37.404 4.202 1.00 10.73 350 TRP A N 1
ATOM 2703 C CA . TRP A 1 350 ? 27.983 38.652 3.902 1.00 10.38 350 TRP A CA 1
ATOM 2704 C C . TRP A 1 350 ? 28.613 38.628 2.499 1.00 10.36 350 TRP A C 1
ATOM 2705 O O . TRP A 1 350 ? 28.515 39.616 1.753 1.00 10.10 350 TRP A O 1
ATOM 2716 N N . LYS A 1 351 ? 29.219 37.503 2.135 1.00 11.01 351 LYS A N 1
ATOM 2717 C CA . LYS A 1 351 ? 29.864 37.392 0.824 1.00 12.03 351 LYS A CA 1
ATOM 2718 C C . LYS A 1 351 ? 28.874 37.656 -0.283 1.00 12.56 351 LYS A C 1
ATOM 2719 O O . LYS A 1 351 ? 29.223 38.313 -1.287 1.00 12.73 351 LYS A O 1
ATOM 2725 N N . ALA A 1 352 ? 27.647 37.178 -0.113 1.00 12.57 352 ALA A N 1
ATOM 2726 C CA . ALA A 1 352 ? 26.578 37.375 -1.122 1.00 12.64 352 ALA A CA 1
ATOM 2727 C C . ALA A 1 352 ? 26.278 38.850 -1.400 1.00 13.05 352 ALA A C 1
ATOM 2728 O O . ALA A 1 352 ? 25.785 39.206 -2.492 1.00 14.66 352 ALA A O 1
ATOM 2730 N N . TRP A 1 353 ? 26.534 39.714 -0.420 1.00 11.48 353 TRP A N 1
ATOM 2731 C CA . TRP A 1 353 ? 26.371 41.166 -0.587 1.00 11.22 353 TRP A CA 1
ATOM 2732 C C . TRP A 1 353 ? 27.710 41.914 -0.755 1.00 11.59 353 TRP A C 1
ATOM 2733 O O . TRP A 1 353 ? 27.785 43.127 -0.547 1.00 13.01 353 TRP A O 1
ATOM 2744 N N . ASN A 1 354 ? 28.750 41.196 -1.152 1.00 11.36 354 ASN A N 1
ATOM 2745 C CA . ASN A 1 354 ? 30.072 41.766 -1.377 1.00 12.25 354 ASN A CA 1
ATOM 2746 C C . ASN A 1 354 ? 30.715 42.379 -0.127 1.00 13.08 354 ASN A C 1
ATOM 2747 O O . ASN A 1 354 ? 31.472 43.357 -0.190 1.00 14.74 354 ASN A O 1
ATOM 2752 N N . ILE A 1 355 ? 30.451 41.744 1.007 1.00 12.26 355 ILE A N 1
ATOM 2753 C CA . ILE A 1 355 ? 31.083 42.085 2.283 1.00 12.19 355 ILE A CA 1
ATOM 2754 C C . ILE A 1 355 ? 32.076 40.967 2.641 1.00 12.29 355 ILE A C 1
ATOM 2755 O O . ILE A 1 355 ? 31.690 39.816 2.771 1.00 13.13 355 ILE A O 1
ATOM 2760 N N . LYS A 1 356 ? 33.348 41.310 2.759 1.00 12.55 356 LYS A N 1
ATOM 2761 C CA . LYS A 1 356 ? 34.416 40.331 2.740 1.00 13.46 356 LYS A CA 1
ATOM 2762 C C . LYS A 1 356 ? 35.497 40.710 3.750 1.00 12.62 356 LYS A C 1
ATOM 2763 O O . LYS A 1 356 ? 35.696 41.893 4.002 1.00 12.10 356 LYS A O 1
ATOM 2769 N N . PRO A 1 357 ? 36.174 39.713 4.353 1.00 13.41 357 PRO A N 1
ATOM 2770 C CA . PRO A 1 357 ? 37.046 39.976 5.485 1.00 14.33 357 PRO A CA 1
ATOM 2771 C C . PRO A 1 357 ? 38.269 40.841 5.162 1.00 15.42 357 PRO A C 1
ATOM 2772 O O . PRO A 1 357 ? 38.824 41.484 6.035 1.00 15.74 357 PRO A O 1
ATOM 2776 N N . GLU A 1 358 ? 38.698 40.838 3.911 1.00 16.23 358 GLU A N 1
ATOM 2777 C CA . GLU A 1 358 ? 39.887 41.616 3.528 1.00 17.57 358 GLU A CA 1
ATOM 2778 C C . GLU A 1 358 ? 39.576 43.113 3.385 1.00 17.09 358 GLU A C 1
ATOM 2779 O O . GLU A 1 358 ? 40.487 43.937 3.239 1.00 19.08 358 GLU A O 1
ATOM 2785 N N . GLN A 1 359 ? 38.289 43.456 3.445 1.00 13.93 359 GLN A N 1
ATOM 2786 C CA . GLN A 1 359 ? 37.820 44.832 3.342 1.00 12.22 359 GLN A CA 1
ATOM 2787 C C . GLN A 1 359 ? 37.931 45.558 4.669 1.00 12.36 359 GLN A C 1
ATOM 2788 O O . GLN A 1 359 ? 37.966 44.953 5.735 1.00 12.90 359 GLN A O 1
ATOM 2794 N N . GLN A 1 360 ? 37.939 46.891 4.597 1.00 12.05 360 GLN A N 1
ATOM 2795 C CA . GLN A 1 360 ? 37.645 47.713 5.759 1.00 11.84 360 GLN A CA 1
ATOM 2796 C C . GLN A 1 360 ? 36.135 47.714 5.852 1.00 11.10 360 GLN A C 1
ATOM 2797 O O . GLN A 1 360 ? 35.464 48.178 4.938 1.00 12.88 360 GLN A O 1
ATOM 2803 N N . VAL A 1 361 ? 35.597 47.225 6.965 1.00 10.99 361 VAL A N 1
ATOM 2804 C CA . VAL A 1 361 ? 34.160 47.017 7.088 1.00 10.03 361 VAL A CA 1
ATOM 2805 C C . VAL A 1 361 ? 33.644 47.760 8.293 1.00 9.47 361 VAL A C 1
ATOM 2806 O O . VAL A 1 361 ? 34.156 47.571 9.379 1.00 10.97 361 VAL A O 1
ATOM 2810 N N . SER A 1 362 ? 32.603 48.556 8.116 1.00 8.58 362 SER A N 1
ATOM 2811 C CA . SER A 1 362 ? 32.005 49.256 9.219 1.00 8.51 362 SER A CA 1
ATOM 2812 C C . SER A 1 362 ? 30.526 48.967 9.212 1.00 8.76 362 SER A C 1
ATOM 2813 O O . SER A 1 362 ? 29.910 49.038 8.175 1.00 10.49 362 SER A O 1
ATOM 2816 N N . PHE A 1 363 ? 30.008 48.603 10.378 1.00 7.89 363 PHE A N 1
ATOM 2817 C CA . PHE A 1 363 ? 28.598 48.229 10.549 1.00 7.84 363 PHE A CA 1
ATOM 2818 C C . PHE A 1 363 ? 27.819 49.404 11.138 1.00 8.72 363 PHE A C 1
ATOM 2819 O O . PHE A 1 363 ? 28.335 50.140 11.971 1.00 8.91 363 PHE A O 1
ATOM 2827 N N . TYR A 1 364 ? 26.563 49.558 10.771 1.00 8.22 364 TYR A N 1
ATOM 2828 C CA . TYR A 1 364 ? 25.701 50.549 11.367 1.00 9.36 364 TYR A CA 1
ATOM 2829 C C . TYR A 1 364 ? 24.272 50.045 11.369 1.00 9.12 364 TYR A C 1
ATOM 2830 O O . TYR A 1 364 ? 23.939 49.089 10.653 1.00 9.16 364 TYR A O 1
ATOM 2847 N N . GLY A 1 366 ? 20.156 51.839 13.049 1.00 11.76 366 GLY A N 1
ATOM 2848 C CA . GLY A 1 366 ? 19.499 53.097 13.421 1.00 12.05 366 GLY A CA 1
ATOM 2849 C C . GLY A 1 366 ? 20.409 53.953 14.275 1.00 12.41 366 GLY A C 1
ATOM 2850 O O . GLY A 1 366 ? 20.673 55.101 13.944 1.00 12.00 366 GLY A O 1
ATOM 2851 N N . THR A 1 367 ? 20.890 53.371 15.383 1.00 12.47 367 THR A N 1
ATOM 2852 C CA . THR A 1 367 ? 21.691 54.120 16.346 1.00 12.70 367 THR A CA 1
ATOM 2853 C C . THR A 1 367 ? 22.934 53.401 16.884 1.00 11.57 367 THR A C 1
ATOM 2854 O O . THR A 1 367 ? 23.717 54.007 17.611 1.00 10.84 367 THR A O 1
ATOM 2858 N N . GLY A 1 368 ? 23.109 52.111 16.584 1.00 10.40 368 GLY A N 1
ATOM 2859 C CA . GLY A 1 368 ? 24.408 51.442 16.856 1.00 9.82 368 GLY A CA 1
ATOM 2860 C C . GLY A 1 368 ? 24.325 50.090 17.566 1.00 9.10 368 GLY A C 1
ATOM 2861 O O . GLY A 1 368 ? 25.329 49.373 17.583 1.00 8.82 368 GLY A O 1
ATOM 2862 N N . TRP A 1 369 ? 23.180 49.711 18.153 1.00 9.14 369 TRP A N 1
ATOM 2863 C CA . TRP A 1 369 ? 23.118 48.468 18.962 1.00 9.21 369 TRP A CA 1
ATOM 2864 C C . TRP A 1 369 ? 23.292 47.183 18.126 1.00 9.00 369 TRP A C 1
ATOM 2865 O O . TRP A 1 369 ? 24.130 46.344 18.432 1.00 7.71 369 TRP A O 1
ATOM 2876 N N . ARG A 1 370 ? 22.507 47.022 17.063 1.00 7.97 370 ARG A N 1
ATOM 2877 C CA . ARG A 1 370 ? 22.615 45.798 16.251 1.00 8.33 370 ARG A CA 1
ATOM 2878 C C . ARG A 1 370 ? 24.005 45.723 15.582 1.00 7.77 370 ARG A C 1
ATOM 2879 O O . ARG A 1 370 ? 24.599 44.654 15.499 1.00 7.79 370 ARG A O 1
ATOM 2887 N N . ALA A 1 371 ? 24.515 46.852 15.109 1.00 7.96 371 ALA A N 1
ATOM 2888 C CA . ALA A 1 371 ? 25.852 46.947 14.544 1.00 7.47 371 ALA A CA 1
ATOM 2889 C C . ALA A 1 371 ? 26.920 46.503 15.526 1.00 7.27 371 ALA A C 1
ATOM 2890 O O . ALA A 1 371 ? 27.948 45.940 15.122 1.00 7.73 371 ALA A O 1
ATOM 2892 N N . SER A 1 372 ? 26.686 46.740 16.816 1.00 7.64 372 SER A N 1
ATOM 2893 C CA . SER A 1 372 ? 27.662 46.321 17.804 1.00 7.94 372 SER A CA 1
ATOM 2894 C C . SER A 1 372 ? 27.699 44.828 17.976 1.00 6.98 372 SER A C 1
ATOM 2895 O O . SER A 1 372 ? 28.774 44.262 18.185 1.00 8.02 372 SER A O 1
ATOM 2898 N N . GLU A 1 373 ? 26.544 44.200 17.938 1.00 7.18 373 GLU A N 1
ATOM 2899 C CA . GLU A 1 373 ? 26.494 42.741 17.984 1.00 7.06 373 GLU A CA 1
ATOM 2900 C C . GLU A 1 373 ? 27.251 42.152 16.796 1.00 7.33 373 GLU A C 1
ATOM 2901 O O . GLU A 1 373 ? 28.070 41.209 16.979 1.00 7.96 373 GLU A O 1
ATOM 2907 N N . THR A 1 374 ? 27.019 42.641 15.580 1.00 7.07 374 THR A N 1
ATOM 2908 C CA . THR A 1 374 ? 27.744 42.122 14.429 1.00 8.21 374 THR A CA 1
ATOM 2909 C C . THR A 1 374 ? 29.226 42.429 14.507 1.00 7.37 374 THR A C 1
ATOM 2910 O O . THR A 1 374 ? 30.038 41.597 14.086 1.00 8.71 374 THR A O 1
ATOM 2914 N N . PHE A 1 375 ? 29.582 43.614 15.014 1.00 6.95 375 PHE A N 1
ATOM 2915 C CA . PHE A 1 375 ? 30.990 43.915 15.253 1.00 7.60 375 PHE A CA 1
ATOM 2916 C C . PHE A 1 375 ? 31.623 42.858 16.150 1.00 6.99 375 PHE A C 1
ATOM 2917 O O . PHE A 1 375 ? 32.723 42.350 15.867 1.00 7.39 375 PHE A O 1
ATOM 2933 N N . TYR A 1 377 ? 30.693 39.749 16.752 1.00 7.77 377 TYR A N 1
ATOM 2934 C CA . TYR A 1 377 ? 30.815 38.488 16.014 1.00 7.98 377 TYR A CA 1
ATOM 2935 C C . TYR A 1 377 ? 31.978 38.527 14.994 1.00 7.72 377 TYR A C 1
ATOM 2936 O O . TYR A 1 377 ? 32.797 37.634 14.969 1.00 7.46 377 TYR A O 1
ATOM 2945 N N . ALA A 1 378 ? 32.068 39.587 14.193 1.00 7.48 378 ALA A N 1
ATOM 2946 C CA . ALA A 1 378 ? 33.157 39.701 13.217 1.00 8.01 378 ALA A CA 1
ATOM 2947 C C . ALA A 1 378 ? 34.522 39.721 13.886 1.00 8.76 378 ALA A C 1
ATOM 2948 O O . ALA A 1 378 ? 35.453 39.141 13.401 1.00 9.25 378 ALA A O 1
ATOM 2950 N N . ARG A 1 379 ? 34.622 40.385 15.041 1.00 8.23 379 ARG A N 1
ATOM 2951 C CA . ARG A 1 379 ? 35.841 40.384 15.832 1.00 9.56 379 ARG A CA 1
ATOM 2952 C C . ARG A 1 379 ? 36.225 38.953 16.254 1.00 8.99 379 ARG A C 1
ATOM 2953 O O . ARG A 1 379 ? 37.375 38.523 16.062 1.00 10.13 379 ARG A O 1
ATOM 2961 N N . ALA A 1 380 ? 35.252 38.182 16.763 1.00 8.70 380 ALA A N 1
ATOM 2962 C CA . ALA A 1 380 ? 35.474 36.785 17.188 1.00 8.69 380 ALA A CA 1
ATOM 2963 C C . ALA A 1 380 ? 35.844 35.908 15.982 1.00 8.61 380 ALA A C 1
ATOM 2964 O O . ALA A 1 380 ? 36.620 34.937 16.083 1.00 9.42 380 ALA A O 1
ATOM 2974 N N . GLY A 1 382 ? 37.663 36.894 13.596 1.00 11.05 382 GLY A N 1
ATOM 2975 C CA . GLY A 1 382 ? 39.010 37.238 13.191 1.00 11.18 382 GLY A CA 1
ATOM 2976 C C . GLY A 1 382 ? 39.071 38.260 12.080 1.00 11.68 382 GLY A C 1
ATOM 2977 O O . GLY A 1 382 ? 40.126 38.432 11.470 1.00 13.11 382 GLY A O 1
ATOM 2978 N N . TRP A 1 383 ? 37.976 38.975 11.809 1.00 11.03 383 TRP A N 1
ATOM 2979 C CA . TRP A 1 383 ? 38.017 40.006 10.784 1.00 11.26 383 TRP A CA 1
ATOM 2980 C C . TRP A 1 383 ? 38.855 41.159 11.338 1.00 12.18 383 TRP A C 1
ATOM 2981 O O . TRP A 1 383 ? 38.600 41.623 12.443 1.00 12.95 383 TRP A O 1
ATOM 2992 N N . LYS A 1 384 ? 39.868 41.585 10.590 1.00 14.23 384 LYS A N 1
ATOM 2993 C CA . LYS A 1 384 ? 40.944 42.412 11.164 1.00 15.27 384 LYS A CA 1
ATOM 2994 C C . LYS A 1 384 ? 40.645 43.899 11.089 1.00 15.23 384 LYS A C 1
ATOM 2995 O O . LYS A 1 384 ? 41.284 44.682 11.778 1.00 16.83 384 LYS A O 1
ATOM 3001 N N . ASN A 1 385 ? 39.681 44.288 10.265 1.00 13.74 385 ASN A N 1
ATOM 3002 C CA . ASN A 1 385 ? 39.415 45.692 10.030 1.00 14.21 385 ASN A CA 1
ATOM 3003 C C . ASN A 1 385 ? 37.947 45.973 10.112 1.00 13.14 385 ASN A C 1
ATOM 3004 O O . ASN A 1 385 ? 37.297 46.291 9.114 1.00 15.49 385 ASN A O 1
ATOM 3009 N N . VAL A 1 386 ? 37.425 45.893 11.318 1.00 11.33 386 VAL A N 1
ATOM 3010 C CA . VAL A 1 386 ? 36.009 46.147 11.540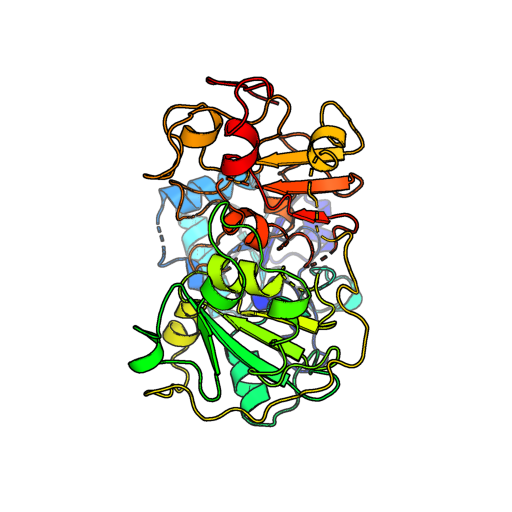 1.00 10.67 386 VAL A CA 1
ATOM 3011 C C . VAL A 1 386 ? 35.794 47.324 12.488 1.00 10.23 386 VAL A C 1
ATOM 3012 O O . VAL A 1 386 ? 36.644 47.642 13.319 1.00 10.42 386 VAL A O 1
ATOM 3016 N N . SER A 1 387 ? 34.647 47.956 12.362 1.00 9.11 387 SER A N 1
ATOM 3017 C CA . SER A 1 387 ? 34.271 49.094 13.205 1.00 8.84 387 SER A CA 1
ATOM 3018 C C . SER A 1 387 ? 32.766 49.254 13.223 1.00 8.94 387 SER A C 1
ATOM 3019 O O . SER A 1 387 ? 32.028 48.531 12.522 1.00 8.18 387 SER A O 1
ATOM 3022 N N . VAL A 1 388 ? 32.304 50.211 14.016 1.00 8.09 388 VAL A N 1
ATOM 3023 C CA . VAL A 1 388 ? 30.909 50.613 14.032 1.00 7.99 388 VAL A CA 1
ATOM 3024 C C . VAL A 1 388 ? 30.850 52.078 13.639 1.00 7.83 388 VAL A C 1
ATOM 3025 O O . VAL A 1 388 ? 31.619 52.898 14.146 1.00 8.95 388 VAL A O 1
ATOM 3029 N N . TYR A 1 389 ? 29.992 52.405 12.665 1.00 8.58 389 TYR A N 1
ATOM 3030 C CA . TYR A 1 389 ? 29.632 53.789 12.366 1.00 7.94 389 TYR A CA 1
ATOM 3031 C C . TYR A 1 389 ? 28.492 54.161 13.306 1.00 8.68 389 TYR A C 1
ATOM 3032 O O . TYR A 1 389 ? 27.336 53.787 13.127 1.00 8.30 389 TYR A O 1
ATOM 3041 N N . ASP A 1 390 ? 28.833 54.888 14.355 1.00 9.43 390 ASP A N 1
ATOM 3042 C CA . ASP A 1 390 ? 27.930 55.148 15.468 1.00 9.58 390 ASP A CA 1
ATOM 3043 C C . ASP A 1 390 ? 26.636 55.844 15.017 1.00 8.77 390 ASP A C 1
ATOM 3044 O O . ASP A 1 390 ? 25.511 55.383 15.312 1.00 9.79 390 ASP A O 1
ATOM 3049 N N . GLY A 1 391 ? 26.795 56.933 14.258 1.00 10.20 391 GLY A N 1
ATOM 3050 C CA . GLY A 1 391 ? 25.636 57.756 13.898 1.00 10.44 391 GLY A CA 1
ATOM 3051 C C . GLY A 1 391 ? 24.523 57.004 13.178 1.00 10.55 391 GLY A C 1
ATOM 3052 O O . GLY A 1 391 ? 23.324 57.239 13.413 1.00 10.85 391 GLY A O 1
ATOM 3053 N N . GLY A 1 392 ? 24.923 56.107 12.281 1.00 10.94 392 GLY A N 1
ATOM 3054 C CA . GLY A 1 392 ? 23.982 55.273 11.563 1.00 11.06 392 GLY A CA 1
ATOM 3055 C C . GLY A 1 392 ? 22.968 56.056 10.766 1.00 11.68 392 GLY A C 1
ATOM 3056 O O . GLY A 1 392 ? 23.224 57.178 10.289 1.00 11.37 392 GLY A O 1
ATOM 3057 N N . TRP A 1 393 ? 21.797 55.463 10.628 1.00 11.55 393 TRP A N 1
ATOM 3058 C CA . TRP A 1 393 ? 20.749 56.072 9.830 1.00 12.25 393 TRP A CA 1
ATOM 3059 C C . TRP A 1 393 ? 20.207 57.319 10.520 1.00 13.14 393 TRP A C 1
ATOM 3060 O O . TRP A 1 393 ? 19.834 58.287 9.863 1.00 13.00 393 TRP A O 1
ATOM 3071 N N . TYR A 1 394 ? 20.174 57.333 11.841 1.00 13.11 394 TYR A N 1
ATOM 3072 C CA . TYR A 1 394 ? 19.702 58.528 12.552 1.00 12.91 394 TYR A CA 1
ATOM 3073 C C . TYR A 1 394 ? 20.508 59.768 12.229 1.00 13.25 394 TYR A C 1
ATOM 3074 O O . TYR A 1 394 ? 19.956 60.829 11.958 1.00 15.21 394 TYR A O 1
ATOM 3083 N N . GLU A 1 395 ? 21.824 59.652 12.253 1.00 13.91 395 GLU A N 1
ATOM 3084 C CA . GLU A 1 395 ? 22.669 60.765 11.900 1.00 14.02 395 GLU A CA 1
ATOM 3085 C C . GLU A 1 395 ? 22.596 61.055 10.408 1.00 14.35 395 GLU A C 1
ATOM 3086 O O . GLU A 1 395 ? 22.400 62.224 10.013 1.00 14.01 395 GLU A O 1
ATOM 3092 N N . TRP A 1 396 ? 22.775 60.033 9.581 1.00 14.18 396 TRP A N 1
ATOM 3093 C CA . TRP A 1 396 ? 22.879 60.219 8.127 1.00 14.89 396 TRP A CA 1
ATOM 3094 C C . TRP A 1 396 ? 21.674 60.981 7.623 1.00 15.92 396 TRP A C 1
ATOM 3095 O O . TRP A 1 396 ? 21.816 61.995 6.919 1.00 16.15 396 TRP A O 1
ATOM 3106 N N . SER A 1 397 ? 20.495 60.539 8.019 1.00 16.67 397 SER A N 1
ATOM 3107 C CA . SER A 1 397 ? 19.251 61.077 7.489 1.00 18.05 397 SER A CA 1
ATOM 3108 C C . SER A 1 397 ? 18.835 62.383 8.160 1.00 19.31 397 SER A C 1
ATOM 3109 O O . SER A 1 397 ? 17.843 62.997 7.750 1.00 20.52 397 SER A O 1
ATOM 3112 N N . SER A 1 398 ? 19.581 62.822 9.170 1.00 20.46 398 SER A N 1
ATOM 3113 C CA . SER A 1 398 ? 19.333 64.128 9.804 1.00 21.39 398 SER A CA 1
ATOM 3114 C C . SER A 1 398 ? 19.671 65.264 8.836 1.00 22.17 398 SER A C 1
ATOM 3115 O O . SER A 1 398 ? 19.166 66.385 8.993 1.00 22.80 398 SER A O 1
ATOM 3118 N N . ASP A 1 399 ? 20.524 64.968 7.857 1.00 22.41 399 ASP A N 1
ATOM 3119 C CA . ASP A 1 399 ? 20.815 65.869 6.740 1.00 23.52 399 ASP A CA 1
ATOM 3120 C C . ASP A 1 399 ? 20.205 65.340 5.421 1.00 23.52 399 ASP A C 1
ATOM 3121 O O . ASP A 1 399 ? 20.714 64.376 4.848 1.00 21.90 399 ASP A O 1
ATOM 3126 N N . PRO A 1 400 ? 19.132 65.992 4.916 1.00 24.03 400 PRO A N 1
ATOM 3127 C CA . PRO A 1 400 ? 18.457 65.558 3.679 1.00 24.41 400 PRO A CA 1
ATOM 3128 C C . PRO A 1 400 ? 19.353 65.489 2.447 1.00 24.22 400 PRO A C 1
ATOM 3129 O O . PRO A 1 400 ? 19.069 64.736 1.519 1.00 24.91 400 PRO A O 1
ATOM 3133 N N . LYS A 1 401 ? 20.431 66.257 2.449 1.00 23.96 401 LYS A N 1
ATOM 3134 C CA . LYS A 1 401 ? 21.394 66.240 1.366 1.00 24.13 401 LYS A CA 1
ATOM 3135 C C . LYS A 1 401 ? 22.193 64.936 1.269 1.00 22.71 401 LYS A C 1
ATOM 3136 O O . LYS A 1 401 ? 22.757 64.639 0.227 1.00 23.72 401 LYS A O 1
ATOM 3142 N N . ASN A 1 402 ? 22.261 64.151 2.349 1.00 21.46 402 ASN A N 1
ATOM 3143 C CA . ASN A 1 402 ? 22.984 62.883 2.288 1.00 19.95 402 ASN A CA 1
ATOM 3144 C C . ASN A 1 402 ? 22.235 61.873 1.406 1.00 19.11 402 ASN A C 1
ATOM 3145 O O . ASN A 1 402 ? 21.042 61.715 1.584 1.00 18.83 402 ASN A O 1
ATOM 3150 N N . PRO A 1 403 ? 22.922 61.230 0.453 1.00 19.33 403 PRO A N 1
ATOM 3151 C CA . PRO A 1 403 ? 22.240 60.354 -0.509 1.00 19.40 403 PRO A CA 1
ATOM 3152 C C . PRO A 1 403 ? 21.534 59.173 0.147 1.00 19.43 403 PRO A C 1
ATOM 3153 O O . PRO A 1 403 ? 22.128 58.496 1.014 1.00 19.02 403 PRO A O 1
ATOM 3157 N N . VAL A 1 404 ? 20.288 58.944 -0.267 1.00 18.39 404 VAL A N 1
ATOM 3158 C CA . VAL A 1 404 ? 19.411 57.903 0.276 1.00 18.96 404 VAL A CA 1
ATOM 3159 C C . VAL A 1 404 ? 19.038 56.907 -0.830 1.00 19.95 404 VAL A C 1
ATOM 3160 O O . VAL A 1 404 ? 18.732 57.305 -1.977 1.00 20.01 404 VAL A O 1
ATOM 3164 N N . ALA A 1 405 ? 19.079 55.611 -0.508 1.00 19.84 405 ALA A N 1
ATOM 3165 C CA . ALA A 1 405 ? 18.581 54.555 -1.407 1.00 20.75 405 ALA A CA 1
ATOM 3166 C C . ALA A 1 405 ? 17.281 54.014 -0.843 1.00 21.53 405 ALA A C 1
ATOM 3167 O O . ALA A 1 405 ? 17.096 53.958 0.372 1.00 21.03 405 ALA A O 1
ATOM 3169 N N . THR A 1 406 ? 16.374 53.605 -1.722 1.00 22.99 406 THR A N 1
ATOM 3170 C CA . THR A 1 406 ? 15.091 53.097 -1.286 1.00 24.11 406 THR A CA 1
ATOM 3171 C C . THR A 1 406 ? 14.593 52.015 -2.230 1.00 23.68 406 THR A C 1
ATOM 3172 O O . THR A 1 406 ? 15.080 51.892 -3.348 1.00 24.68 406 THR A O 1
ATOM 3176 N N . GLY A 1 407 ? 13.630 51.240 -1.753 1.00 23.47 407 GLY A N 1
ATOM 3177 C CA . GLY A 1 407 ? 13.001 50.191 -2.550 1.00 23.71 407 GLY A CA 1
ATOM 3178 C C . GLY A 1 407 ? 13.789 48.903 -2.691 1.00 23.61 407 GLY A C 1
ATOM 3179 O O . GLY A 1 407 ? 14.977 48.814 -2.334 1.00 22.88 407 GLY A O 1
ATOM 3180 N N . GLU A 1 408 ? 13.104 47.897 -3.227 1.00 23.69 408 GLU A N 1
ATOM 3181 C CA . GLU A 1 408 ? 13.684 46.583 -3.463 1.00 24.01 408 GLU A CA 1
ATOM 3182 C C . GLU A 1 408 ? 14.886 46.711 -4.400 1.00 24.18 408 GLU A C 1
ATOM 3183 O O . GLU A 1 408 ? 14.836 47.410 -5.436 1.00 24.91 408 GLU A O 1
ATOM 3189 N N . ARG A 1 409 ? 15.976 46.054 -4.023 1.00 23.37 409 ARG A N 1
ATOM 3190 C CA . ARG A 1 409 ? 17.212 46.081 -4.790 1.00 23.44 409 ARG A CA 1
ATOM 3191 C C . ARG A 1 409 ? 18.134 44.990 -4.290 1.00 24.21 409 ARG A C 1
ATOM 3192 O O . ARG A 1 409 ? 17.886 44.393 -3.242 1.00 24.01 409 ARG A O 1
ATOM 3200 N N . GLY A 1 410 ? 19.220 44.774 -5.015 1.00 25.71 410 GLY A N 1
ATOM 3201 C CA . GLY A 1 410 ? 20.149 43.704 -4.712 1.00 26.75 410 GLY A CA 1
ATOM 3202 C C . GLY A 1 410 ? 21.585 44.158 -4.776 1.00 27.74 410 GLY A C 1
ATOM 3203 O O . GLY A 1 410 ? 21.863 45.344 -4.975 1.00 28.38 410 GLY A O 1
ATOM 3204 N N . PRO A 1 411 ? 22.521 43.212 -4.576 1.00 29.50 411 PRO A N 1
ATOM 3205 C CA . PRO A 1 411 ? 23.965 43.443 -4.609 1.00 30.14 411 PRO A CA 1
ATOM 3206 C C . PRO A 1 411 ? 24.458 44.036 -5.936 1.00 31.12 411 PRO A C 1
ATOM 3207 O O . PRO A 1 411 ? 24.071 43.555 -7.009 1.00 32.35 411 PRO A O 1
#

CATH classification: 3.40.250.10 (+2 more: 3.40.250.10, 3.40.250.10)

Sequence (397 aa):
AELAKPLTLDQLQQQNGKAIDTRPSAFYNGWPQTLNGPSGHELAALNLSASWLDKSTEQLNAWIKQHNLKTDAPVALYGNDKDVDAVKTRLQKAGLTHISILSDALSEPSRLQKLPHFEQLVYPQWLHDLQQGKEVTAKPAGDWKVIEAAWGAPKLYLISHIPGADYIDTNEVESEPLWNKVSDEQLKALAKHGIRHDTTVILYGRDVYAAARVAQILYAGVKDVRLLDGGWQTWSDAGLPVERGTPPKVKAEPDFGVKIPAQPQLLDEQARGLLHRQDASLVSIRSWPEFIGTTSGYSYIKPKGEIAGARWGHAGSDSTHEDFHNPDGTRSADDITAWKAWNIKPEQQVSFYGTGWRASETFYARAGWKNVSVYDGGWYEWSSDPKNPVATGERGP

Solvent-accessible surface area: 17705 Å² total

Radius of gyration: 22.0 Å; Cα contacts (8 Å, |Δi|>4): 835; chains: 1; bounding box: 37×64×51 Å

InterPro domains:
  IPR001307 Thiosulphate sulfurtransferase, conserved site [PS00380] (181-192)
  IPR001307 Thiosulphate sulfurtransferase, conserved site [PS00683] (406-416)
  IPR001763 Rhodanese-like domain [PF00581] (177-263)
  IPR001763 Rhodanese-like domain [PF00581] (297-418)
  IPR001763 Rhodanese-like domain [PS50206] (36-138)
  IPR001763 Rhodanese-like domain [PS50206] (173-270)
  IPR001763 Rhodanese-like domain [PS50206] (304-425)
  IPR001763 Rhodanese-like domain [SM00450] (26-139)
  IPR001763 Rhodanese-like domain [SM00450] (146-267)
  IPR001763 Rhodanese-like domain [SM00450] (294-422)
  IPR036873 Rhodanese-like domain superfamily [G3DSA:3.40.250.10] (21-138)
  IPR036873 Rhodanese-like domain superfamily [G3DSA:3.40.250.10] (139-283)
  IPR036873 Rhodanese-like domain superfamily [G3DSA:3.40.250.10] (284-435)
  IPR036873 Rhodanese-like domain superfamily [SSF52821] (33-128)
  IPR036873 Rhodanese-like domain superfamily [SSF52821] (141-275)
  IPR036873 Rhodanese-like domain superfamily [SSF52821] (288-428)
  IPR045078 Sulfurtransferase TST/MPST-like [PTHR11364] (141-428)

GO terms:
  GO:0016783 sulfurtransferase activity (F, IDA)

Organism: Escherichia coli (strain K12) (NCBI:txid83333)

B-factor: mean 16.38, std 7.84, range [3.92, 51.81]